Protein AF-0000000078661654 (afdb_homodimer)

InterPro domains:
  IPR004360 Glyoxalase/fosfomycin resistance/dioxygenase domain [PF00903] (159-235)
  IPR029068 Glyoxalase/Bleomycin resistance protein/Dihydroxybiphenyl dioxygenase [G3DSA:3.10.180.10] (9-133)
  IPR029068 Glyoxalase/Bleomycin resistance protein/Dihydroxybiphenyl dioxygenase [G3DSA:3.10.180.10] (154-311)
  IPR029068 Glyoxalase/Bleomycin resistance protein/Dihydroxybiphenyl dioxygenase [SSF54593] (7-289)

Solvent-accessible surface area (backbone atoms only — not comparable to full-atom values): 37214 Å² total; per-residue (Å²): 124,76,74,84,72,46,47,34,27,51,41,52,36,30,37,36,31,30,29,91,53,54,67,61,49,48,51,50,43,47,63,59,30,47,45,75,72,47,75,58,90,59,33,34,34,28,46,36,62,22,59,22,32,46,35,41,32,38,67,84,42,84,88,49,63,80,72,66,70,56,87,75,30,26,64,50,32,45,26,36,14,17,66,38,68,66,52,47,50,51,32,51,54,48,40,48,72,80,36,72,67,48,69,47,96,87,60,37,36,35,39,52,45,96,53,52,50,39,37,33,38,35,71,37,84,74,40,83,57,88,47,69,62,68,70,72,19,29,86,56,37,58,80,37,60,64,40,79,64,79,84,76,88,53,27,63,45,34,38,58,46,31,42,30,30,33,17,63,42,30,58,60,47,48,51,52,38,32,73,40,55,31,35,38,79,37,36,31,35,54,88,44,31,40,34,25,14,34,42,41,41,38,53,50,35,37,35,34,26,31,30,22,45,38,72,71,41,52,87,47,40,39,66,42,37,39,29,26,31,22,35,30,68,66,28,38,44,29,29,51,46,50,30,44,75,70,62,57,60,52,78,45,50,48,22,53,26,47,57,30,26,23,48,53,54,40,26,35,37,37,49,37,62,35,75,77,72,27,31,32,40,27,38,27,20,35,43,31,35,29,59,91,84,52,75,19,33,32,30,48,55,59,38,37,33,47,62,35,46,72,43,66,37,73,87,70,51,77,84,82,51,55,90,57,70,38,80,33,80,83,49,67,77,47,61,90,61,57,78,89,62,90,72,82,51,91,60,65,72,73,60,52,68,49,45,64,64,39,56,58,49,108,124,78,76,87,72,44,47,35,27,52,41,54,35,30,37,35,29,30,30,90,54,58,68,60,50,47,51,49,42,46,62,59,29,48,45,76,70,47,76,58,90,61,35,34,33,29,45,33,63,22,59,22,31,46,35,40,32,39,66,85,44,85,88,50,61,80,72,69,71,55,89,75,29,26,65,51,32,43,27,36,14,17,67,38,68,68,54,47,52,52,32,52,54,49,39,49,72,78,35,71,68,49,68,46,95,88,59,36,34,36,38,55,44,96,53,53,51,41,38,33,38,36,70,39,84,73,41,83,56,89,44,68,60,69,70,72,19,31,86,56,38,57,78,38,60,64,40,79,66,78,84,76,88,52,26,64,45,34,39,56,46,31,40,31,29,33,17,65,42,31,58,60,46,49,52,51,39,32,72,39,52,27,34,39,80,36,37,32,35,55,87,46,30,39,33,26,15,36,41,42,42,38,51,50,35,37,36,36,27,32,30,22,46,39,72,71,41,53,87,47,40,39,65,41,36,40,29,27,30,22,35,28,68,66,26,39,43,28,28,52,47,50,29,45,74,70,62,57,60,50,78,44,50,46,21,52,25,46,57,31,28,22,48,53,53,40,24,33,37,37,48,37,62,34,76,75,74,28,31,31,41,27,37,27,21,35,42,31,35,30,59,89,83,51,75,19,34,32,28,48,55,60,39,35,32,47,61,36,45,71,45,68,38,71,87,71,52,76,84,83,53,54,88,57,71,38,79,34,79,85,48,66,78,46,62,89,62,56,78,88,62,90,72,83,51,93,58,65,72,73,59,53,67,49,44,65,62,39,55,58,48,108

Structure (mmCIF, N/CA/C/O backbone):
data_AF-0000000078661654-model_v1
#
loop_
_entity.id
_entity.type
_entity.pdbx_description
1 polymer 'Glyoxalase/bleomycin resistance protein/dioxygenase'
#
loop_
_atom_site.group_PDB
_atom_site.id
_atom_site.type_symbol
_atom_site.label_atom_id
_atom_site.label_alt_id
_atom_site.label_comp_id
_atom_site.label_asym_id
_atom_site.label_entity_id
_atom_site.label_seq_id
_atom_site.pdbx_PDB_ins_code
_atom_site.Cartn_x
_atom_site.Cartn_y
_atom_site.Cartn_z
_atom_site.occupancy
_atom_site.B_iso_or_equiv
_atom_site.auth_seq_id
_atom_site.auth_comp_id
_atom_site.auth_asym_id
_atom_site.auth_atom_id
_atom_site.pdbx_PDB_model_num
ATOM 1 N N . MET A 1 1 ? -4.992 -44.094 0.126 1 34.44 1 MET A N 1
ATOM 2 C CA . MET A 1 1 ? -4.301 -43.469 1.256 1 34.44 1 MET A CA 1
ATOM 3 C C . MET A 1 1 ? -5.137 -42.344 1.864 1 34.44 1 MET A C 1
ATOM 5 O O . MET A 1 1 ? -5.766 -41.562 1.141 1 34.44 1 MET A O 1
ATOM 9 N N . PRO A 1 2 ? -5.621 -42.438 3.012 1 36.94 2 PRO A N 1
ATOM 10 C CA . PRO A 1 2 ? -6.492 -41.375 3.521 1 36.94 2 PRO A CA 1
ATOM 11 C C . PRO A 1 2 ? -5.973 -40 3.191 1 36.94 2 PRO A C 1
ATOM 13 O O . PRO A 1 2 ? -4.762 -39.781 3.076 1 36.94 2 PRO A O 1
ATOM 16 N N . ARG A 1 3 ? -6.766 -39.219 2.57 1 46.16 3 ARG A N 1
ATOM 17 C CA . ARG A 1 3 ? -6.551 -37.812 2.191 1 46.16 3 ARG A CA 1
ATOM 18 C C . ARG A 1 3 ? -5.582 -37.125 3.148 1 46.16 3 ARG A C 1
ATOM 20 O O . ARG A 1 3 ? -4.93 -36.156 2.783 1 46.16 3 ARG A O 1
ATOM 27 N N . SER A 1 4 ? -5.953 -37.312 4.227 1 46.56 4 SER A N 1
ATOM 28 C CA . SER A 1 4 ? -5.613 -36.5 5.395 1 46.56 4 SER A CA 1
ATOM 29 C C . SER A 1 4 ? -4.105 -36.375 5.559 1 46.56 4 SER A C 1
ATOM 31 O O . SER A 1 4 ? -3.619 -35.375 6.133 1 46.56 4 SER A O 1
ATOM 33 N N . GLN A 1 5 ? -3.061 -37.375 5.23 1 52.06 5 GLN A N 1
ATOM 34 C CA . GLN A 1 5 ? -1.753 -37.375 5.875 1 52.06 5 GLN A CA 1
ATOM 35 C C . GLN A 1 5 ? -0.667 -36.875 4.918 1 52.06 5 GLN A C 1
ATOM 37 O O . GLN A 1 5 ? 0.497 -36.75 5.305 1 52.06 5 GLN A O 1
ATOM 42 N N . ILE A 1 6 ? -0.941 -36.594 3.678 1 63.81 6 ILE A N 1
ATOM 43 C CA . ILE A 1 6 ? 0.302 -36.469 2.926 1 63.81 6 ILE A CA 1
ATOM 44 C C . ILE A 1 6 ? 0.625 -35 2.707 1 63.81 6 ILE A C 1
ATOM 46 O O . ILE A 1 6 ? -0.024 -34.312 1.901 1 63.81 6 ILE A O 1
ATOM 50 N N . ASN A 1 7 ? 1.172 -34.375 3.609 1 81.81 7 ASN A N 1
ATOM 51 C CA . ASN A 1 7 ? 1.834 -33.094 3.492 1 81.81 7 ASN A CA 1
ATOM 52 C C . ASN A 1 7 ? 3.156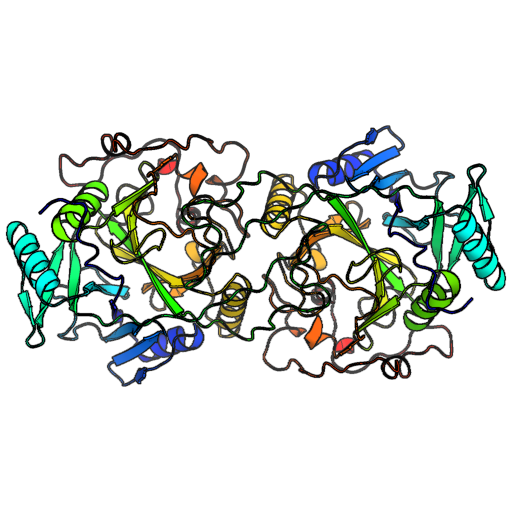 -33.188 2.74 1 81.81 7 ASN A C 1
ATOM 54 O O . ASN A 1 7 ? 4.141 -32.562 3.105 1 81.81 7 ASN A O 1
ATOM 58 N N . ALA A 1 8 ? 2.99 -33.969 1.669 1 92.12 8 ALA A N 1
ATOM 59 C CA . ALA A 1 8 ? 4.227 -34.406 1.025 1 92.12 8 ALA A CA 1
ATOM 60 C C . ALA A 1 8 ? 4.758 -33.344 0.081 1 92.12 8 ALA A C 1
ATOM 62 O O . ALA A 1 8 ? 5.973 -33.156 -0.036 1 92.12 8 ALA A O 1
ATOM 63 N N . VAL A 1 9 ? 3.846 -32.656 -0.545 1 98.44 9 VAL A N 1
ATOM 64 C CA . VAL A 1 9 ? 4.281 -31.656 -1.508 1 98.44 9 VAL A CA 1
ATOM 65 C C . VAL A 1 9 ? 4.559 -30.328 -0.788 1 98.44 9 VAL A C 1
ATOM 67 O O . VAL A 1 9 ? 3.664 -29.766 -0.151 1 98.44 9 VAL A O 1
ATOM 70 N N . LEU A 1 10 ? 5.766 -29.797 -0.923 1 98.25 10 LEU A N 1
ATOM 71 C CA . LEU A 1 10 ? 6.273 -28.688 -0.119 1 98.25 10 LEU A CA 1
ATOM 72 C C . LEU A 1 10 ? 6.07 -27.359 -0.836 1 98.25 10 LEU A C 1
ATOM 74 O O . LEU A 1 10 ? 6.289 -26.297 -0.252 1 98.25 10 LEU A O 1
ATOM 78 N N . GLY A 1 11 ? 5.691 -27.391 -2.09 1 98.31 11 GLY A N 1
ATOM 79 C CA . GLY A 1 11 ? 5.555 -26.188 -2.904 1 98.31 11 GLY A CA 1
ATOM 80 C C . GLY A 1 11 ? 6.285 -26.281 -4.23 1 98.31 11 GLY A C 1
ATOM 81 O O . GLY A 1 11 ? 6.637 -27.375 -4.676 1 98.31 11 GLY A O 1
ATOM 82 N N . VAL A 1 12 ? 6.457 -25.125 -4.895 1 98.88 12 VAL A N 1
ATOM 83 C CA . VAL A 1 12 ? 7.117 -25.078 -6.195 1 98.88 12 VAL A CA 1
ATOM 84 C C . VAL A 1 12 ? 8.633 -25.172 -6.012 1 98.88 12 VAL A C 1
ATOM 86 O O . VAL A 1 12 ? 9.258 -24.234 -5.508 1 98.88 12 VAL A O 1
ATOM 89 N N . GLU A 1 13 ? 9.133 -26.281 -6.406 1 98.88 13 GLU A N 1
ATOM 90 C CA . GLU A 1 13 ? 10.578 -26.469 -6.355 1 98.88 13 GLU A CA 1
ATOM 91 C C . GLU A 1 13 ? 11.266 -25.703 -7.477 1 98.88 13 GLU A C 1
ATOM 93 O O . GLU A 1 13 ? 12.297 -25.047 -7.25 1 98.88 13 GLU A O 1
ATOM 98 N N . SER A 1 14 ? 10.75 -25.734 -8.609 1 98.88 14 SER A N 1
ATOM 99 C CA . SER A 1 14 ? 11.258 -24.938 -9.727 1 98.88 14 SER A CA 1
ATOM 100 C C . SER A 1 14 ? 10.234 -24.844 -10.852 1 98.88 14 SER A C 1
ATOM 102 O O . SER A 1 14 ? 9.25 -25.594 -10.867 1 98.88 14 SER A O 1
ATOM 104 N N . VAL A 1 15 ? 10.445 -23.875 -11.672 1 98.94 15 VAL A N 1
ATOM 105 C CA . VAL A 1 15 ? 9.734 -23.781 -12.945 1 98.94 15 VAL A CA 1
ATOM 106 C C . VAL A 1 15 ? 10.742 -23.719 -14.094 1 98.94 15 VAL A C 1
ATOM 108 O O . VAL A 1 15 ? 11.812 -23.125 -13.953 1 98.94 15 VAL A O 1
ATOM 111 N N . LEU A 1 16 ? 10.359 -24.359 -15.188 1 98.88 16 LEU A N 1
ATOM 112 C CA . LEU A 1 16 ? 11.141 -24.266 -16.406 1 98.88 16 LEU A CA 1
ATOM 113 C C . LEU A 1 16 ? 10.445 -23.391 -17.438 1 98.88 16 LEU A C 1
ATOM 115 O O . LEU A 1 16 ? 9.344 -23.719 -17.906 1 98.88 16 LEU A O 1
ATOM 119 N N . PHE A 1 17 ? 11.117 -22.297 -17.75 1 98.88 17 PHE A N 1
ATOM 120 C CA . PHE A 1 17 ? 10.68 -21.453 -18.844 1 98.88 17 PHE A CA 1
ATOM 121 C C . PHE A 1 17 ? 11.32 -21.891 -20.156 1 98.88 17 PHE A C 1
ATOM 123 O O . PHE A 1 17 ? 12.516 -22.188 -20.203 1 98.88 17 PHE A O 1
ATOM 130 N N . GLY A 1 18 ? 10.523 -21.984 -21.219 1 98.62 18 GLY A N 1
ATOM 131 C CA . GLY A 1 18 ? 11.016 -21.984 -22.578 1 98.62 18 GLY A CA 1
ATOM 132 C C . GLY A 1 18 ? 10.906 -20.641 -23.266 1 98.62 18 GLY A C 1
ATOM 133 O O . GLY A 1 18 ? 9.812 -20.062 -23.344 1 98.62 18 GLY A O 1
ATOM 134 N N . VAL A 1 19 ? 12.055 -20.141 -23.766 1 98.5 19 VAL A N 1
ATOM 135 C CA . VAL A 1 19 ? 12.008 -18.781 -24.266 1 98.5 19 VAL A CA 1
ATOM 136 C C . VAL A 1 19 ? 12.844 -18.656 -25.531 1 98.5 19 VAL A C 1
ATOM 138 O O . VAL A 1 19 ? 13.703 -19.484 -25.797 1 98.5 19 VAL A O 1
ATOM 141 N N . ALA A 1 20 ? 12.547 -17.609 -26.297 1 98 20 ALA A N 1
ATOM 142 C CA . ALA A 1 20 ? 13.297 -17.328 -27.516 1 98 20 ALA A CA 1
ATOM 143 C C . ALA A 1 20 ? 14.578 -16.562 -27.219 1 98 20 ALA A C 1
ATOM 145 O O . ALA A 1 20 ? 15.602 -16.781 -27.859 1 98 20 ALA A O 1
ATOM 146 N N . ASP A 1 21 ? 14.586 -15.633 -26.25 1 98 21 ASP A N 1
ATOM 147 C CA . ASP A 1 21 ? 15.703 -14.742 -25.953 1 98 21 ASP A CA 1
ATOM 148 C C . ASP A 1 21 ? 16.172 -14.906 -24.516 1 98 21 ASP A C 1
ATOM 150 O O . ASP A 1 21 ? 15.672 -14.219 -23.609 1 98 21 ASP A O 1
ATOM 154 N N . ILE A 1 22 ? 17.234 -15.68 -24.328 1 98.25 22 ILE A N 1
ATOM 155 C CA . ILE A 1 22 ? 17.734 -16 -23 1 98.25 22 ILE A CA 1
ATOM 156 C C . ILE A 1 22 ? 18.297 -14.75 -22.328 1 98.25 22 ILE A C 1
ATOM 158 O O . ILE A 1 22 ? 18.078 -14.516 -21.141 1 98.25 22 ILE A O 1
ATOM 162 N N . ALA A 1 23 ? 18.969 -13.953 -23.062 1 98.25 23 ALA A N 1
ATOM 163 C CA . ALA A 1 23 ? 19.609 -12.766 -22.531 1 98.25 23 ALA A CA 1
ATOM 164 C C . ALA A 1 23 ? 18.578 -11.773 -21.984 1 98.25 23 ALA A C 1
ATOM 166 O O . ALA A 1 23 ? 18.75 -11.211 -20.906 1 98.25 23 ALA A O 1
ATOM 167 N N . GLU A 1 24 ? 17.531 -11.578 -22.703 1 97.69 24 GLU A N 1
ATOM 168 C CA . GLU A 1 24 ? 16.469 -10.656 -22.281 1 97.69 24 GLU A CA 1
ATOM 169 C C . GLU A 1 24 ? 15.789 -11.156 -21.016 1 97.69 24 GLU A C 1
ATOM 171 O O . GLU A 1 24 ? 15.547 -10.375 -20.078 1 97.69 24 GLU A O 1
ATOM 176 N N . HIS A 1 25 ? 15.516 -12.406 -20.984 1 98.5 25 HIS A N 1
ATOM 177 C CA . HIS A 1 25 ? 14.875 -12.969 -19.812 1 98.5 25 HIS A CA 1
ATOM 178 C C . HIS A 1 25 ? 15.805 -12.945 -18.609 1 98.5 25 HIS A C 1
ATOM 180 O O . HIS A 1 25 ? 15.367 -12.727 -17.484 1 98.5 25 HIS A O 1
ATOM 186 N N . THR A 1 26 ? 17.062 -13.195 -18.859 1 98.69 26 THR A N 1
ATOM 187 C CA . THR A 1 26 ? 18.047 -13.109 -17.781 1 98.69 26 THR A CA 1
ATOM 188 C C . THR A 1 26 ? 18.062 -11.711 -17.188 1 98.69 26 THR A C 1
ATOM 190 O O . THR A 1 26 ? 18.047 -11.555 -15.961 1 98.69 26 THR A O 1
ATOM 193 N N . ARG A 1 27 ? 18.078 -10.719 -18 1 98.31 27 ARG A N 1
ATOM 194 C CA . ARG A 1 27 ? 18.062 -9.344 -17.531 1 98.31 27 ARG A CA 1
ATOM 195 C C . ARG A 1 27 ? 16.781 -9.039 -16.766 1 98.31 27 ARG A C 1
ATOM 197 O O . ARG A 1 27 ? 16.812 -8.383 -15.719 1 98.31 27 ARG A O 1
ATOM 204 N N . PHE A 1 28 ? 15.672 -9.508 -17.25 1 98.12 28 PHE A N 1
ATOM 205 C CA . PHE A 1 28 ? 14.367 -9.266 -16.641 1 98.12 28 PHE A CA 1
ATOM 206 C C . PHE A 1 28 ? 14.344 -9.797 -15.203 1 98.12 28 PHE A C 1
ATOM 208 O O . PHE A 1 28 ? 14.016 -9.062 -14.273 1 98.12 28 PHE A O 1
ATOM 215 N N . TRP A 1 29 ? 14.703 -11.039 -15.062 1 98.81 29 TRP A N 1
ATOM 216 C CA . TRP A 1 29 ? 14.594 -11.664 -13.75 1 98.81 29 TRP A CA 1
ATOM 217 C C . TRP A 1 29 ? 15.617 -11.102 -12.781 1 98.81 29 TRP A C 1
ATOM 219 O O . TRP A 1 29 ? 15.359 -10.992 -11.578 1 98.81 29 TRP A O 1
ATOM 229 N N . THR A 1 30 ? 16.781 -10.719 -13.305 1 98.69 30 THR A N 1
ATOM 230 C CA . THR A 1 30 ? 17.766 -10.031 -12.477 1 98.69 30 THR A CA 1
ATOM 231 C C . THR A 1 30 ? 17.203 -8.711 -11.953 1 98.69 30 THR A C 1
ATOM 233 O O . THR A 1 30 ? 17.281 -8.422 -10.758 1 98.69 30 THR A O 1
ATOM 236 N N . ASP A 1 31 ? 16.641 -7.953 -12.852 1 97.81 31 ASP A N 1
ATOM 237 C CA . ASP A 1 31 ? 16.047 -6.672 -12.477 1 97.81 31 ASP A CA 1
ATOM 238 C C . ASP A 1 31 ? 14.867 -6.871 -11.539 1 97.81 31 ASP A C 1
ATOM 240 O O . ASP A 1 31 ? 14.625 -6.047 -10.648 1 97.81 31 ASP A O 1
ATOM 244 N N . PHE A 1 32 ? 14.164 -7.965 -11.734 1 98.12 32 PHE A N 1
ATOM 245 C CA . PHE A 1 32 ? 13.008 -8.305 -10.906 1 98.12 32 PHE A CA 1
ATOM 246 C C . PHE A 1 32 ? 13.438 -8.602 -9.477 1 98.12 32 PHE A C 1
ATOM 248 O O . PHE A 1 32 ? 12.633 -8.508 -8.547 1 98.12 32 PHE A O 1
ATOM 255 N N . GLY A 1 33 ? 14.664 -8.969 -9.305 1 98.56 33 GLY A N 1
ATOM 256 C CA . GLY A 1 33 ? 15.211 -9.125 -7.969 1 98.56 33 GLY A CA 1
ATOM 257 C C . GLY A 1 33 ? 15.57 -10.562 -7.629 1 98.56 33 GLY A C 1
ATOM 258 O O . GLY A 1 33 ? 15.898 -10.867 -6.48 1 98.56 33 GLY A O 1
ATOM 259 N N . LEU A 1 34 ? 15.539 -11.461 -8.586 1 98.81 34 LEU A N 1
ATOM 260 C CA . LEU A 1 34 ? 15.906 -12.844 -8.305 1 98.81 34 LEU A CA 1
ATOM 261 C C . LEU A 1 34 ? 17.422 -13.016 -8.336 1 98.81 34 LEU A C 1
ATOM 263 O O . LEU A 1 34 ? 18.094 -12.461 -9.203 1 98.81 34 LEU A O 1
ATOM 267 N N . PRO A 1 35 ? 17.953 -13.758 -7.355 1 98.44 35 PRO A N 1
ATOM 268 C CA . PRO A 1 35 ? 19.391 -14 -7.359 1 98.44 35 PRO A CA 1
ATOM 269 C C . PRO A 1 35 ? 19.828 -14.93 -8.484 1 98.44 35 PRO A C 1
ATOM 271 O O . PRO A 1 35 ? 19.344 -16.062 -8.586 1 98.44 35 PRO A O 1
ATOM 274 N N . LEU A 1 36 ? 20.766 -14.508 -9.273 1 98.69 36 LEU A N 1
ATOM 275 C CA . LEU A 1 36 ? 21.312 -15.305 -10.367 1 98.69 36 LEU A CA 1
ATOM 276 C C . LEU A 1 36 ? 22.297 -16.344 -9.852 1 98.69 36 LEU A C 1
ATOM 278 O O . LEU A 1 36 ? 23.281 -15.992 -9.195 1 98.69 36 LEU A O 1
ATOM 282 N N . GLU A 1 37 ? 21.984 -17.531 -10.102 1 98.62 37 GLU A N 1
ATOM 283 C CA . GLU A 1 37 ? 22.891 -18.609 -9.719 1 98.62 37 GLU A CA 1
ATOM 284 C C . GLU A 1 37 ? 23.891 -18.922 -10.836 1 98.62 37 GLU A C 1
ATOM 286 O O . GLU A 1 37 ? 25.078 -19.109 -10.586 1 98.62 37 GLU A O 1
ATOM 291 N N . SER A 1 38 ? 23.391 -19.016 -12.078 1 98.56 38 SER A N 1
ATOM 292 C CA . SER A 1 38 ? 24.234 -19.25 -13.234 1 98.56 38 SER A CA 1
ATOM 293 C C . SER A 1 38 ? 23.578 -18.781 -14.523 1 98.56 38 SER A C 1
ATOM 295 O O . SER A 1 38 ? 22.344 -18.734 -14.617 1 98.56 38 SER A O 1
ATOM 297 N N . ALA A 1 39 ? 24.422 -18.375 -15.523 1 98 39 ALA A N 1
ATOM 298 C CA . ALA A 1 39 ? 23.922 -17.938 -16.812 1 98 39 ALA A CA 1
ATOM 299 C C . ALA A 1 39 ? 24.875 -18.328 -17.938 1 98 39 ALA A C 1
ATOM 301 O O . ALA A 1 39 ? 26.094 -18.281 -17.766 1 98 39 ALA A O 1
ATOM 302 N N . SER A 1 40 ? 24.344 -18.75 -19 1 97.06 40 SER A N 1
ATOM 303 C CA . SER A 1 40 ? 25.016 -19 -20.266 1 97.06 40 SER A CA 1
ATOM 304 C C . SER A 1 40 ? 24.172 -18.531 -21.438 1 97.06 40 SER A C 1
ATOM 306 O O . SER A 1 40 ? 23.156 -17.875 -21.266 1 97.06 40 SER A O 1
ATOM 308 N N . ASP A 1 41 ? 24.656 -18.859 -22.656 1 95.38 41 ASP A N 1
ATOM 309 C CA . ASP A 1 41 ? 23.906 -18.5 -23.859 1 95.38 41 ASP A CA 1
ATOM 310 C C . ASP A 1 41 ? 22.641 -19.344 -24 1 95.38 41 ASP A C 1
ATOM 312 O O . ASP A 1 41 ? 21.719 -18.969 -24.75 1 95.38 41 ASP A O 1
ATOM 316 N N . SER A 1 42 ? 22.562 -20.406 -23.266 1 95.56 42 SER A N 1
ATOM 317 C CA . SER A 1 42 ? 21.453 -21.328 -23.5 1 95.56 42 SER A CA 1
ATOM 318 C C . SER A 1 42 ? 20.625 -21.531 -22.25 1 95.56 42 SER A C 1
ATOM 320 O O . SER A 1 42 ? 19.594 -22.203 -22.281 1 95.56 42 SER A O 1
ATOM 322 N N . GLU A 1 43 ? 21.109 -20.891 -21.141 1 97.88 43 GLU A N 1
ATOM 323 C CA . GLU A 1 43 ? 20.422 -21.156 -19.875 1 97.88 43 GLU A CA 1
ATOM 324 C C . GLU A 1 43 ? 20.688 -20.047 -18.859 1 97.88 43 GLU A C 1
ATOM 326 O O . GLU A 1 43 ? 21.781 -19.484 -18.844 1 97.88 43 GLU A O 1
ATOM 331 N N . ALA A 1 44 ? 19.719 -19.734 -18.094 1 98.81 44 ALA A N 1
ATOM 332 C CA . ALA A 1 44 ? 19.891 -18.969 -16.875 1 98.81 44 ALA A CA 1
ATOM 333 C C . ALA A 1 44 ? 19.125 -19.594 -15.711 1 98.81 44 ALA A C 1
ATOM 335 O O . ALA A 1 44 ? 18 -20.062 -15.875 1 98.81 44 ALA A O 1
ATOM 336 N N . VAL A 1 45 ? 19.766 -19.719 -14.562 1 98.94 45 VAL A N 1
ATOM 337 C CA . VAL A 1 45 ? 19.156 -20.281 -13.375 1 98.94 45 VAL A CA 1
ATOM 338 C C . VAL A 1 45 ? 19.172 -19.266 -12.234 1 98.94 45 VAL A C 1
ATOM 340 O O . VAL A 1 45 ? 20.219 -18.688 -11.938 1 98.94 45 VAL A O 1
ATOM 343 N N . PHE A 1 46 ? 18.062 -19.031 -11.672 1 98.94 46 PHE A N 1
ATOM 344 C CA . PHE A 1 46 ? 17.906 -18.203 -10.492 1 98.94 46 PHE A CA 1
ATOM 345 C C . PHE A 1 46 ? 17.469 -19.031 -9.297 1 98.94 46 PHE A C 1
ATOM 347 O O . PHE A 1 46 ? 16.625 -19.922 -9.43 1 98.94 46 PHE A O 1
ATOM 354 N N . ARG A 1 47 ? 18.031 -18.766 -8.141 1 98.81 47 ARG A N 1
ATOM 355 C CA . ARG A 1 47 ? 17.672 -19.5 -6.938 1 98.81 47 ARG A CA 1
ATOM 356 C C . ARG A 1 47 ? 17.25 -18.562 -5.816 1 98.81 47 ARG A C 1
ATOM 358 O O . ARG A 1 47 ? 18.031 -17.703 -5.395 1 98.81 47 ARG A O 1
ATOM 365 N N . LEU A 1 48 ? 16.047 -18.766 -5.336 1 98.62 48 LEU A N 1
ATOM 366 C CA . LEU A 1 48 ? 15.5 -17.953 -4.266 1 98.62 48 LEU A CA 1
ATOM 367 C C . LEU A 1 48 ? 15.945 -18.453 -2.9 1 98.62 48 LEU A C 1
ATOM 369 O O . LEU A 1 48 ? 16.578 -19.516 -2.803 1 98.62 48 LEU A O 1
ATOM 373 N N . GLN A 1 49 ? 15.664 -17.688 -1.859 1 97.88 49 GLN A N 1
ATOM 374 C CA . GLN A 1 49 ? 16.047 -18.031 -0.495 1 97.88 49 GLN A CA 1
ATOM 375 C C . GLN A 1 49 ? 15.461 -19.375 -0.073 1 97.88 49 GLN A C 1
ATOM 377 O O . GLN A 1 49 ? 16.109 -20.141 0.641 1 97.88 49 GLN A O 1
ATOM 382 N N . SER A 1 50 ? 14.281 -19.703 -0.492 1 98.25 50 SER A N 1
ATOM 383 C CA . SER A 1 50 ? 13.594 -20.938 -0.13 1 98.25 50 SER A CA 1
ATOM 384 C C . SER A 1 50 ? 14.258 -22.141 -0.772 1 98.25 50 SER A C 1
ATOM 386 O O . SER A 1 50 ? 13.984 -23.281 -0.396 1 98.25 50 SER A O 1
ATOM 388 N N . GLY A 1 51 ? 15.031 -21.906 -1.767 1 98.56 51 GLY A N 1
ATOM 389 C CA . GLY A 1 51 ? 15.617 -22.953 -2.578 1 98.56 51 GLY A CA 1
ATOM 390 C C . GLY A 1 51 ? 14.906 -23.156 -3.904 1 98.56 51 GLY A C 1
ATOM 391 O O . GLY A 1 51 ? 15.383 -23.891 -4.766 1 98.56 51 GLY A O 1
ATOM 392 N N . SER A 1 52 ? 13.789 -22.531 -4.086 1 98.81 52 SER A N 1
ATOM 393 C CA . SER A 1 52 ? 13.086 -22.609 -5.367 1 98.81 52 SER A CA 1
ATOM 394 C C . SER A 1 52 ? 13.945 -22.031 -6.492 1 98.81 52 SER A C 1
ATOM 396 O O . SER A 1 52 ? 14.773 -21.156 -6.266 1 98.81 52 SER A O 1
ATOM 398 N N . ARG A 1 53 ? 13.633 -22.516 -7.703 1 98.88 53 ARG A N 1
ATOM 399 C CA . ARG A 1 53 ? 14.445 -22.047 -8.828 1 98.88 53 ARG A CA 1
ATOM 400 C C . ARG A 1 53 ? 13.562 -21.641 -10 1 98.88 53 ARG A C 1
ATOM 402 O O . ARG A 1 53 ? 12.508 -22.234 -10.227 1 98.88 53 ARG A O 1
ATOM 409 N N . VAL A 1 54 ? 14 -20.641 -10.633 1 98.94 54 VAL A N 1
ATOM 410 C CA . VAL A 1 54 ? 13.555 -20.297 -11.984 1 98.94 54 VAL A CA 1
ATOM 411 C C . VAL A 1 54 ? 14.625 -20.703 -13 1 98.94 54 VAL A C 1
ATOM 413 O O . VAL A 1 54 ? 15.75 -20.203 -12.938 1 98.94 54 VAL A O 1
ATOM 416 N N . ILE A 1 55 ? 14.258 -21.609 -13.844 1 98.94 55 ILE A N 1
ATOM 417 C CA . ILE A 1 55 ? 15.172 -22.094 -14.859 1 98.94 55 ILE A CA 1
ATOM 418 C C . ILE A 1 55 ? 14.695 -21.656 -16.234 1 98.94 55 ILE A C 1
ATOM 420 O O . ILE A 1 55 ? 13.602 -22.016 -16.672 1 98.94 55 ILE A O 1
ATOM 424 N N . VAL A 1 56 ? 15.547 -20.859 -16.891 1 98.88 56 VAL A N 1
ATOM 425 C CA . VAL A 1 56 ? 15.227 -20.328 -18.219 1 98.88 56 VAL A CA 1
ATOM 426 C C . VAL A 1 56 ? 16.031 -21.078 -19.281 1 98.88 56 VAL A C 1
ATOM 428 O O . VAL A 1 56 ? 17.25 -21.078 -19.266 1 98.88 56 VAL A O 1
ATOM 431 N N . LEU A 1 57 ? 15.289 -21.672 -20.203 1 98.69 57 LEU A N 1
ATOM 432 C CA . LEU A 1 57 ? 15.891 -22.484 -21.266 1 98.69 57 LEU A CA 1
ATOM 433 C C . LEU A 1 57 ? 15.438 -22 -22.641 1 98.69 57 LEU A C 1
ATOM 435 O O . LEU A 1 57 ? 14.359 -21.406 -22.766 1 98.69 57 LEU A O 1
ATOM 439 N N . ARG A 1 58 ? 16.281 -22.375 -23.609 1 97.44 58 ARG A N 1
ATOM 440 C CA . ARG A 1 58 ? 15.883 -22.109 -24.984 1 97.44 58 ARG A CA 1
ATOM 441 C C . ARG A 1 58 ? 14.836 -23.094 -25.469 1 97.44 58 ARG A C 1
ATOM 443 O O . ARG A 1 58 ? 14.883 -24.281 -25.109 1 97.44 58 ARG A O 1
ATOM 450 N N . HIS A 1 59 ? 13.945 -22.531 -26.359 1 96.5 59 HIS A N 1
ATOM 451 C CA . HIS A 1 59 ? 13.008 -23.469 -26.969 1 96.5 59 HIS A CA 1
ATOM 452 C C . HIS A 1 59 ? 13.742 -24.656 -27.578 1 96.5 59 HIS A C 1
ATOM 454 O O . HIS A 1 59 ? 14.82 -24.516 -28.156 1 96.5 59 HIS A O 1
ATOM 460 N N . GLY A 1 60 ? 13.18 -25.859 -27.422 1 94.25 60 GLY A N 1
ATOM 461 C CA . GLY A 1 60 ? 13.758 -27.047 -28 1 94.25 60 GLY A CA 1
ATOM 462 C C . GLY A 1 60 ? 14.758 -27.75 -27.094 1 94.25 60 GLY A C 1
ATOM 463 O O . GLY A 1 60 ? 15.203 -28.859 -27.391 1 94.25 60 GLY A O 1
ATOM 464 N N . ASP A 1 61 ? 15.148 -27.062 -26.031 1 96.88 61 ASP A N 1
ATOM 465 C CA . ASP A 1 61 ? 16 -27.734 -25.062 1 96.88 61 ASP A CA 1
ATOM 466 C C . ASP A 1 61 ? 15.414 -29.094 -24.656 1 96.88 61 ASP A C 1
ATOM 468 O O . ASP A 1 61 ? 14.211 -29.203 -24.422 1 96.88 61 ASP A O 1
ATOM 472 N N . PRO A 1 62 ? 16.219 -30.156 -24.531 1 95.06 62 PRO A N 1
ATOM 473 C CA . PRO A 1 62 ? 15.719 -31.516 -24.25 1 95.06 62 PRO A CA 1
ATOM 474 C C . PRO A 1 62 ? 15.102 -31.641 -22.859 1 95.06 62 PRO A C 1
ATOM 476 O O . PRO A 1 62 ? 14.391 -32.625 -22.594 1 95.06 62 PRO A O 1
ATOM 479 N N . ARG A 1 63 ? 15.391 -30.719 -22.016 1 95.06 63 ARG A N 1
ATOM 480 C CA . ARG A 1 63 ? 14.836 -30.75 -20.656 1 95.06 63 ARG A CA 1
ATOM 481 C C . ARG A 1 63 ? 13.398 -30.234 -20.641 1 95.06 63 ARG A C 1
ATOM 483 O O . ARG A 1 63 ? 12.68 -30.438 -19.672 1 95.06 63 ARG A O 1
ATOM 490 N N . LEU A 1 64 ? 13 -29.594 -21.703 1 97.25 64 LEU A N 1
ATOM 491 C CA . LEU A 1 64 ? 11.625 -29.094 -21.812 1 97.25 64 LEU A CA 1
ATOM 492 C C . LEU A 1 64 ? 10.688 -30.203 -22.297 1 97.25 64 LEU A C 1
ATOM 494 O O . LEU A 1 64 ? 11.109 -31.094 -23.047 1 97.25 64 LEU A O 1
ATOM 498 N N . PRO A 1 65 ? 9.43 -30.062 -21.844 1 95.75 65 PRO A N 1
ATOM 499 C CA . PRO A 1 65 ? 8.453 -31.047 -22.328 1 95.75 65 PRO A CA 1
ATOM 500 C C . PRO A 1 65 ? 8.352 -31.062 -23.859 1 95.75 65 PRO A C 1
ATOM 502 O O . PRO A 1 65 ? 8.43 -30.016 -24.5 1 95.75 65 PRO A O 1
ATOM 505 N N . SER A 1 66 ? 8.188 -32.281 -24.375 1 92.12 66 SER A N 1
ATOM 506 C CA . SER A 1 66 ? 7.922 -32.5 -25.797 1 92.12 66 SER A CA 1
ATOM 507 C C . SER A 1 66 ? 6.723 -33.406 -26 1 92.12 66 SER A C 1
ATOM 509 O O . SER A 1 66 ? 6.688 -34.531 -25.469 1 92.12 66 SER A O 1
ATOM 511 N N . PRO A 1 67 ? 5.742 -33.094 -26.719 1 91.06 67 PRO A N 1
ATOM 512 C CA . PRO A 1 67 ? 5.672 -31.812 -27.453 1 91.06 67 PRO A CA 1
ATOM 513 C C . PRO A 1 67 ? 5.434 -30.609 -26.531 1 91.06 67 PRO A C 1
ATOM 515 O O . PRO A 1 67 ? 5.012 -30.781 -25.391 1 91.06 67 PRO A O 1
ATOM 518 N N . ASP A 1 68 ? 5.719 -29.438 -27.094 1 92.62 68 ASP A N 1
ATOM 519 C CA . ASP A 1 68 ? 5.492 -28.188 -26.375 1 92.62 68 ASP A CA 1
ATOM 520 C C . ASP A 1 68 ? 4.031 -28.047 -25.953 1 92.62 68 ASP A C 1
ATOM 522 O O . ASP A 1 68 ? 3.127 -28.203 -26.781 1 92.62 68 ASP A O 1
ATOM 526 N N . PRO A 1 69 ? 3.828 -27.828 -24.641 1 92.19 69 PRO A N 1
ATOM 527 C CA . PRO A 1 69 ? 2.441 -27.797 -24.172 1 92.19 69 PRO A CA 1
ATOM 528 C C . PRO A 1 69 ? 1.652 -26.625 -24.734 1 92.19 69 PRO A C 1
ATOM 530 O O . PRO A 1 69 ? 0.419 -26.625 -24.719 1 92.19 69 PRO A O 1
ATOM 533 N N . PHE A 1 70 ? 2.248 -25.531 -25.125 1 92.19 70 PHE A N 1
ATOM 534 C CA . PHE A 1 70 ? 1.637 -24.422 -25.844 1 92.19 70 PHE A CA 1
ATOM 535 C C . PHE A 1 70 ? 2.689 -23.609 -26.594 1 92.19 70 PHE A C 1
ATOM 537 O O . PHE A 1 70 ? 3.865 -23.625 -26.219 1 92.19 70 PHE A O 1
ATOM 544 N N . ALA A 1 71 ? 2.234 -22.859 -27.531 1 92.69 71 ALA A N 1
ATOM 545 C CA . ALA A 1 71 ? 3.141 -22.062 -28.359 1 92.69 71 ALA A CA 1
ATOM 546 C C . ALA A 1 71 ? 3.623 -20.828 -27.625 1 92.69 71 ALA A C 1
ATOM 548 O O . ALA A 1 71 ? 2.893 -20.25 -26.828 1 92.69 71 ALA A O 1
ATOM 549 N N . GLY A 1 72 ? 4.902 -20.406 -27.953 1 95.88 72 GLY A N 1
ATOM 550 C CA . GLY A 1 72 ? 5.434 -19.156 -27.438 1 95.88 72 GLY A CA 1
ATOM 551 C C . GLY A 1 72 ? 6.207 -19.312 -26.141 1 95.88 72 GLY A C 1
ATOM 552 O O . GLY A 1 72 ? 6.492 -20.438 -25.719 1 95.88 72 GLY A O 1
ATOM 553 N N . ASP A 1 73 ? 6.66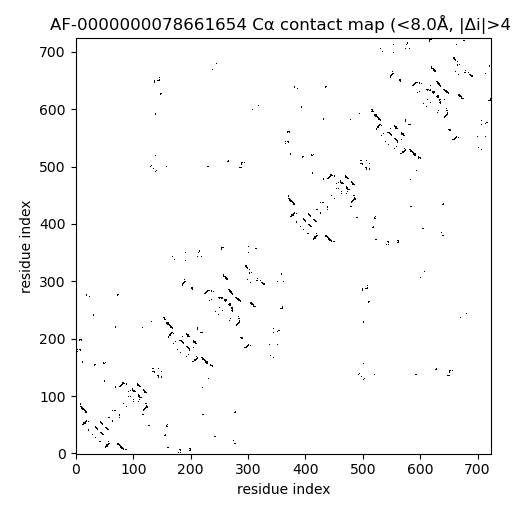4 -18.172 -25.578 1 97.56 73 ASP A N 1
ATOM 554 C CA . ASP A 1 73 ? 7.469 -18.141 -24.359 1 97.56 73 ASP A CA 1
ATOM 555 C C . ASP A 1 73 ? 6.594 -18.328 -23.125 1 97.56 73 ASP A C 1
ATOM 557 O O . ASP A 1 73 ? 5.445 -17.891 -23.109 1 97.56 73 ASP A O 1
ATOM 561 N N . GLY A 1 74 ? 7.129 -19 -22.078 1 97.5 74 GLY A N 1
ATOM 562 C CA . GLY A 1 74 ? 6.426 -19.141 -20.812 1 97.5 74 GLY A CA 1
ATOM 563 C C . GLY A 1 74 ? 6.867 -20.344 -20.016 1 97.5 74 GLY A C 1
ATOM 564 O O . GLY A 1 74 ? 7.879 -20.969 -20.328 1 97.5 74 GLY A O 1
ATOM 565 N N . VAL A 1 75 ? 6.156 -20.594 -18.969 1 98.62 75 VAL A N 1
ATOM 566 C CA . VAL A 1 75 ? 6.434 -21.781 -18.156 1 98.62 75 VAL A CA 1
ATOM 567 C C . VAL A 1 75 ? 5.977 -23.031 -18.875 1 98.62 75 VAL A C 1
ATOM 569 O O . VAL A 1 75 ? 4.793 -23.172 -19.219 1 98.62 75 VAL A O 1
ATOM 572 N N . LYS A 1 76 ? 6.953 -23.938 -19.062 1 98.62 76 LYS A N 1
ATOM 573 C CA . LYS A 1 76 ? 6.656 -25.156 -19.797 1 98.62 76 LYS A CA 1
ATOM 574 C C . LYS A 1 76 ? 6.457 -26.344 -18.859 1 98.62 76 LYS A C 1
ATOM 576 O O . LYS A 1 76 ? 5.844 -27.344 -19.219 1 98.62 76 LYS A O 1
ATOM 581 N N . GLU A 1 77 ? 6.977 -26.188 -17.703 1 98.81 77 GLU A N 1
ATOM 582 C CA . GLU A 1 77 ? 6.852 -27.25 -16.703 1 98.81 77 GLU A CA 1
ATOM 583 C C . GLU A 1 77 ? 6.965 -26.703 -15.289 1 98.81 77 GLU A C 1
ATOM 585 O O . GLU A 1 77 ? 7.809 -25.844 -15.016 1 98.81 77 GLU A O 1
ATOM 590 N N . THR A 1 78 ? 6.129 -27.156 -14.406 1 98.94 78 THR A N 1
ATOM 591 C CA . THR A 1 78 ? 6.215 -26.891 -12.977 1 98.94 78 THR A CA 1
ATOM 592 C C . THR A 1 78 ? 6.758 -28.094 -12.227 1 98.94 78 THR A C 1
ATOM 594 O O . THR A 1 78 ? 6.25 -29.219 -12.391 1 98.94 78 THR A O 1
ATOM 597 N N . VAL A 1 79 ? 7.754 -27.906 -11.469 1 98.94 79 VAL A N 1
ATOM 598 C CA . VAL A 1 79 ? 8.305 -28.969 -10.648 1 98.94 79 VAL A CA 1
ATOM 599 C C . VAL A 1 79 ? 7.883 -28.781 -9.195 1 98.94 79 VAL A C 1
ATOM 601 O O . VAL A 1 79 ? 8.25 -27.781 -8.562 1 98.94 79 VAL A O 1
ATOM 604 N N . TRP A 1 80 ? 7.16 -29.734 -8.695 1 98.88 80 TRP A N 1
ATOM 605 C CA . TRP A 1 80 ? 6.746 -29.719 -7.293 1 98.88 80 TRP A CA 1
ATOM 606 C C . TRP A 1 80 ? 7.773 -30.422 -6.414 1 98.88 80 TRP A C 1
ATOM 608 O O . TRP A 1 80 ? 8.258 -31.5 -6.762 1 98.88 80 TRP A O 1
ATOM 618 N N . GLY A 1 81 ? 8.094 -29.797 -5.254 1 98.81 81 GLY A N 1
ATOM 619 C CA . GLY A 1 81 ? 9.008 -30.406 -4.301 1 98.81 81 GLY A CA 1
ATOM 620 C C . GLY A 1 81 ? 8.32 -31.344 -3.326 1 98.81 81 GLY A C 1
ATOM 621 O O . GLY A 1 81 ? 7.316 -30.969 -2.711 1 98.81 81 GLY A O 1
ATOM 622 N N . VAL A 1 82 ? 8.906 -32.531 -3.172 1 98.56 82 VAL A N 1
ATOM 623 C CA . VAL A 1 82 ? 8.359 -33.531 -2.266 1 98.56 82 VAL A CA 1
ATOM 624 C C . VAL A 1 82 ? 9.305 -33.719 -1.08 1 98.56 82 VAL A C 1
ATOM 626 O O . VAL A 1 82 ? 10.523 -33.656 -1.239 1 98.56 82 VAL A O 1
ATOM 629 N N . ASP A 1 83 ? 8.773 -34.031 0.101 1 97.56 83 ASP A N 1
ATOM 630 C CA . ASP A 1 83 ? 9.531 -33.969 1.348 1 97.56 83 ASP A CA 1
ATOM 631 C C . ASP A 1 83 ? 10.469 -35.188 1.457 1 97.56 83 ASP A C 1
ATOM 633 O O . ASP A 1 83 ? 11.578 -35.062 1.972 1 97.56 83 ASP A O 1
ATOM 637 N N . THR A 1 84 ? 9.977 -36.438 0.991 1 97.19 84 THR A N 1
ATOM 638 C CA . THR A 1 84 ? 10.789 -37.625 1.141 1 97.19 84 THR A CA 1
ATOM 639 C C . THR A 1 84 ? 10.734 -38.469 -0.125 1 97.19 84 THR A C 1
ATOM 641 O O . THR A 1 84 ? 9.789 -38.375 -0.907 1 97.19 84 THR A O 1
ATOM 644 N N . ALA A 1 85 ? 11.727 -39.344 -0.242 1 97.19 85 ALA A N 1
ATOM 645 C CA . ALA A 1 85 ? 11.773 -40.281 -1.354 1 97.19 85 ALA A CA 1
ATOM 646 C C . ALA A 1 85 ? 10.586 -41.25 -1.311 1 97.19 85 ALA A C 1
ATOM 648 O O . ALA A 1 85 ? 10.039 -41.594 -2.352 1 97.19 85 ALA A O 1
ATOM 649 N N . ASP A 1 86 ? 10.211 -41.625 -0.116 1 97.06 86 ASP A N 1
ATOM 650 C CA . ASP A 1 86 ? 9.078 -42.531 0.034 1 97.06 86 ASP A CA 1
ATOM 651 C C . ASP A 1 86 ? 7.789 -41.906 -0.475 1 97.06 86 ASP A C 1
ATOM 653 O O . ASP A 1 86 ? 7.016 -42.531 -1.188 1 97.06 86 ASP A O 1
ATOM 657 N N . ASN A 1 87 ? 7.605 -40.688 -0.092 1 97.44 87 ASN A N 1
ATOM 658 C CA . ASN A 1 87 ? 6.406 -40 -0.547 1 97.44 87 ASN A CA 1
ATOM 659 C C . ASN A 1 87 ? 6.434 -39.781 -2.055 1 97.44 87 ASN A C 1
ATOM 661 O O . ASN A 1 87 ? 5.395 -39.812 -2.715 1 97.44 87 ASN A O 1
ATOM 665 N N . LEU A 1 88 ? 7.629 -39.469 -2.562 1 97.88 88 LEU A N 1
ATOM 666 C CA . LEU A 1 88 ? 7.754 -39.344 -4.008 1 97.88 88 LEU A CA 1
ATOM 667 C C . LEU A 1 88 ? 7.312 -40.594 -4.715 1 97.88 88 LEU A C 1
ATOM 669 O O . LEU A 1 88 ? 6.566 -40.562 -5.695 1 97.88 88 LEU A O 1
ATOM 673 N N . GLU A 1 89 ? 7.691 -41.75 -4.211 1 97.5 89 GLU A N 1
ATOM 674 C CA . GLU A 1 89 ? 7.316 -43.031 -4.805 1 97.5 89 GLU A CA 1
ATOM 675 C C . GLU A 1 89 ? 5.812 -43.25 -4.707 1 97.5 89 GLU A C 1
ATOM 677 O O . GLU A 1 89 ? 5.195 -43.75 -5.648 1 97.5 89 GLU A O 1
ATOM 682 N N . ARG A 1 90 ? 5.305 -42.906 -3.594 1 97.38 90 ARG A N 1
ATOM 683 C CA . ARG A 1 90 ? 3.867 -43.094 -3.404 1 97.38 90 ARG A CA 1
ATOM 684 C C . ARG A 1 90 ? 3.078 -42.25 -4.391 1 97.38 90 ARG A C 1
ATOM 686 O O . ARG A 1 90 ? 2.111 -42.719 -4.992 1 97.38 90 ARG A O 1
ATOM 693 N N . ILE A 1 91 ? 3.486 -41.031 -4.543 1 97.94 91 ILE A N 1
ATOM 694 C CA . ILE A 1 91 ? 2.807 -40.125 -5.457 1 97.94 91 ILE A CA 1
ATOM 695 C C . ILE A 1 91 ? 2.971 -40.594 -6.891 1 97.94 91 ILE A C 1
ATOM 697 O O . ILE A 1 91 ? 2.006 -40.625 -7.664 1 97.94 91 ILE A O 1
ATOM 701 N N . ALA A 1 92 ? 4.16 -41 -7.246 1 98.12 92 ALA A N 1
ATOM 702 C CA . ALA A 1 92 ? 4.426 -41.5 -8.586 1 98.12 92 ALA A CA 1
ATOM 703 C C . ALA A 1 92 ? 3.527 -42.688 -8.906 1 98.12 92 ALA A C 1
ATOM 705 O O . ALA A 1 92 ? 2.975 -42.781 -10 1 98.12 92 ALA A O 1
ATOM 706 N N . ALA A 1 93 ? 3.406 -43.594 -7.941 1 98 93 ALA A N 1
ATOM 707 C CA . ALA A 1 93 ? 2.559 -44.75 -8.125 1 98 93 ALA A CA 1
ATOM 708 C C . ALA A 1 93 ? 1.097 -44.344 -8.305 1 98 93 ALA A C 1
ATOM 710 O O . ALA A 1 93 ? 0.387 -44.938 -9.133 1 98 93 ALA A O 1
ATOM 711 N N . SER A 1 94 ? 0.725 -43.469 -7.48 1 97.69 94 SER A N 1
ATOM 712 C CA . SER A 1 94 ? -0.645 -42.969 -7.598 1 97.69 94 SER A CA 1
ATOM 713 C C . SER A 1 94 ? -0.9 -42.375 -8.969 1 97.69 94 SER A C 1
ATOM 715 O O . SER A 1 94 ? -1.896 -42.688 -9.625 1 97.69 94 SER A O 1
ATOM 717 N N . LEU A 1 95 ? -0.009 -41.469 -9.438 1 98.12 95 LEU A N 1
ATOM 718 C CA . LEU A 1 95 ? -0.127 -40.844 -10.742 1 98.12 95 LEU A CA 1
ATOM 719 C C . LEU A 1 95 ? -0.184 -41.875 -11.859 1 98.12 95 LEU A C 1
ATOM 721 O O . LEU A 1 95 ? -0.984 -41.75 -12.789 1 98.12 95 LEU A O 1
ATOM 725 N N . ALA A 1 96 ? 0.588 -42.875 -11.742 1 98.25 96 ALA A N 1
ATOM 726 C CA . ALA A 1 96 ? 0.688 -43.906 -12.773 1 98.25 96 ALA A CA 1
ATOM 727 C C . ALA A 1 96 ? -0.637 -44.656 -12.938 1 98.25 96 ALA A C 1
ATOM 729 O O . ALA A 1 96 ? -0.859 -45.312 -13.953 1 98.25 96 ALA A O 1
ATOM 730 N N . GLY A 1 97 ? -1.424 -44.531 -11.984 1 98 97 GLY A N 1
ATOM 731 C CA . GLY A 1 97 ? -2.742 -45.156 -12.07 1 98 97 GLY A CA 1
ATOM 732 C C . GLY A 1 97 ? -3.67 -44.438 -13.031 1 98 97 GLY A C 1
ATOM 733 O O . GLY A 1 97 ? -4.703 -44.969 -13.422 1 98 97 GLY A O 1
ATOM 734 N N . GLU A 1 98 ? -3.338 -43.219 -13.43 1 98 98 GLU A N 1
ATOM 735 C CA . GLU A 1 98 ? -4.266 -42.438 -14.25 1 98 98 GLU A CA 1
ATOM 736 C C . GLU A 1 98 ? -3.566 -41.844 -15.477 1 98 98 GLU A C 1
ATOM 738 O O . GLU A 1 98 ? -4.191 -41.656 -16.516 1 98 98 GLU A O 1
ATOM 743 N N . VAL A 1 99 ? -2.27 -41.562 -15.359 1 98.31 99 VAL A N 1
ATOM 744 C CA . VAL A 1 99 ? -1.546 -40.938 -16.469 1 98.31 99 VAL A CA 1
ATOM 745 C C . VAL A 1 99 ? -0.204 -41.656 -16.656 1 98.31 99 VAL A C 1
ATOM 747 O O . VAL A 1 99 ? 0.271 -42.344 -15.766 1 98.31 99 VAL A O 1
ATOM 750 N N . ALA A 1 100 ? 0.409 -41.406 -17.891 1 98.31 100 ALA A N 1
ATOM 751 C CA . ALA A 1 100 ? 1.749 -41.938 -18.125 1 98.31 100 ALA A CA 1
ATOM 752 C C . ALA A 1 100 ? 2.791 -41.219 -17.297 1 98.31 100 ALA A C 1
ATOM 754 O O . ALA A 1 100 ? 2.75 -39.969 -17.188 1 98.31 100 ALA A O 1
ATOM 755 N N . VAL A 1 101 ? 3.67 -42.031 -16.641 1 98.44 101 VAL A N 1
ATOM 756 C CA . VAL A 1 101 ? 4.715 -41.469 -15.797 1 98.44 101 VAL A CA 1
ATOM 757 C C . VAL A 1 101 ? 6.086 -41.875 -16.328 1 98.44 101 VAL A C 1
ATOM 759 O O . VAL A 1 101 ? 6.281 -43.031 -16.75 1 98.44 101 VAL A O 1
ATOM 762 N N . THR A 1 102 ? 7.008 -40.906 -16.406 1 98 102 THR A N 1
ATOM 763 C CA . THR A 1 102 ? 8.398 -41.188 -16.734 1 98 102 THR A CA 1
ATOM 764 C C . THR A 1 102 ? 9.328 -40.688 -15.625 1 98 102 THR A C 1
ATOM 766 O O . THR A 1 102 ? 8.906 -39.906 -14.758 1 98 102 THR A O 1
ATOM 769 N N . ARG A 1 103 ? 10.578 -41.188 -15.68 1 97.56 103 ARG A N 1
ATOM 770 C CA . ARG A 1 103 ? 11.539 -40.844 -14.633 1 97.56 103 ARG A CA 1
ATOM 771 C C . ARG A 1 103 ? 12.898 -40.5 -15.227 1 97.56 103 ARG A C 1
ATOM 773 O O . ARG A 1 103 ? 13.367 -41.188 -16.141 1 97.56 103 ARG A O 1
ATOM 780 N N . ASP A 1 104 ? 13.375 -39.469 -14.711 1 97.12 104 ASP A N 1
ATOM 781 C CA . ASP A 1 104 ? 14.75 -39.125 -15.07 1 97.12 104 ASP A CA 1
ATOM 782 C C . ASP A 1 104 ? 15.742 -39.969 -14.273 1 97.12 104 ASP A C 1
ATOM 784 O O . ASP A 1 104 ? 15.359 -40.656 -13.312 1 97.12 104 ASP A O 1
ATOM 788 N N . ALA A 1 105 ? 17.047 -39.844 -14.688 1 96.06 105 ALA A N 1
ATOM 789 C CA . ALA A 1 105 ? 18.109 -40.594 -14.016 1 96.06 105 ALA A CA 1
ATOM 790 C C . ALA A 1 105 ? 18.25 -40.156 -12.562 1 96.06 105 ALA A C 1
ATOM 792 O O . ALA A 1 105 ? 18.594 -40.969 -11.695 1 96.06 105 ALA A O 1
ATOM 793 N N . ASP A 1 106 ? 17.922 -38.938 -12.328 1 95.12 106 ASP A N 1
ATOM 794 C CA . ASP A 1 106 ? 18.109 -38.438 -10.977 1 95.12 106 ASP A CA 1
ATOM 795 C C . ASP A 1 106 ? 16.891 -38.688 -10.109 1 95.12 106 ASP A C 1
ATOM 797 O O . ASP A 1 106 ? 16.812 -38.219 -8.969 1 95.12 106 ASP A O 1
ATOM 801 N N . GLY A 1 107 ? 15.922 -39.312 -10.688 1 96.38 107 GLY A N 1
ATOM 802 C CA . GLY A 1 107 ? 14.758 -39.719 -9.906 1 96.38 107 GLY A CA 1
ATOM 803 C C . GLY A 1 107 ? 13.562 -38.812 -10.109 1 96.38 107 GLY A C 1
ATOM 804 O O . GLY A 1 107 ? 12.469 -39.094 -9.617 1 96.38 107 GLY A O 1
ATOM 805 N N . THR A 1 108 ? 13.688 -37.781 -10.805 1 98.5 108 THR A N 1
ATOM 806 C CA . THR A 1 108 ? 12.586 -36.875 -11.047 1 98.5 108 THR A CA 1
ATOM 807 C C . THR A 1 108 ? 11.461 -37.531 -11.82 1 98.5 108 THR A C 1
ATOM 809 O O . THR A 1 108 ? 11.711 -38.188 -12.836 1 98.5 108 THR A O 1
ATOM 812 N N . VAL A 1 109 ? 10.273 -37.406 -11.344 1 98.62 109 VAL A N 1
ATOM 813 C CA . VAL A 1 109 ? 9.094 -38 -11.953 1 98.62 109 VAL A CA 1
ATOM 814 C C . VAL A 1 109 ? 8.398 -36.969 -12.852 1 98.62 109 VAL A C 1
ATOM 816 O O . VAL A 1 109 ? 8.188 -35.844 -12.445 1 98.62 109 VAL A O 1
ATOM 819 N N . HIS A 1 110 ? 8.047 -37.406 -14.047 1 98.62 110 HIS A N 1
ATOM 820 C CA . HIS A 1 110 ? 7.352 -36.531 -14.969 1 98.62 110 HIS A CA 1
ATOM 821 C C . HIS A 1 110 ? 5.996 -37.094 -15.367 1 98.62 110 HIS A C 1
ATOM 823 O O . HIS A 1 110 ? 5.855 -38.312 -15.508 1 98.62 110 HIS A O 1
ATOM 829 N N . CYS A 1 111 ? 5.047 -36.25 -15.578 1 98.44 111 CYS A N 1
ATOM 830 C CA . CYS A 1 111 ? 3.789 -36.656 -16.203 1 98.44 111 CYS A CA 1
ATOM 831 C C . CYS A 1 111 ? 3.07 -35.438 -16.781 1 98.44 111 CYS A C 1
ATOM 833 O O . CYS A 1 111 ? 3.504 -34.281 -16.594 1 98.44 111 CYS A O 1
ATOM 835 N N . VAL A 1 112 ? 2.094 -35.625 -17.578 1 98.44 112 VAL A N 1
ATOM 836 C CA . VAL A 1 112 ? 1.188 -34.594 -18.094 1 98.44 112 VAL A CA 1
ATOM 837 C C . VAL A 1 112 ? -0.201 -34.781 -17.484 1 98.44 112 VAL A C 1
ATOM 839 O O . VAL A 1 112 ? -0.781 -35.875 -17.578 1 98.44 112 VAL A O 1
ATOM 842 N N . CYS A 1 113 ? -0.666 -33.75 -16.844 1 97.94 113 CYS A N 1
ATOM 843 C CA . CYS A 1 113 ? -1.99 -33.812 -16.234 1 97.94 113 CYS A CA 1
ATOM 844 C C . CYS A 1 113 ? -3.078 -33.875 -17.297 1 97.94 113 CYS A C 1
ATOM 846 O O . CYS A 1 113 ? -2.842 -33.562 -18.469 1 97.94 113 CYS A O 1
ATOM 848 N N . PRO A 1 114 ? -4.258 -34.344 -16.906 1 96.06 114 PRO A N 1
ATOM 849 C CA . PRO A 1 114 ? -5.336 -34.5 -17.875 1 96.06 114 PRO A CA 1
ATOM 850 C C . PRO A 1 114 ? -5.699 -33.219 -18.594 1 96.06 114 PRO A C 1
ATOM 852 O O . PRO A 1 114 ? -6.18 -33.219 -19.734 1 96.06 114 PRO A O 1
ATOM 855 N N . ASP A 1 115 ? -5.465 -32.094 -17.938 1 95.19 115 ASP A N 1
ATOM 856 C CA . ASP A 1 115 ? -5.82 -30.828 -18.562 1 95.19 115 ASP A CA 1
ATOM 857 C C . ASP A 1 115 ? -4.707 -30.344 -19.5 1 95.19 115 ASP A C 1
ATOM 859 O O . ASP A 1 115 ? -4.793 -29.25 -20.062 1 95.19 115 ASP A O 1
ATOM 863 N N . GLY A 1 116 ? -3.607 -31.062 -19.562 1 95.69 116 GLY A N 1
ATOM 864 C CA . GLY A 1 116 ? -2.525 -30.719 -20.469 1 95.69 116 GLY A CA 1
ATOM 865 C C . GLY A 1 116 ? -1.31 -30.156 -19.766 1 95.69 116 GLY A C 1
ATOM 866 O O . GLY A 1 116 ? -0.273 -29.922 -20.391 1 95.69 116 GLY A O 1
ATOM 867 N N . GLN A 1 117 ? -1.306 -29.953 -18.5 1 97.69 117 GLN A N 1
ATOM 868 C CA . GLN A 1 117 ? -0.198 -29.359 -17.766 1 97.69 117 GLN A CA 1
ATOM 869 C C . GLN A 1 117 ? 0.946 -30.344 -17.594 1 97.69 117 GLN A C 1
ATOM 871 O O . GLN A 1 117 ? 0.771 -31.391 -16.969 1 97.69 117 GLN A O 1
ATOM 876 N N . PRO A 1 118 ? 2.092 -30.047 -18.094 1 98.69 118 PRO A N 1
ATOM 877 C CA . PRO A 1 118 ? 3.262 -30.844 -17.703 1 98.69 118 PRO A CA 1
ATOM 878 C C . PRO A 1 118 ? 3.752 -30.531 -16.297 1 98.69 118 PRO A C 1
ATOM 880 O O . PRO A 1 118 ? 3.957 -29.359 -15.953 1 98.69 118 PRO A O 1
ATOM 883 N N . ILE A 1 119 ? 3.973 -31.547 -15.492 1 98.81 119 ILE A N 1
ATOM 884 C CA . ILE A 1 119 ? 4.535 -31.344 -14.156 1 98.81 119 ILE A CA 1
ATOM 885 C C . ILE A 1 119 ? 5.641 -32.375 -13.914 1 98.81 119 ILE A C 1
ATOM 887 O O . ILE A 1 119 ? 5.723 -33.375 -14.602 1 98.81 119 ILE A O 1
ATOM 891 N N . ALA A 1 120 ? 6.449 -32.031 -13.008 1 98.88 120 ALA A N 1
ATOM 892 C CA . ALA A 1 120 ? 7.449 -32.938 -12.469 1 98.88 120 ALA A CA 1
ATOM 893 C C . ALA A 1 120 ? 7.48 -32.906 -10.945 1 98.88 120 ALA A C 1
ATOM 895 O O . ALA A 1 120 ? 6.938 -31.969 -10.336 1 98.88 120 ALA A O 1
ATOM 896 N N . LEU A 1 121 ? 8.016 -33.938 -10.336 1 98.75 121 LEU A N 1
ATOM 897 C CA . LEU A 1 121 ? 8.164 -34.062 -8.891 1 98.75 121 LEU A CA 1
ATOM 898 C C . LEU A 1 121 ? 9.555 -34.562 -8.523 1 98.75 121 LEU A C 1
ATOM 900 O O . LEU A 1 121 ? 10.062 -35.5 -9.172 1 98.75 121 LEU A O 1
ATOM 904 N N . ARG A 1 122 ? 10.086 -34.031 -7.535 1 98.62 122 ARG A N 1
ATOM 905 C CA . ARG A 1 122 ? 11.344 -34.531 -6.988 1 98.62 122 ARG A CA 1
ATOM 906 C C . ARG A 1 122 ? 11.477 -34.188 -5.512 1 98.62 122 ARG A C 1
ATOM 908 O O . ARG A 1 122 ? 10.781 -33.312 -5.012 1 98.62 122 ARG A O 1
ATOM 915 N N . VAL A 1 123 ? 12.367 -34.938 -4.871 1 98.31 123 VAL A N 1
ATOM 916 C CA . VAL A 1 123 ? 12.648 -34.625 -3.471 1 98.31 123 VAL A CA 1
ATOM 917 C C . VAL A 1 123 ? 13.328 -33.281 -3.355 1 98.31 123 VAL A C 1
ATOM 919 O O . VAL A 1 123 ? 14.219 -32.938 -4.145 1 98.31 123 VAL A O 1
ATOM 922 N N . TRP A 1 124 ? 12.82 -32.5 -2.43 1 98.31 124 TRP A N 1
ATOM 923 C CA . TRP A 1 124 ? 13.281 -31.141 -2.271 1 98.31 124 TRP A CA 1
ATOM 924 C C . TRP A 1 124 ? 13.547 -30.812 -0.805 1 98.31 124 TRP A C 1
ATOM 926 O O . TRP A 1 124 ? 12.734 -31.156 0.064 1 98.31 124 TRP A O 1
ATOM 936 N N . ASP A 1 125 ? 14.727 -30.281 -0.587 1 97.44 125 ASP A N 1
ATOM 937 C CA . ASP A 1 125 ? 15.047 -29.766 0.741 1 97.44 125 ASP A CA 1
ATOM 938 C C . ASP A 1 125 ? 14.75 -28.266 0.836 1 97.44 125 ASP A C 1
ATOM 940 O O . ASP A 1 125 ? 15.672 -27.453 0.823 1 97.44 125 ASP A O 1
ATOM 944 N N . LYS A 1 126 ? 13.477 -28 0.92 1 97.69 126 LYS A N 1
ATOM 945 C CA . LYS A 1 126 ? 13.055 -26.609 1.026 1 97.69 126 LYS A CA 1
ATOM 946 C C . LYS A 1 126 ? 13.703 -25.922 2.229 1 97.69 126 LYS A C 1
ATOM 948 O O . LYS A 1 126 ? 13.734 -26.484 3.324 1 97.69 126 LYS A O 1
ATOM 953 N N . ARG A 1 127 ? 14.18 -24.734 2.059 1 97.81 127 ARG A N 1
ATOM 954 C CA . ARG A 1 127 ? 14.867 -23.984 3.115 1 97.81 127 ARG A CA 1
ATOM 955 C C . ARG A 1 127 ? 13.914 -23.016 3.807 1 97.81 127 ARG A C 1
ATOM 957 O O . ARG A 1 127 ? 13.078 -22.391 3.156 1 97.81 127 ARG A O 1
ATOM 964 N N . PRO A 1 128 ? 14.133 -22.906 5.113 1 95.69 128 PRO A N 1
ATOM 965 C CA . PRO A 1 128 ? 13.383 -21.844 5.773 1 95.69 128 PRO A CA 1
ATOM 966 C C . PRO A 1 128 ? 13.812 -20.453 5.312 1 95.69 128 PRO A C 1
ATOM 968 O O . PRO A 1 128 ? 14.992 -20.234 5.012 1 95.69 128 PRO A O 1
ATOM 971 N N . VAL A 1 129 ? 12.836 -19.609 5.23 1 95.69 129 VAL A N 1
ATOM 972 C CA . VAL A 1 129 ? 13.125 -18.234 4.82 1 95.69 129 VAL A CA 1
ATOM 973 C C . VAL A 1 129 ? 12.977 -17.297 6.016 1 95.69 129 VAL A C 1
ATOM 975 O O . VAL A 1 129 ? 12.172 -17.547 6.914 1 95.69 129 VAL A O 1
ATOM 978 N N . VAL A 1 130 ? 13.859 -16.25 6.027 1 92.5 130 VAL A N 1
ATOM 979 C CA . VAL A 1 130 ? 13.719 -15.164 6.992 1 92.5 130 VAL A CA 1
ATOM 980 C C . VAL A 1 130 ? 13.062 -13.961 6.324 1 92.5 130 VAL A C 1
ATOM 982 O O . VAL A 1 130 ? 13.484 -13.523 5.254 1 92.5 130 VAL A O 1
ATOM 985 N N . SER A 1 131 ? 12 -13.594 6.883 1 91.94 131 SER A N 1
ATOM 986 C CA . SER A 1 131 ? 11.258 -12.445 6.371 1 91.94 131 SER A CA 1
ATOM 987 C C . SER A 1 131 ? 10.617 -11.656 7.508 1 91.94 131 SER A C 1
ATOM 989 O O . SER A 1 131 ? 10.203 -12.227 8.516 1 91.94 131 SER A O 1
ATOM 991 N N . GLU A 1 132 ? 10.633 -10.312 7.348 1 90.56 132 GLU A N 1
ATOM 992 C CA . GLU A 1 132 ? 10.031 -9.43 8.336 1 90.56 132 GLU A CA 1
ATOM 993 C C . GLU A 1 132 ? 9.391 -8.211 7.668 1 90.56 132 GLU A C 1
ATOM 995 O O . GLU A 1 132 ? 9.82 -7.789 6.594 1 90.56 132 GLU A O 1
ATOM 1000 N N . ALA A 1 133 ? 8.352 -7.793 8.25 1 93.88 133 ALA A N 1
ATOM 1001 C CA . ALA A 1 133 ? 7.734 -6.523 7.875 1 93.88 133 ALA A CA 1
ATOM 1002 C C . ALA A 1 133 ? 7.758 -5.539 9.039 1 93.88 133 ALA A C 1
ATOM 1004 O O . ALA A 1 133 ? 7.773 -5.945 10.203 1 93.88 133 ALA A O 1
ATOM 1005 N N . SER A 1 134 ? 7.918 -4.238 8.68 1 93.62 134 SER A N 1
ATOM 1006 C CA . SER A 1 134 ? 7.727 -3.258 9.742 1 93.62 134 SER A CA 1
ATOM 1007 C C . SER A 1 134 ? 6.301 -3.291 10.281 1 93.62 134 SER A C 1
ATOM 1009 O O . SER A 1 134 ? 5.344 -3.354 9.508 1 93.62 134 SER A O 1
ATOM 1011 N N . PRO A 1 135 ? 6.238 -3.277 11.625 1 94.19 135 PRO A N 1
ATOM 1012 C CA . PRO A 1 135 ? 4.883 -3.162 12.164 1 94.19 135 PRO A CA 1
ATOM 1013 C C . PRO A 1 135 ? 4.168 -1.896 11.703 1 94.19 135 PRO A C 1
ATOM 1015 O O . PRO A 1 135 ? 4.816 -0.896 11.383 1 94.19 135 PRO A O 1
ATOM 1018 N N . VAL A 1 136 ? 2.859 -1.989 11.672 1 96.38 136 VAL A N 1
ATOM 1019 C CA . VAL A 1 136 ? 2.059 -0.879 11.164 1 96.38 136 VAL A CA 1
ATOM 1020 C C . VAL A 1 136 ? 1.566 -0.025 12.336 1 96.38 136 VAL A C 1
ATOM 1022 O O . VAL A 1 136 ? 0.956 -0.54 13.273 1 96.38 136 VAL A O 1
ATOM 1025 N N . ASN A 1 137 ? 1.858 1.267 12.297 1 97.5 137 ASN A N 1
ATOM 1026 C CA . ASN A 1 137 ? 1.288 2.219 13.242 1 97.5 137 ASN A CA 1
ATOM 1027 C C . ASN A 1 137 ? -0.099 2.682 12.805 1 97.5 137 ASN A C 1
ATOM 1029 O O . ASN A 1 137 ? -0.357 2.842 11.609 1 97.5 137 ASN A O 1
ATOM 1033 N N . THR A 1 138 ? -0.975 2.871 13.812 1 97.44 138 THR A N 1
ATOM 1034 C CA . THR A 1 138 ? -2.287 3.475 13.617 1 97.44 138 THR A CA 1
ATOM 1035 C C . THR A 1 138 ? -2.475 4.68 14.531 1 97.44 138 THR A C 1
ATOM 1037 O O . THR A 1 138 ? -1.61 4.977 15.359 1 97.44 138 THR A O 1
ATOM 1040 N N . PRO A 1 139 ? -3.588 5.375 14.367 1 96.81 139 PRO A N 1
ATOM 1041 C CA . PRO A 1 139 ? -3.809 6.535 15.234 1 96.81 139 PRO A CA 1
ATOM 1042 C C . PRO A 1 139 ? -3.859 6.16 16.719 1 96.81 139 PRO A C 1
ATOM 1044 O O . PRO A 1 139 ? -3.654 7.02 17.578 1 96.81 139 PRO A O 1
ATOM 1047 N N . SER A 1 140 ? -4.027 4.852 17.047 1 95.88 140 SER A N 1
ATOM 1048 C CA . SER A 1 140 ? -4.16 4.52 18.469 1 95.88 140 SER A CA 1
ATOM 1049 C C . SER A 1 140 ? -3.232 3.375 18.859 1 95.88 140 SER A C 1
ATOM 1051 O O . SER A 1 140 ? -3.242 2.924 20 1 95.88 140 SER A O 1
ATOM 1053 N N . SER A 1 141 ? -2.473 2.822 18 1 96 141 SER A N 1
ATOM 1054 C CA . SER A 1 141 ? -1.536 1.729 18.234 1 96 141 SER A CA 1
ATOM 1055 C C . SER A 1 141 ? -0.202 1.982 17.547 1 96 141 SER A C 1
ATOM 1057 O O . SER A 1 141 ? -0.147 2.113 16.312 1 96 141 SER A O 1
ATOM 1059 N N . TRP A 1 142 ? 0.885 1.96 18.359 1 96.56 142 TRP A N 1
ATOM 1060 C CA . TRP A 1 142 ? 2.164 2.412 17.828 1 96.56 142 TRP A CA 1
ATOM 1061 C C . TRP A 1 142 ? 3.26 1.385 18.094 1 96.56 142 TRP A C 1
ATOM 1063 O O . TRP A 1 142 ? 4.215 1.66 18.812 1 96.56 142 TRP A O 1
ATOM 1073 N N . PRO A 1 143 ? 3.254 0.279 17.422 1 96.06 143 PRO A N 1
ATOM 1074 C CA . PRO A 1 143 ? 4.273 -0.749 17.641 1 96.06 143 PRO A CA 1
ATOM 1075 C C . PRO A 1 143 ? 5.672 -0.295 17.219 1 96.06 143 PRO A C 1
ATOM 1077 O O . PRO A 1 143 ? 6.668 -0.91 17.609 1 96.06 143 PRO A O 1
ATOM 1080 N N . ARG A 1 144 ? 5.828 0.804 16.469 1 96.5 144 ARG A N 1
ATOM 1081 C CA . ARG A 1 144 ? 7.121 1.361 16.094 1 96.5 144 ARG A CA 1
ATOM 1082 C C . ARG A 1 144 ? 7.383 2.682 16.812 1 96.5 144 ARG A C 1
ATOM 1084 O O . ARG A 1 144 ? 7.945 3.609 16.219 1 96.5 144 ARG A O 1
ATOM 1091 N N . PHE A 1 145 ? 6.98 2.791 18.031 1 97.62 145 PHE A N 1
ATOM 1092 C CA . PHE A 1 145 ? 7.117 4.027 18.797 1 97.62 145 PHE A CA 1
ATOM 1093 C C . PHE A 1 145 ? 8.578 4.461 18.859 1 97.62 145 PHE A C 1
ATOM 1095 O O . PHE A 1 145 ? 9.453 3.656 19.188 1 97.62 145 PHE A O 1
ATOM 1102 N N . ASN A 1 146 ? 8.859 5.672 18.422 1 97.62 146 ASN A N 1
ATOM 1103 C CA . ASN A 1 146 ? 10.172 6.293 18.359 1 97.62 146 ASN A CA 1
ATOM 1104 C C . ASN A 1 146 ? 11.109 5.52 17.422 1 97.62 146 ASN A C 1
ATOM 1106 O O . ASN A 1 146 ? 12.312 5.434 17.688 1 97.62 146 ASN A O 1
ATOM 1110 N N . GLN A 1 147 ? 10.586 4.895 16.469 1 94.75 147 GLN A N 1
ATOM 1111 C CA . GLN A 1 147 ? 11.336 4.145 15.461 1 94.75 147 GLN A CA 1
ATOM 1112 C C . GLN A 1 147 ? 10.773 4.375 14.062 1 94.75 147 GLN A C 1
ATOM 1114 O O . GLN A 1 147 ? 9.555 4.434 13.883 1 94.75 147 GLN A O 1
ATOM 1119 N N . HIS A 1 148 ? 11.695 4.508 13.117 1 91.94 148 HIS A N 1
ATOM 1120 C CA . HIS A 1 148 ? 11.227 4.523 11.734 1 91.94 148 HIS A CA 1
ATOM 1121 C C . HIS A 1 148 ? 11.094 3.107 11.18 1 91.94 148 HIS A C 1
ATOM 1123 O O . HIS A 1 148 ? 11.531 2.145 11.812 1 91.94 148 HIS A O 1
ATOM 1129 N N . ARG A 1 149 ? 10.477 3.027 10.086 1 95.25 149 ARG A N 1
ATOM 1130 C CA . ARG A 1 149 ? 10.336 1.736 9.414 1 95.25 149 ARG A CA 1
ATOM 1131 C C . ARG A 1 149 ? 11.648 1.304 8.781 1 95.25 149 ARG A C 1
ATOM 1133 O O . ARG A 1 149 ? 12.602 2.084 8.719 1 95.25 149 ARG A O 1
ATOM 1140 N N . ILE A 1 150 ? 11.664 0.055 8.297 1 93.81 150 ILE A N 1
ATOM 1141 C CA . ILE A 1 150 ? 12.805 -0.442 7.531 1 93.81 150 ILE A CA 1
ATOM 1142 C C . ILE A 1 150 ? 12.883 0.289 6.195 1 93.81 150 ILE A C 1
ATOM 1144 O O . ILE A 1 150 ? 11.891 0.366 5.461 1 93.81 150 ILE A O 1
ATOM 1148 N N . TRP A 1 151 ? 14.016 0.887 5.957 1 94.19 151 TRP A N 1
ATOM 1149 C CA . TRP A 1 151 ? 14.219 1.533 4.668 1 94.19 151 TRP A CA 1
ATOM 1150 C C . TRP A 1 151 ? 14.781 0.546 3.648 1 94.19 151 TRP A C 1
ATOM 1152 O O . TRP A 1 151 ? 16 0.446 3.473 1 94.19 151 TRP A O 1
ATOM 1162 N N . ARG A 1 152 ? 13.875 -0.08 2.965 1 93.75 152 ARG A N 1
ATOM 1163 C CA . ARG A 1 152 ? 14.266 -1.05 1.946 1 93.75 152 ARG A CA 1
ATOM 1164 C C . ARG A 1 152 ? 14.75 -0.351 0.682 1 93.75 152 ARG A C 1
ATOM 1166 O O . ARG A 1 152 ? 14.391 0.797 0.421 1 93.75 152 ARG A O 1
ATOM 1173 N N . ARG A 1 153 ? 15.562 -1.109 -0.108 1 92.5 153 ARG A N 1
ATOM 1174 C CA . ARG A 1 153 ? 16.156 -0.479 -1.283 1 92.5 153 ARG A CA 1
ATOM 1175 C C . ARG A 1 153 ? 15.719 -1.188 -2.562 1 92.5 153 ARG A C 1
ATOM 1177 O O . ARG A 1 153 ? 15.875 -0.652 -3.66 1 92.5 153 ARG A O 1
ATOM 1184 N N . LYS A 1 154 ? 15.211 -2.381 -2.42 1 94.62 154 LYS A N 1
ATOM 1185 C CA . LYS A 1 154 ? 14.789 -3.186 -3.561 1 94.62 154 LYS A CA 1
ATOM 1186 C C . LYS A 1 154 ? 13.883 -4.328 -3.119 1 94.62 154 LYS A C 1
ATOM 1188 O O . LYS A 1 154 ? 13.664 -4.535 -1.923 1 94.62 154 LYS A O 1
ATOM 1193 N N . ALA A 1 155 ? 13.312 -4.957 -4.09 1 96.62 155 ALA A N 1
ATOM 1194 C CA . ALA A 1 155 ? 12.602 -6.203 -3.818 1 96.62 155 ALA A CA 1
ATOM 1195 C C . ALA A 1 155 ? 13.562 -7.387 -3.795 1 96.62 155 ALA A C 1
ATOM 1197 O O . ALA A 1 155 ? 14.477 -7.469 -4.617 1 96.62 155 ALA A O 1
ATOM 1198 N N . THR A 1 156 ? 13.336 -8.219 -2.844 1 96.56 156 THR A N 1
ATOM 1199 C CA . THR A 1 156 ? 14.047 -9.492 -2.756 1 96.56 156 THR A CA 1
ATOM 1200 C C . THR A 1 156 ? 13.07 -10.641 -2.533 1 96.56 156 THR A C 1
ATOM 1202 O O . THR A 1 156 ? 12.93 -11.133 -1.41 1 96.56 156 THR A O 1
ATOM 1205 N N . PRO A 1 157 ? 12.453 -11.055 -3.652 1 97.94 157 PRO A N 1
ATOM 1206 C CA . PRO A 1 157 ? 11.508 -12.164 -3.5 1 97.94 157 PRO A CA 1
ATOM 1207 C C . PRO A 1 157 ? 12.141 -13.383 -2.826 1 97.94 157 PRO A C 1
ATOM 1209 O O . PRO A 1 157 ? 13.273 -13.75 -3.135 1 97.94 157 PRO A O 1
ATOM 1212 N N . LYS A 1 158 ? 11.383 -14.047 -1.945 1 98 158 LYS A N 1
ATOM 1213 C CA . LYS A 1 158 ? 11.93 -15.109 -1.107 1 98 158 LYS A CA 1
ATOM 1214 C C . LYS A 1 158 ? 11.484 -16.484 -1.593 1 98 158 LYS A C 1
ATOM 1216 O O . LYS A 1 158 ? 12.188 -17.469 -1.402 1 98 158 LYS A O 1
ATOM 1221 N N . THR A 1 159 ? 10.32 -16.547 -2.098 1 98.31 159 THR A N 1
ATOM 1222 C CA . THR A 1 159 ? 9.695 -17.797 -2.475 1 98.31 159 THR A CA 1
ATOM 1223 C C . THR A 1 159 ? 9.008 -17.688 -3.832 1 98.31 159 THR A C 1
ATOM 1225 O O . THR A 1 159 ? 8.758 -16.578 -4.312 1 98.31 159 THR A O 1
ATOM 1228 N N . ILE A 1 160 ? 8.844 -18.781 -4.543 1 98.81 160 ILE A N 1
ATOM 1229 C CA . ILE A 1 160 ? 7.75 -18.891 -5.508 1 98.81 160 ILE A CA 1
ATOM 1230 C C . ILE A 1 160 ? 6.461 -19.266 -4.789 1 98.81 160 ILE A C 1
ATOM 1232 O O . ILE A 1 160 ? 6.32 -20.406 -4.312 1 98.81 160 ILE A O 1
ATOM 1236 N N . ASN A 1 161 ? 5.617 -18.297 -4.723 1 98.38 161 ASN A N 1
ATOM 1237 C CA . ASN A 1 161 ? 4.406 -18.469 -3.932 1 98.38 161 ASN A CA 1
ATOM 1238 C C . ASN A 1 161 ? 3.395 -19.359 -4.656 1 98.38 161 ASN A C 1
ATOM 1240 O O . ASN A 1 161 ? 2.883 -20.328 -4.078 1 98.38 161 ASN A O 1
ATOM 1244 N N . HIS A 1 162 ? 3.113 -19.016 -5.91 1 98.69 162 HIS A N 1
ATOM 1245 C CA . HIS A 1 162 ? 2.16 -19.828 -6.66 1 98.69 162 HIS A CA 1
ATOM 1246 C C . HIS A 1 162 ? 2.35 -19.641 -8.164 1 98.69 162 HIS A C 1
ATOM 1248 O O . HIS A 1 162 ? 3.072 -18.75 -8.602 1 98.69 162 HIS A O 1
ATOM 1254 N N . VAL A 1 163 ? 1.688 -20.547 -8.852 1 98.75 163 VAL A N 1
ATOM 1255 C CA . VAL A 1 163 ? 1.585 -20.5 -10.305 1 98.75 163 VAL A CA 1
ATOM 1256 C C . VAL A 1 163 ? 0.117 -20.547 -10.719 1 98.75 163 VAL A C 1
ATOM 1258 O O . VAL A 1 163 ? -0.704 -21.172 -10.039 1 98.75 163 VAL A O 1
ATOM 1261 N N . VAL A 1 164 ? -0.14 -19.891 -11.805 1 97.75 164 VAL A N 1
ATOM 1262 C CA . VAL A 1 164 ? -1.513 -19.828 -12.297 1 97.75 164 VAL A CA 1
ATOM 1263 C C . VAL A 1 164 ? -1.557 -20.234 -13.766 1 97.75 164 VAL A C 1
ATOM 1265 O O . VAL A 1 164 ? -0.733 -19.781 -14.57 1 97.75 164 VAL A O 1
ATOM 1268 N N . PHE A 1 165 ? -2.545 -21.078 -14.109 1 97.69 165 PHE A N 1
ATOM 1269 C CA . PHE A 1 165 ? -2.727 -21.562 -15.469 1 97.69 165 PHE A CA 1
ATOM 1270 C C . PHE A 1 165 ? -4.188 -21.469 -15.891 1 97.69 165 PHE A C 1
ATOM 1272 O O . PHE A 1 165 ? -5.09 -21.594 -15.055 1 97.69 165 PHE A O 1
ATOM 1279 N N . PHE A 1 166 ? -4.336 -21.297 -17.156 1 96.69 166 PHE A N 1
ATOM 1280 C CA . PHE A 1 166 ? -5.637 -21.578 -17.75 1 96.69 166 PHE A CA 1
ATOM 1281 C C . PHE A 1 166 ? -5.855 -23.078 -17.922 1 96.69 166 PHE A C 1
ATOM 1283 O O . PHE A 1 166 ? -4.949 -23.797 -18.328 1 96.69 166 PHE A O 1
ATOM 1290 N N . SER A 1 167 ? -7.031 -23.469 -17.594 1 96.94 167 SER A N 1
ATOM 1291 C CA . SER A 1 167 ? -7.355 -24.891 -17.703 1 96.94 167 SER A CA 1
ATOM 1292 C C . SER A 1 167 ? -8.703 -25.094 -18.391 1 96.94 167 SER A C 1
ATOM 1294 O O . SER A 1 167 ? -9.68 -24.422 -18.062 1 96.94 167 SER A O 1
ATOM 1296 N N . PRO A 1 168 ? -8.789 -26.078 -19.344 1 96.19 168 PRO A N 1
ATOM 1297 C CA . PRO A 1 168 ? -10.07 -26.391 -19.984 1 96.19 168 PRO A CA 1
ATOM 1298 C C . PRO A 1 168 ? -11.039 -27.109 -19.047 1 96.19 168 PRO A C 1
ATOM 1300 O O . PRO A 1 168 ? -12.219 -27.266 -19.375 1 96.19 168 PRO A O 1
ATOM 1303 N N . ASP A 1 169 ? -10.586 -27.578 -17.922 1 97 169 ASP A N 1
ATOM 1304 C CA . ASP A 1 169 ? -11.375 -28.234 -16.891 1 97 169 ASP A CA 1
ATOM 1305 C C . ASP A 1 169 ? -10.797 -27.984 -15.508 1 97 169 ASP A C 1
ATOM 1307 O O . ASP A 1 169 ? -10.219 -28.891 -14.898 1 97 169 ASP A O 1
ATOM 1311 N N . TYR A 1 170 ? -11.094 -26.781 -14.977 1 97.12 170 TYR A N 1
ATOM 1312 C CA . TYR A 1 170 ? -10.414 -26.375 -13.75 1 97.12 170 TYR A CA 1
ATOM 1313 C C . TYR A 1 170 ? -10.883 -27.188 -12.562 1 97.12 170 TYR A C 1
ATOM 1315 O O . TYR A 1 170 ? -10.125 -27.422 -11.609 1 97.12 170 TYR A O 1
ATOM 1323 N N . VAL A 1 171 ? -12.164 -27.703 -12.578 1 98.12 171 VAL A N 1
ATOM 1324 C CA . VAL A 1 171 ? -12.633 -28.547 -11.484 1 98.12 171 VAL A CA 1
ATOM 1325 C C . VAL A 1 171 ? -11.906 -29.891 -11.508 1 98.12 171 VAL A C 1
ATOM 1327 O O . VAL A 1 171 ? -11.383 -30.344 -10.484 1 98.12 171 VAL A O 1
ATOM 1330 N N . GLY A 1 172 ? -11.852 -30.453 -12.695 1 97.56 172 GLY A N 1
ATOM 1331 C CA . GLY A 1 172 ? -11.125 -31.703 -12.844 1 97.56 172 GLY A CA 1
ATOM 1332 C C . GLY A 1 172 ? -9.648 -31.578 -12.523 1 97.56 172 GLY A C 1
ATOM 1333 O O . GLY A 1 172 ? -9.047 -32.5 -11.984 1 97.56 172 GLY A O 1
ATOM 1334 N N . SER A 1 173 ? -9.086 -30.469 -12.898 1 98 173 SER A N 1
ATOM 1335 C CA . SER A 1 173 ? -7.68 -30.219 -12.609 1 98 173 SER A CA 1
ATOM 1336 C C . SER A 1 173 ? -7.414 -30.219 -11.109 1 98 173 SER A C 1
ATOM 1338 O O . SER A 1 173 ? -6.477 -30.875 -10.641 1 98 173 SER A O 1
ATOM 1340 N N . PHE A 1 174 ? -8.281 -29.578 -10.352 1 98.5 174 PHE A N 1
ATOM 1341 C CA . PHE A 1 174 ? -8.133 -29.578 -8.906 1 98.5 174 PHE A CA 1
ATOM 1342 C C . PHE A 1 174 ? -8.281 -30.984 -8.344 1 98.5 174 PHE A C 1
ATOM 1344 O O . PHE A 1 174 ? -7.461 -31.438 -7.547 1 98.5 174 PHE A O 1
ATOM 1351 N N . GLU A 1 175 ? -9.281 -31.625 -8.758 1 97.88 175 GLU A N 1
ATOM 1352 C CA . GLU A 1 175 ? -9.562 -32.969 -8.211 1 97.88 175 GLU A CA 1
ATOM 1353 C C . GLU A 1 175 ? -8.43 -33.938 -8.523 1 97.88 175 GLU A C 1
ATOM 1355 O O . GLU A 1 175 ? -8.125 -34.812 -7.723 1 97.88 175 GLU A O 1
ATOM 1360 N N . PHE A 1 176 ? -7.828 -33.812 -9.719 1 97.75 176 PHE A N 1
ATOM 1361 C CA . PHE A 1 176 ? -6.656 -34.625 -10.055 1 97.75 176 PHE A CA 1
ATOM 1362 C C . PHE A 1 176 ? -5.523 -34.375 -9.07 1 97.75 176 PHE A C 1
ATOM 1364 O O . PHE A 1 176 ? -4.93 -35.312 -8.539 1 97.75 176 PHE A O 1
ATOM 1371 N N . TYR A 1 177 ? -5.199 -33.062 -8.742 1 98.44 177 TYR A N 1
ATOM 1372 C CA . TYR A 1 177 ? -4.145 -32.688 -7.812 1 98.44 177 TYR A CA 1
ATOM 1373 C C . TYR A 1 177 ? -4.461 -33.188 -6.402 1 98.44 177 TYR A C 1
ATOM 1375 O O . TYR A 1 177 ? -3.564 -33.594 -5.668 1 98.44 177 TYR A O 1
ATOM 1383 N N . GLU A 1 178 ? -5.723 -33.062 -6.09 1 97.62 178 GLU A N 1
ATOM 1384 C CA . GLU A 1 178 ? -6.141 -33.531 -4.77 1 97.62 178 GLU A CA 1
ATOM 1385 C C . GLU A 1 178 ? -5.934 -35.031 -4.621 1 97.62 178 GLU A C 1
ATOM 1387 O O . GLU A 1 178 ? -5.363 -35.5 -3.631 1 97.62 178 GLU A O 1
ATOM 1392 N N . ARG A 1 179 ? -6.32 -35.75 -5.617 1 96.38 179 ARG A N 1
ATOM 1393 C CA . ARG A 1 179 ? -6.281 -37.219 -5.559 1 96.38 179 ARG A CA 1
ATOM 1394 C C . ARG A 1 179 ? -4.844 -37.719 -5.562 1 96.38 179 ARG A C 1
ATOM 1396 O O . ARG A 1 179 ? -4.5 -38.625 -4.805 1 96.38 179 ARG A O 1
ATOM 1403 N N . HIS A 1 180 ? -4.023 -37.125 -6.336 1 97.62 180 HIS A N 1
ATOM 1404 C CA . HIS A 1 180 ? -2.727 -37.75 -6.582 1 97.62 180 HIS A CA 1
ATOM 1405 C C . HIS A 1 180 ? -1.612 -37 -5.844 1 97.62 180 HIS A C 1
ATOM 1407 O O . HIS A 1 180 ? -0.604 -37.625 -5.473 1 97.62 180 HIS A O 1
ATOM 1413 N N . LEU A 1 181 ? -1.77 -35.719 -5.637 1 97.94 181 LEU A N 1
ATOM 1414 C CA . LEU A 1 181 ? -0.689 -34.938 -5.055 1 97.94 181 LEU A CA 1
ATOM 1415 C C . LEU A 1 181 ? -1.055 -34.438 -3.652 1 97.94 181 LEU A C 1
ATOM 1417 O O . LEU A 1 181 ? -0.212 -33.906 -2.936 1 97.94 181 LEU A O 1
ATOM 1421 N N . GLY A 1 182 ? -2.291 -34.594 -3.252 1 97.31 182 GLY A N 1
ATOM 1422 C CA . GLY A 1 182 ? -2.713 -34.25 -1.902 1 97.31 182 GLY A CA 1
ATOM 1423 C C . GLY A 1 182 ? -2.941 -32.781 -1.704 1 97.31 182 GLY A C 1
ATOM 1424 O O . GLY A 1 182 ? -2.863 -32.281 -0.581 1 97.31 182 GLY A O 1
ATOM 1425 N N . PHE A 1 183 ? -3.156 -32.031 -2.773 1 98.06 183 PHE A N 1
ATOM 1426 C CA . PHE A 1 183 ? -3.459 -30.609 -2.65 1 98.06 183 PHE A CA 1
ATOM 1427 C C . PHE A 1 183 ? -4.793 -30.406 -1.943 1 98.06 183 PHE A C 1
ATOM 1429 O O . PHE A 1 183 ? -5.676 -31.266 -2.002 1 98.06 183 PHE A O 1
ATOM 1436 N N . ARG A 1 184 ? -4.891 -29.25 -1.297 1 97.56 184 ARG A N 1
ATOM 1437 C CA . ARG A 1 184 ? -6.074 -28.906 -0.522 1 97.56 184 ARG A CA 1
ATOM 1438 C C . ARG A 1 184 ? -6.926 -27.875 -1.256 1 97.56 184 ARG A C 1
ATOM 1440 O O . ARG A 1 184 ? -6.395 -26.922 -1.845 1 97.56 184 ARG A O 1
ATOM 1447 N N . TYR A 1 185 ? -8.25 -28.094 -1.16 1 98.12 185 TYR A N 1
ATOM 1448 C CA . TYR A 1 185 ? -9.203 -27.078 -1.61 1 98.12 185 TYR A CA 1
ATOM 1449 C C . TYR A 1 185 ? -9.227 -25.891 -0.662 1 98.12 185 TYR A C 1
ATOM 1451 O O . TYR A 1 185 ? -9.484 -26.047 0.533 1 98.12 185 TYR A O 1
ATOM 1459 N N . VAL A 1 186 ? -8.969 -24.703 -1.21 1 98.19 186 VAL A N 1
ATOM 1460 C CA . VAL A 1 186 ? -8.914 -23.516 -0.352 1 98.19 186 VAL A CA 1
ATOM 1461 C C . VAL A 1 186 ? -10.133 -22.641 -0.612 1 98.19 186 VAL A C 1
ATOM 1463 O O . VAL A 1 186 ? -10.859 -22.297 0.317 1 98.19 186 VAL A O 1
ATOM 1466 N N . ASP A 1 187 ? -10.312 -22.266 -1.895 1 98.5 187 ASP A N 1
ATOM 1467 C CA . ASP A 1 187 ? -11.398 -21.359 -2.252 1 98.5 187 ASP A CA 1
ATOM 1468 C C . ASP A 1 187 ? -11.82 -21.547 -3.707 1 98.5 187 ASP A C 1
ATOM 1470 O O . ASP A 1 187 ? -11.039 -22.047 -4.523 1 98.5 187 ASP A O 1
ATOM 1474 N N . HIS A 1 188 ? -13.07 -21.156 -3.965 1 98.69 188 HIS A N 1
ATOM 1475 C CA . HIS A 1 188 ? -13.617 -21.234 -5.312 1 98.69 188 HIS A CA 1
ATOM 1476 C C . HIS A 1 188 ? -14.242 -19.922 -5.73 1 98.69 188 HIS A C 1
ATOM 1478 O O . HIS A 1 188 ? -15.219 -19.469 -5.121 1 98.69 188 HIS A O 1
ATOM 1484 N N . SER A 1 189 ? -13.602 -19.266 -6.695 1 97.88 189 SER A N 1
ATOM 1485 C CA . SER A 1 189 ? -14.305 -18.203 -7.414 1 97.88 189 SER A CA 1
ATOM 1486 C C . SER A 1 189 ? -15.242 -18.781 -8.469 1 97.88 189 SER A C 1
ATOM 1488 O O . SER A 1 189 ? -14.805 -19.156 -9.555 1 97.88 189 SER A O 1
ATOM 1490 N N . ARG A 1 190 ? -16.484 -18.781 -8.188 1 96.88 190 ARG A N 1
ATOM 1491 C CA . ARG A 1 190 ? -17.438 -19.547 -8.969 1 96.88 190 ARG A CA 1
ATOM 1492 C C . ARG A 1 190 ? -17.359 -19.172 -10.445 1 96.88 190 ARG A C 1
ATOM 1494 O O . ARG A 1 190 ? -17.516 -18.016 -10.812 1 96.88 190 ARG A O 1
ATOM 1501 N N . GLY A 1 191 ? -17.047 -20.172 -11.195 1 95.94 191 GLY A N 1
ATOM 1502 C CA . GLY A 1 191 ? -17 -20 -12.641 1 95.94 191 GLY A CA 1
ATOM 1503 C C . GLY A 1 191 ? -15.68 -19.438 -13.133 1 95.94 191 GLY A C 1
ATOM 1504 O O . GLY A 1 191 ? -15.398 -19.484 -14.336 1 95.94 191 GLY A O 1
ATOM 1505 N N . THR A 1 192 ? -14.883 -18.938 -12.242 1 96.62 192 THR A N 1
ATOM 1506 C CA . THR A 1 192 ? -13.609 -18.344 -12.617 1 96.62 192 THR A CA 1
ATOM 1507 C C . THR A 1 192 ? -12.461 -19.328 -12.414 1 96.62 192 THR A C 1
ATOM 1509 O O . THR A 1 192 ? -11.586 -19.453 -13.273 1 96.62 192 THR A O 1
ATOM 1512 N N . GLY A 1 193 ? -12.445 -19.906 -11.242 1 97.81 193 GLY A N 1
ATOM 1513 C CA . GLY A 1 193 ? -11.359 -20.844 -11 1 97.81 193 GLY A CA 1
ATOM 1514 C C . GLY A 1 193 ? -11.297 -21.312 -9.555 1 97.81 193 GLY A C 1
ATOM 1515 O O . GLY A 1 193 ? -12.102 -20.891 -8.719 1 97.81 193 GLY A O 1
ATOM 1516 N N . ILE A 1 194 ? -10.375 -22.266 -9.281 1 98.69 194 ILE A N 1
ATOM 1517 C CA . ILE A 1 194 ? -10.203 -22.859 -7.957 1 98.69 194 ILE A CA 1
ATOM 1518 C C . ILE A 1 194 ? -8.781 -22.609 -7.461 1 98.69 194 ILE A C 1
ATOM 1520 O O . ILE A 1 194 ? -7.816 -22.828 -8.203 1 98.69 194 ILE A O 1
ATOM 1524 N N . PHE A 1 195 ? -8.68 -22.188 -6.18 1 98.69 195 PHE A N 1
ATOM 1525 C CA . PHE A 1 195 ? -7.422 -22.047 -5.461 1 98.69 195 PHE A CA 1
ATOM 1526 C C . PHE A 1 195 ? -7.109 -23.312 -4.668 1 98.69 195 PHE A C 1
ATOM 1528 O O . PHE A 1 195 ? -7.941 -23.781 -3.896 1 98.69 195 PHE A O 1
ATOM 1535 N N . ALA A 1 196 ? -5.855 -23.766 -4.855 1 98.62 196 ALA A N 1
ATOM 1536 C CA . ALA A 1 196 ? -5.465 -24.969 -4.113 1 98.62 196 ALA A CA 1
ATOM 1537 C C . ALA A 1 196 ? -4.074 -24.797 -3.506 1 98.62 196 ALA A C 1
ATOM 1539 O O . ALA A 1 196 ? -3.201 -24.156 -4.098 1 98.62 196 ALA A O 1
ATOM 1540 N N . ARG A 1 197 ? -3.904 -25.438 -2.383 1 98 197 ARG A N 1
ATOM 1541 C CA . ARG A 1 197 ? -2.676 -25.344 -1.598 1 98 197 ARG A CA 1
ATOM 1542 C C . ARG A 1 197 ? -1.97 -26.703 -1.546 1 98 197 ARG A C 1
ATOM 1544 O O . ARG A 1 197 ? -2.605 -27.734 -1.314 1 98 197 ARG A O 1
ATOM 1551 N N . ALA A 1 198 ? -0.65 -26.688 -1.766 1 98.19 198 ALA A N 1
ATOM 1552 C CA . ALA A 1 198 ? 0.126 -27.891 -1.471 1 98.19 198 ALA A CA 1
ATOM 1553 C C . ALA A 1 198 ? 0.058 -28.234 0.014 1 98.19 198 ALA A C 1
ATOM 1555 O O . ALA A 1 198 ? 0.124 -27.344 0.868 1 98.19 198 ALA A O 1
ATOM 1556 N N . GLY A 1 199 ? -0.017 -29.484 0.354 1 96.69 199 GLY A N 1
ATOM 1557 C CA . GLY A 1 199 ? -0.229 -29.922 1.724 1 96.69 199 GLY A CA 1
ATOM 1558 C C . GLY A 1 199 ? 0.911 -29.547 2.652 1 96.69 199 GLY A C 1
ATOM 1559 O O . GLY A 1 199 ? 0.709 -29.391 3.857 1 96.69 199 GLY A O 1
ATOM 1560 N N . GLY A 1 200 ? 2.055 -29.391 2.113 1 96.69 200 GLY A N 1
ATOM 1561 C CA . GLY A 1 200 ? 3.232 -29.141 2.932 1 96.69 200 GLY A CA 1
ATOM 1562 C C . GLY A 1 200 ? 3.533 -27.672 3.104 1 96.69 200 GLY A C 1
ATOM 1563 O O . GLY A 1 200 ? 4.578 -27.297 3.646 1 96.69 200 GLY A O 1
ATOM 1564 N N . THR A 1 201 ? 2.684 -26.812 2.643 1 96.25 201 THR A N 1
ATOM 1565 C CA . THR A 1 201 ? 2.85 -25.375 2.83 1 96.25 201 THR A CA 1
ATOM 1566 C C . THR A 1 201 ? 1.65 -24.781 3.564 1 96.25 201 THR A C 1
ATOM 1568 O O . THR A 1 201 ? 0.641 -25.469 3.762 1 96.25 201 THR A O 1
ATOM 1571 N N . PHE A 1 202 ? 1.813 -23.562 4.02 1 96.56 202 PHE A N 1
ATOM 1572 C CA . PHE A 1 202 ? 0.711 -22.844 4.66 1 96.56 202 PHE A CA 1
ATOM 1573 C C . PHE A 1 202 ? 0.212 -21.703 3.783 1 96.56 202 PHE A C 1
ATOM 1575 O O . PHE A 1 202 ? -0.674 -20.953 4.188 1 96.56 202 PHE A O 1
ATOM 1582 N N . GLU A 1 203 ? 0.79 -21.547 2.617 1 96.19 203 GLU A N 1
ATOM 1583 C CA . GLU A 1 203 ? 0.342 -20.5 1.695 1 96.19 203 GLU A CA 1
ATOM 1584 C C . GLU A 1 203 ? -1.136 -20.672 1.354 1 96.19 203 GLU A C 1
ATOM 1586 O O . GLU A 1 203 ? -1.661 -21.781 1.362 1 96.19 203 GLU A O 1
ATOM 1591 N N . HIS A 1 204 ? -1.759 -19.516 1.142 1 98.25 204 HIS A N 1
ATOM 1592 C CA . HIS A 1 204 ? -3.158 -19.609 0.743 1 98.25 204 HIS A CA 1
ATOM 1593 C C . HIS A 1 204 ? -3.336 -20.562 -0.436 1 98.25 204 HIS A C 1
ATOM 1595 O O . HIS A 1 204 ? -4.211 -21.438 -0.411 1 98.25 204 HIS A O 1
ATOM 1601 N N . HIS A 1 205 ? -2.555 -20.406 -1.428 1 98.5 205 HIS A N 1
ATOM 1602 C CA . HIS A 1 205 ? -2.588 -21.328 -2.568 1 98.5 205 HIS A CA 1
ATOM 1603 C C . HIS A 1 205 ? -1.215 -21.438 -3.223 1 98.5 205 HIS A C 1
ATOM 1605 O O . HIS A 1 205 ? -0.407 -20.5 -3.148 1 98.5 205 HIS A O 1
ATOM 1611 N N . SER A 1 206 ? -1.009 -22.578 -3.801 1 98.69 206 SER A N 1
ATOM 1612 C CA . SER A 1 206 ? 0.193 -22.844 -4.582 1 98.69 206 SER A CA 1
ATOM 1613 C C . SER A 1 206 ? -0.106 -22.828 -6.078 1 98.69 206 SER A C 1
ATOM 1615 O O . SER A 1 206 ? 0.804 -22.688 -6.898 1 98.69 206 SER A O 1
ATOM 1617 N N . ILE A 1 207 ? -1.357 -23.031 -6.348 1 98.88 207 ILE A N 1
ATOM 1618 C CA . ILE A 1 207 ? -1.783 -23.031 -7.742 1 98.88 207 ILE A CA 1
ATOM 1619 C C . ILE A 1 207 ? -3.225 -22.531 -7.848 1 98.88 207 ILE A C 1
ATOM 1621 O O . ILE A 1 207 ? -4.02 -22.719 -6.922 1 98.88 207 ILE A O 1
ATOM 1625 N N . PHE A 1 208 ? -3.535 -21.844 -8.875 1 98.56 208 PHE A N 1
ATOM 1626 C CA . PHE A 1 208 ? -4.863 -21.422 -9.297 1 98.56 208 PHE A CA 1
ATOM 1627 C C . PHE A 1 208 ? -5.121 -21.797 -10.75 1 98.56 208 PHE A C 1
ATOM 1629 O O . PHE A 1 208 ? -4.281 -21.547 -11.617 1 98.56 208 PHE A O 1
ATOM 1636 N N . TRP A 1 209 ? -6.238 -22.484 -11.016 1 98.25 209 TRP A N 1
ATOM 1637 C CA . TRP A 1 209 ? -6.656 -22.781 -12.383 1 98.25 209 TRP A CA 1
ATOM 1638 C C . TRP A 1 209 ? -7.758 -21.828 -12.836 1 98.25 209 TRP A C 1
ATOM 1640 O O . TRP A 1 209 ? -8.844 -21.797 -12.242 1 98.25 209 TRP A O 1
ATOM 1650 N N . VAL A 1 210 ? -7.469 -21.125 -13.859 1 97.12 210 VAL A N 1
ATOM 1651 C CA . VAL A 1 210 ? -8.453 -20.203 -14.422 1 97.12 210 VAL A CA 1
ATOM 1652 C C . VAL A 1 210 ? -9.258 -20.906 -15.508 1 97.12 210 VAL A C 1
ATOM 1654 O O . VAL A 1 210 ? -8.688 -21.578 -16.375 1 97.12 210 VAL A O 1
ATOM 1657 N N . ASN A 1 211 ? -10.508 -20.641 -15.57 1 96.94 211 ASN A N 1
ATOM 1658 C CA . ASN A 1 211 ? -11.469 -21.281 -16.453 1 96.94 211 ASN A CA 1
ATOM 1659 C C . ASN A 1 211 ? -11.289 -20.828 -17.906 1 96.94 211 ASN A C 1
ATOM 1661 O O . ASN A 1 211 ? -11.5 -19.656 -18.219 1 96.94 211 ASN A O 1
ATOM 1665 N N . CYS A 1 212 ? -11.125 -21.797 -18.797 1 95.69 212 CYS A N 1
ATOM 1666 C CA . CYS A 1 212 ? -10.938 -21.484 -20.203 1 95.69 212 CYS A CA 1
ATOM 1667 C C . CYS A 1 212 ? -12.258 -21.078 -20.859 1 95.69 212 CYS A C 1
ATOM 1669 O O . CYS A 1 212 ? -12.266 -20.547 -21.969 1 95.69 212 CYS A O 1
ATOM 1671 N N . ASP A 1 213 ? -13.344 -21.25 -20.156 1 95.31 213 ASP A N 1
ATOM 1672 C CA . ASP A 1 213 ? -14.641 -20.859 -20.703 1 95.31 213 ASP A CA 1
ATOM 1673 C C . ASP A 1 213 ? -14.805 -19.344 -20.719 1 95.31 213 ASP A C 1
ATOM 1675 O O . ASP A 1 213 ? -15.703 -18.828 -21.391 1 95.31 213 ASP A O 1
ATOM 1679 N N . LEU A 1 214 ? -13.984 -18.672 -19.953 1 94.62 214 LEU A N 1
ATOM 1680 C CA . LEU A 1 214 ? -14.086 -17.219 -19.891 1 94.62 214 LEU A CA 1
ATOM 1681 C C . LEU A 1 214 ? -13.766 -16.609 -21.25 1 94.62 214 LEU A C 1
ATOM 1683 O O . LEU A 1 214 ? -12.898 -17.109 -21.984 1 94.62 214 LEU A O 1
ATOM 1687 N N . PRO A 1 215 ? -14.43 -15.477 -21.625 1 91.88 215 PRO A N 1
ATOM 1688 C CA . PRO A 1 215 ? -14.234 -14.883 -22.938 1 91.88 215 PRO A CA 1
ATOM 1689 C C . PRO A 1 215 ? -12.797 -14.43 -23.188 1 91.88 215 PRO A C 1
ATOM 1691 O O . PRO A 1 215 ? -12.344 -14.383 -24.328 1 91.88 215 PRO A O 1
ATOM 1694 N N . ILE A 1 216 ? -12.078 -14.148 -22.172 1 87.38 216 ILE A N 1
ATOM 1695 C CA . ILE A 1 216 ? -10.734 -13.594 -22.328 1 87.38 216 ILE A CA 1
ATOM 1696 C C . ILE A 1 216 ? -9.711 -14.727 -22.281 1 87.38 216 ILE A C 1
ATOM 1698 O O . ILE A 1 216 ? -8.508 -14.484 -22.453 1 87.38 216 ILE A O 1
ATOM 1702 N N . ALA A 1 217 ? -10.148 -15.914 -22.016 1 92.25 217 ALA A N 1
ATOM 1703 C CA . ALA A 1 217 ? -9.234 -17.031 -21.812 1 92.25 217 ALA A CA 1
ATOM 1704 C C . ALA A 1 217 ? -8.953 -17.766 -23.125 1 92.25 217 ALA A C 1
ATOM 1706 O O . ALA A 1 217 ? -9.773 -17.734 -24.047 1 92.25 217 ALA A O 1
ATOM 1707 N N . PRO A 1 218 ? -7.762 -18.328 -23.25 1 92.06 218 PRO A N 1
ATOM 1708 C CA . PRO A 1 218 ? -7.527 -19.219 -24.375 1 92.06 218 PRO A CA 1
ATOM 1709 C C . PRO A 1 218 ? -8.414 -20.469 -24.328 1 92.06 218 PRO A C 1
ATOM 1711 O O . PRO A 1 218 ? -9.031 -20.75 -23.297 1 92.06 218 PRO A O 1
ATOM 1714 N N . ASP A 1 219 ? -8.383 -21.234 -25.453 1 90.56 219 ASP A N 1
ATOM 1715 C CA . ASP A 1 219 ? -9.234 -22.406 -25.547 1 90.56 219 ASP A CA 1
ATOM 1716 C C . ASP A 1 219 ? -8.523 -23.656 -25.016 1 90.56 219 ASP A C 1
ATOM 1718 O O . ASP A 1 219 ? -9.094 -24.75 -25 1 90.56 219 ASP A O 1
ATOM 1722 N N . HIS A 1 220 ? -7.332 -23.469 -24.641 1 91.75 220 HIS A N 1
ATOM 1723 C CA . HIS A 1 220 ? -6.508 -24.578 -24.203 1 91.75 220 HIS A CA 1
ATOM 1724 C C . HIS A 1 220 ? -5.66 -24.203 -23 1 91.75 220 HIS A C 1
ATOM 1726 O O . HIS A 1 220 ? -5.656 -23.031 -22.578 1 91.75 220 HIS A O 1
ATOM 1732 N N . PHE A 1 221 ? -5.039 -25.234 -22.422 1 94.75 221 PHE A N 1
ATOM 1733 C CA . PHE A 1 221 ? -4.125 -25.031 -21.312 1 94.75 221 PHE A CA 1
ATOM 1734 C C . PHE A 1 221 ? -3.059 -24 -21.672 1 94.75 221 PHE A C 1
ATOM 1736 O O . PHE A 1 221 ? -2.51 -24.016 -22.766 1 94.75 221 PHE A O 1
ATOM 1743 N N . LYS A 1 222 ? -2.826 -23.094 -20.734 1 96.31 222 LYS A N 1
ATOM 1744 C CA . LYS A 1 222 ? -1.78 -22.109 -20.953 1 96.31 222 LYS A CA 1
ATOM 1745 C C . LYS A 1 222 ? -1.328 -21.484 -19.641 1 96.31 222 LYS A C 1
ATOM 1747 O O . LYS A 1 222 ? -2.131 -21.312 -18.719 1 96.31 222 LYS A O 1
ATOM 1752 N N . PHE A 1 223 ? -0.066 -21.125 -19.656 1 96.69 223 PHE A N 1
ATOM 1753 C CA . PHE A 1 223 ? 0.495 -20.406 -18.516 1 96.69 223 PHE A CA 1
ATOM 1754 C C . PHE A 1 223 ? -0.062 -18.984 -18.453 1 96.69 223 PHE A C 1
ATOM 1756 O O . PHE A 1 223 ? -0.189 -18.312 -19.469 1 96.69 223 PHE A O 1
ATOM 1763 N N . MET A 1 224 ? -0.396 -18.531 -17.219 1 95 224 MET A N 1
ATOM 1764 C CA . MET A 1 224 ? -0.873 -17.172 -17 1 95 224 MET A CA 1
ATOM 1765 C C . MET A 1 224 ? 0.168 -16.344 -16.25 1 95 224 MET A C 1
ATOM 1767 O O . MET A 1 224 ? 0.826 -15.484 -16.844 1 95 224 MET A O 1
ATOM 1771 N N . HIS A 1 225 ? 0.37 -16.672 -14.914 1 95.56 225 HIS A N 1
ATOM 1772 C CA . HIS A 1 225 ? 1.39 -15.906 -14.211 1 95.56 225 HIS A CA 1
ATOM 1773 C C . HIS A 1 225 ? 2.025 -16.719 -13.094 1 95.56 225 HIS A C 1
ATOM 1775 O O . HIS A 1 225 ? 1.541 -17.812 -12.766 1 95.56 225 HIS A O 1
ATOM 1781 N N . ILE A 1 226 ? 3.131 -16.188 -12.625 1 98.06 226 ILE A N 1
ATOM 1782 C CA . ILE A 1 226 ? 3.887 -16.734 -11.508 1 98.06 226 ILE A CA 1
ATOM 1783 C C . ILE A 1 226 ? 4.086 -15.648 -10.445 1 98.06 226 ILE A C 1
ATOM 1785 O O . ILE A 1 226 ? 4.355 -14.492 -10.773 1 98.06 226 ILE A O 1
ATOM 1789 N N . ALA A 1 227 ? 3.885 -16.094 -9.211 1 98.06 227 ALA A N 1
ATOM 1790 C CA . ALA A 1 227 ? 3.936 -15.109 -8.133 1 98.06 227 ALA A CA 1
ATOM 1791 C C . ALA A 1 227 ? 5.121 -15.375 -7.207 1 98.06 227 ALA A C 1
ATOM 1793 O O . ALA A 1 227 ? 5.414 -16.516 -6.875 1 98.06 227 ALA A O 1
ATOM 1794 N N . PHE A 1 228 ? 5.738 -14.281 -6.777 1 98.81 228 PHE A N 1
ATOM 1795 C CA . PHE A 1 228 ? 6.895 -14.352 -5.895 1 98.81 228 PHE A CA 1
ATOM 1796 C C . PHE A 1 228 ? 6.609 -13.656 -4.57 1 98.81 228 PHE A C 1
ATOM 1798 O O . PHE A 1 228 ? 6.141 -12.516 -4.555 1 98.81 228 PHE A O 1
ATOM 1805 N N . GLY A 1 229 ? 6.93 -14.367 -3.457 1 98.19 229 GLY A N 1
ATOM 1806 C CA . GLY A 1 229 ? 6.621 -13.859 -2.131 1 98.19 229 GLY A CA 1
ATOM 1807 C C . GLY A 1 229 ? 7.598 -12.797 -1.659 1 98.19 229 GLY A C 1
ATOM 1808 O O . GLY A 1 229 ? 8.797 -13.047 -1.562 1 98.19 229 GLY A O 1
ATOM 1809 N N . CYS A 1 230 ? 7.066 -11.602 -1.323 1 98.06 230 CYS A N 1
ATOM 1810 C CA . CYS A 1 230 ? 7.828 -10.492 -0.775 1 98.06 230 CYS A CA 1
ATOM 1811 C C . CYS A 1 230 ? 7.457 -10.234 0.68 1 98.06 230 CYS A C 1
ATOM 1813 O O . CYS A 1 230 ? 6.434 -10.727 1.158 1 98.06 230 CYS A O 1
ATOM 1815 N N . ASP A 1 231 ? 8.25 -9.438 1.327 1 97 231 ASP A N 1
ATOM 1816 C CA . ASP A 1 231 ? 8.055 -9.188 2.752 1 97 231 ASP A CA 1
ATOM 1817 C C . ASP A 1 231 ? 6.797 -8.367 3.002 1 97 231 ASP A C 1
ATOM 1819 O O . ASP A 1 231 ? 6.059 -8.625 3.955 1 97 231 ASP A O 1
ATOM 1823 N N . ASP A 1 232 ? 6.668 -7.352 2.211 1 96.75 232 ASP A N 1
ATOM 1824 C CA . ASP A 1 232 ? 5.598 -6.395 2.469 1 96.75 232 ASP A CA 1
ATOM 1825 C C . ASP A 1 232 ? 5.387 -5.473 1.27 1 96.75 232 ASP A C 1
ATOM 1827 O O . ASP A 1 232 ? 5.961 -5.691 0.203 1 96.75 232 ASP A O 1
ATOM 1831 N N . ILE A 1 233 ? 4.52 -4.52 1.418 1 97.19 233 ILE A N 1
ATOM 1832 C CA . ILE A 1 233 ? 4.129 -3.631 0.33 1 97.19 233 ILE A CA 1
ATOM 1833 C C . ILE A 1 233 ? 5.332 -2.803 -0.116 1 97.19 233 ILE A C 1
ATOM 1835 O O . ILE A 1 233 ? 5.449 -2.447 -1.291 1 97.19 233 ILE A O 1
ATOM 1839 N N . ASP A 1 234 ? 6.281 -2.525 0.798 1 97.38 234 ASP A N 1
ATOM 1840 C CA . ASP A 1 234 ? 7.453 -1.738 0.429 1 97.38 234 ASP A CA 1
ATOM 1841 C C . ASP A 1 234 ? 8.312 -2.479 -0.591 1 97.38 234 ASP A C 1
ATOM 1843 O O . ASP A 1 234 ? 8.758 -1.893 -1.583 1 97.38 234 ASP A O 1
ATOM 1847 N N . GLU A 1 235 ? 8.5 -3.738 -0.422 1 96.94 235 GLU A N 1
ATOM 1848 C CA . GLU A 1 235 ? 9.25 -4.516 -1.403 1 96.94 235 GLU A CA 1
ATOM 1849 C C . GLU A 1 235 ? 8.516 -4.574 -2.74 1 96.94 235 GLU A C 1
ATOM 1851 O O . GLU A 1 235 ? 9.133 -4.461 -3.801 1 96.94 235 GLU A O 1
ATOM 1856 N N . VAL A 1 236 ? 7.223 -4.762 -2.621 1 97 236 VAL A N 1
ATOM 1857 C CA . VAL A 1 236 ? 6.422 -4.84 -3.84 1 97 236 VAL A CA 1
ATOM 1858 C C . VAL A 1 236 ? 6.574 -3.551 -4.645 1 97 236 VAL A C 1
ATOM 1860 O O . VAL A 1 236 ? 6.91 -3.588 -5.828 1 97 236 VAL A O 1
ATOM 1863 N N . MET A 1 237 ? 6.414 -2.447 -4 1 95.94 237 MET A N 1
ATOM 1864 C CA . MET A 1 237 ? 6.387 -1.175 -4.715 1 95.94 237 MET A CA 1
ATOM 1865 C C . MET A 1 237 ? 7.793 -0.76 -5.137 1 95.94 237 MET A C 1
ATOM 1867 O O . MET A 1 237 ? 7.977 -0.147 -6.191 1 95.94 237 MET A O 1
ATOM 1871 N N . LEU A 1 238 ? 8.766 -1.062 -4.355 1 95.5 238 LEU A N 1
ATOM 1872 C CA . LEU A 1 238 ? 10.133 -0.788 -4.773 1 95.5 238 LEU A CA 1
ATOM 1873 C C . LEU A 1 238 ? 10.508 -1.622 -5.992 1 95.5 238 LEU A C 1
ATOM 1875 O O . LEU A 1 238 ? 11.164 -1.126 -6.914 1 95.5 238 LEU A O 1
ATOM 1879 N N . GLY A 1 239 ? 10.086 -2.885 -5.934 1 95.75 239 GLY A N 1
ATOM 1880 C CA . GLY A 1 239 ? 10.273 -3.699 -7.125 1 95.75 239 GLY A CA 1
ATOM 1881 C C . GLY A 1 239 ? 9.625 -3.105 -8.359 1 95.75 239 GLY A C 1
ATOM 1882 O O . GLY A 1 239 ? 10.258 -2.99 -9.406 1 95.75 239 GLY A O 1
ATOM 1883 N N . ALA A 1 240 ? 8.406 -2.719 -8.195 1 93.5 240 ALA A N 1
ATOM 1884 C CA . ALA A 1 240 ? 7.66 -2.119 -9.297 1 93.5 240 ALA A CA 1
ATOM 1885 C C . ALA A 1 240 ? 8.367 -0.871 -9.82 1 93.5 240 ALA A C 1
ATOM 1887 O O . ALA A 1 240 ? 8.484 -0.677 -11.031 1 93.5 240 ALA A O 1
ATOM 1888 N N . ASN A 1 241 ? 8.82 -0.024 -8.906 1 92.94 241 ASN A N 1
ATOM 1889 C CA . ASN A 1 241 ? 9.508 1.2 -9.297 1 92.94 241 ASN A CA 1
ATOM 1890 C C . ASN A 1 241 ? 10.797 0.899 -10.047 1 92.94 241 ASN A C 1
ATOM 1892 O O . ASN A 1 241 ? 11.102 1.536 -11.062 1 92.94 241 ASN A O 1
ATOM 1896 N N . ILE A 1 242 ? 11.547 -0.025 -9.586 1 93.88 242 ILE A N 1
ATOM 1897 C CA . ILE A 1 242 ? 12.805 -0.39 -10.219 1 93.88 242 ILE A CA 1
ATOM 1898 C C . ILE A 1 242 ? 12.539 -0.959 -11.609 1 93.88 242 ILE A C 1
ATOM 1900 O O . ILE A 1 242 ? 13.219 -0.599 -12.578 1 93.88 242 ILE A O 1
ATOM 1904 N N . MET A 1 243 ? 11.57 -1.826 -11.727 1 94.5 243 MET A N 1
ATOM 1905 C CA . MET A 1 243 ? 11.234 -2.406 -13.023 1 94.5 243 MET A CA 1
ATOM 1906 C C . MET A 1 243 ? 10.828 -1.321 -14.016 1 94.5 243 MET A C 1
ATOM 1908 O O . MET A 1 243 ? 11.258 -1.34 -15.172 1 94.5 243 MET A O 1
ATOM 1912 N N . ASP A 1 244 ? 10.047 -0.417 -13.539 1 89.88 244 ASP A N 1
ATOM 1913 C CA . ASP A 1 244 ? 9.633 0.698 -14.375 1 89.88 244 ASP A CA 1
ATOM 1914 C C . ASP A 1 244 ? 10.828 1.523 -14.836 1 89.88 244 ASP A C 1
ATOM 1916 O O . ASP A 1 244 ? 10.969 1.82 -16.031 1 89.88 244 ASP A O 1
ATOM 1920 N N . ASN A 1 245 ? 11.68 1.83 -13.93 1 89.62 245 ASN A N 1
ATOM 1921 C CA . ASN A 1 245 ? 12.852 2.648 -14.219 1 89.62 245 ASN A CA 1
ATOM 1922 C C . ASN A 1 245 ? 13.797 1.953 -15.195 1 89.62 245 ASN A C 1
ATOM 1924 O O . ASN A 1 245 ? 14.492 2.613 -15.969 1 89.62 245 ASN A O 1
ATOM 1928 N N . LYS A 1 246 ? 13.742 0.697 -15.133 1 92.62 246 LYS A N 1
ATOM 1929 C CA . LYS A 1 246 ? 14.641 -0.073 -15.992 1 92.62 246 LYS A CA 1
ATOM 1930 C C . LYS A 1 246 ? 14 -0.349 -17.344 1 92.62 246 LYS A C 1
ATOM 1932 O O . LYS A 1 246 ? 14.578 -1.058 -18.172 1 92.62 246 LYS A O 1
ATOM 1937 N N . GLY A 1 247 ? 12.766 0.083 -17.5 1 89 247 GLY A N 1
ATOM 1938 C CA . GLY A 1 247 ? 12.148 0.05 -18.812 1 89 247 GLY A CA 1
ATOM 1939 C C . GLY A 1 247 ? 11.258 -1.156 -19.031 1 89 247 GLY A C 1
ATOM 1940 O O . GLY A 1 247 ? 10.812 -1.423 -20.141 1 89 247 GLY A O 1
ATOM 1941 N N . TRP A 1 248 ? 11.047 -1.897 -17.969 1 91.19 248 TRP A N 1
ATOM 1942 C CA . TRP A 1 248 ? 10.125 -3.021 -18.094 1 91.19 248 TRP A CA 1
ATOM 1943 C C . TRP A 1 248 ? 8.68 -2.553 -17.984 1 91.19 248 TRP A C 1
ATOM 1945 O O . TRP A 1 248 ? 8.141 -2.43 -16.891 1 91.19 248 TRP A O 1
ATOM 1955 N N . LYS A 1 249 ? 8.242 -1.891 -19 1 72.75 249 LYS A N 1
ATOM 1956 C CA . LYS A 1 249 ? 6.961 -1.197 -18.969 1 72.75 249 LYS A CA 1
ATOM 1957 C C . LYS A 1 249 ? 5.801 -2.189 -18.922 1 72.75 249 LYS A C 1
ATOM 1959 O O . LYS A 1 249 ? 5.848 -3.234 -19.578 1 72.75 249 LYS A O 1
ATOM 1964 N N . ASN A 1 250 ? 4.906 -1.813 -18.016 1 67.06 250 ASN A N 1
ATOM 1965 C CA . ASN A 1 250 ? 3.641 -2.539 -17.953 1 67.06 250 ASN A CA 1
ATOM 1966 C C . ASN A 1 250 ? 2.715 -2.139 -19.109 1 67.06 250 ASN A C 1
ATOM 1968 O O . ASN A 1 250 ? 2.143 -1.047 -19.094 1 67.06 250 ASN A O 1
ATOM 1972 N N . THR A 1 251 ? 2.764 -2.818 -20.156 1 62.56 251 THR A N 1
ATOM 1973 C CA . THR A 1 251 ? 2.01 -2.395 -21.328 1 62.56 251 THR A CA 1
ATOM 1974 C C . THR A 1 251 ? 0.771 -3.266 -21.516 1 62.56 251 THR A C 1
ATOM 1976 O O . THR A 1 251 ? -0.069 -2.98 -22.375 1 62.56 251 THR A O 1
ATOM 1979 N N . THR A 1 252 ? 0.75 -4.254 -20.75 1 60.38 252 THR A N 1
ATOM 1980 C CA . THR A 1 252 ? -0.404 -5.125 -20.953 1 60.38 252 THR A CA 1
ATOM 1981 C C . THR A 1 252 ? -1.529 -4.77 -19.984 1 60.38 252 THR A C 1
ATOM 1983 O O . THR A 1 252 ? -1.3 -4.098 -18.984 1 60.38 252 THR A O 1
ATOM 1986 N N . MET A 1 253 ? -2.646 -5.078 -20.406 1 53.31 253 MET A N 1
ATOM 1987 C CA . MET A 1 253 ? -3.842 -4.801 -19.625 1 53.31 253 MET A CA 1
ATOM 1988 C C . MET A 1 253 ? -3.701 -5.359 -18.203 1 53.31 253 MET A C 1
ATOM 1990 O O . MET A 1 253 ? -4.16 -4.746 -17.25 1 53.31 253 MET A O 1
ATOM 1994 N N . ASN A 1 254 ? -3.062 -6.457 -18.188 1 55.44 254 ASN A N 1
ATOM 1995 C CA . ASN A 1 254 ? -2.922 -7.082 -16.891 1 55.44 254 ASN A CA 1
ATOM 1996 C C . ASN A 1 254 ? -2.037 -6.25 -15.953 1 55.44 254 ASN A C 1
ATOM 1998 O O . ASN A 1 254 ? -2.332 -6.117 -14.766 1 55.44 254 ASN A O 1
ATOM 2002 N N . THR A 1 255 ? -1.125 -5.613 -16.625 1 53.72 255 THR A N 1
ATOM 2003 C CA . THR A 1 255 ? -0.14 -4.891 -15.82 1 53.72 255 THR A CA 1
ATOM 2004 C C . THR A 1 255 ? -0.606 -3.465 -15.547 1 53.72 255 THR A C 1
ATOM 2006 O O . THR A 1 255 ? -0.075 -2.793 -14.664 1 53.72 255 THR A O 1
ATOM 2009 N N . SER A 1 256 ? -1.699 -3.209 -16.141 1 61.5 256 SER A N 1
ATOM 2010 C CA . SER A 1 256 ? -2.074 -1.801 -16.078 1 61.5 256 SER A CA 1
ATOM 2011 C C . SER A 1 256 ? -2.883 -1.498 -14.82 1 61.5 256 SER A C 1
ATOM 2013 O O . SER A 1 256 ? -3.176 -0.337 -14.531 1 61.5 256 SER A O 1
ATOM 2015 N N . GLY A 1 257 ? -3.025 -2.453 -14.094 1 74.81 257 GLY A N 1
ATOM 2016 C CA . GLY A 1 257 ? -3.85 -2.262 -12.906 1 74.81 257 GLY A CA 1
ATOM 2017 C C . GLY A 1 257 ? -3.127 -1.538 -11.789 1 74.81 257 GLY A C 1
ATOM 2018 O O . GLY A 1 257 ? -3.762 -0.936 -10.922 1 74.81 257 GLY A O 1
ATOM 2019 N N . GLY A 1 258 ? -1.757 -1.616 -11.883 1 87.88 258 GLY A N 1
ATOM 2020 C CA . GLY A 1 258 ? -0.993 -1.046 -10.789 1 87.88 258 GLY A CA 1
ATOM 2021 C C . GLY A 1 258 ? -1.113 -1.841 -9.5 1 87.88 258 GLY A C 1
ATOM 2022 O O . GLY A 1 258 ? -1.538 -2.998 -9.516 1 87.88 258 GLY A O 1
ATOM 2023 N N . ILE A 1 259 ? -0.629 -1.267 -8.43 1 93.25 259 ILE A N 1
ATOM 2024 C CA . ILE A 1 259 ? -0.715 -1.958 -7.152 1 93.25 259 ILE A CA 1
ATOM 2025 C C . ILE A 1 259 ? -2.18 -2.182 -6.781 1 93.25 259 ILE A C 1
ATOM 2027 O O . ILE A 1 259 ? -3.018 -1.298 -6.977 1 93.25 259 ILE A O 1
ATOM 2031 N N . SER A 1 260 ? -2.506 -3.354 -6.328 1 94.69 260 SER A N 1
ATOM 2032 C CA . SER A 1 260 ? -3.867 -3.73 -5.965 1 94.69 260 SER A CA 1
ATOM 2033 C C . SER A 1 260 ? -3.875 -4.777 -4.855 1 94.69 260 SER A C 1
ATOM 2035 O O . SER A 1 260 ? -2.828 -5.332 -4.516 1 94.69 260 SER A O 1
ATOM 2037 N N . ARG A 1 261 ? -5.062 -4.922 -4.273 1 96 261 ARG A N 1
ATOM 2038 C CA . ARG A 1 261 ? -5.246 -5.949 -3.256 1 96 261 ARG A CA 1
ATOM 2039 C C . ARG A 1 261 ? -6.496 -6.777 -3.529 1 96 261 ARG A C 1
ATOM 2041 O O . ARG A 1 261 ? -7.57 -6.223 -3.771 1 96 261 ARG A O 1
ATOM 2048 N N . HIS A 1 262 ? -6.293 -8.086 -3.463 1 95.62 262 HIS A N 1
ATOM 2049 C CA . HIS A 1 262 ? -7.438 -8.992 -3.492 1 95.62 262 HIS A CA 1
ATOM 2050 C C . HIS A 1 262 ? -8.18 -8.984 -2.16 1 95.62 262 HIS A C 1
ATOM 2052 O O . HIS A 1 262 ? -7.559 -8.969 -1.097 1 95.62 262 HIS A O 1
ATOM 2058 N N . ARG A 1 263 ? -9.5 -8.961 -2.248 1 95.38 263 ARG A N 1
ATOM 2059 C CA . ARG A 1 263 ? -10.266 -9.195 -1.023 1 95.38 263 ARG A CA 1
ATOM 2060 C C . ARG A 1 263 ? -10.031 -10.602 -0.491 1 95.38 263 ARG A C 1
ATOM 2062 O O . ARG A 1 263 ? -9.742 -10.789 0.694 1 95.38 263 ARG A O 1
ATOM 2069 N N . ILE A 1 264 ? -10.148 -11.5 -1.515 1 94.44 264 ILE A N 1
ATOM 2070 C CA . ILE A 1 264 ? -9.891 -12.883 -1.148 1 94.44 264 ILE A CA 1
ATOM 2071 C C . ILE A 1 264 ? -8.398 -13.188 -1.295 1 94.44 264 ILE A C 1
ATOM 2073 O O . ILE A 1 264 ? -7.773 -12.789 -2.281 1 94.44 264 ILE A O 1
ATOM 2077 N N . SER A 1 265 ? -7.805 -13.867 -0.286 1 95.88 265 SER A N 1
ATOM 2078 C CA . SER A 1 265 ? -6.391 -14.18 -0.081 1 95.88 265 SER A CA 1
ATOM 2079 C C . SER A 1 265 ? -5.648 -12.992 0.534 1 95.88 265 SER A C 1
ATOM 2081 O O . SER A 1 265 ? -4.492 -13.125 0.941 1 95.88 265 SER A O 1
ATOM 2083 N N . SER A 1 266 ? -6.254 -11.82 0.57 1 97.38 266 SER A N 1
ATOM 2084 C CA . SER A 1 266 ? -5.715 -10.625 1.209 1 97.38 266 SER A CA 1
ATOM 2085 C C . SER A 1 266 ? -4.469 -10.125 0.484 1 97.38 266 SER A C 1
ATOM 2087 O O . SER A 1 266 ? -3.84 -9.156 0.915 1 97.38 266 SER A O 1
ATOM 2089 N N . ALA A 1 267 ? -4.129 -10.625 -0.622 1 96.5 267 ALA A N 1
ATOM 2090 C CA . ALA A 1 267 ? -2.814 -10.43 -1.227 1 96.5 267 ALA A CA 1
ATOM 2091 C C . ALA A 1 267 ? -2.711 -9.062 -1.892 1 96.5 267 ALA A C 1
ATOM 2093 O O . ALA A 1 267 ? -3.604 -8.664 -2.643 1 96.5 267 ALA A O 1
ATOM 2094 N N . ILE A 1 268 ? -1.632 -8.398 -1.587 1 96.69 268 ILE A N 1
ATOM 2095 C CA . ILE A 1 268 ? -1.169 -7.277 -2.402 1 96.69 268 ILE A CA 1
ATOM 2096 C C . ILE A 1 268 ? -0.41 -7.805 -3.617 1 96.69 268 ILE A C 1
ATOM 2098 O O . ILE A 1 268 ? 0.376 -8.75 -3.506 1 96.69 268 ILE A O 1
ATOM 2102 N N . TYR A 1 269 ? -0.717 -7.137 -4.727 1 95.06 269 TYR A N 1
ATOM 2103 C CA . TYR A 1 269 ? -0.033 -7.645 -5.91 1 95.06 269 TYR A CA 1
ATOM 2104 C C . TYR A 1 269 ? 0.301 -6.516 -6.875 1 95.06 269 TYR A C 1
ATOM 2106 O O . TYR A 1 269 ? -0.354 -5.473 -6.871 1 95.06 269 TYR A O 1
ATOM 2114 N N . TYR A 1 270 ? 1.344 -6.773 -7.602 1 94.62 270 TYR A N 1
ATOM 2115 C CA . TYR A 1 270 ? 1.778 -5.965 -8.734 1 94.62 270 TYR A CA 1
ATOM 2116 C C . TYR A 1 270 ? 2.357 -6.844 -9.844 1 94.62 270 TYR A C 1
ATOM 2118 O O . TYR A 1 270 ? 3.307 -7.594 -9.609 1 94.62 270 TYR A O 1
ATOM 2126 N N . TYR A 1 271 ? 1.791 -6.688 -11.07 1 93.94 271 TYR A N 1
ATOM 2127 C CA . TYR A 1 271 ? 2.197 -7.547 -12.18 1 93.94 271 TYR A CA 1
ATOM 2128 C C . TYR A 1 271 ? 3.193 -6.836 -13.086 1 93.94 271 TYR A C 1
ATOM 2130 O O . TYR A 1 271 ? 3.068 -5.633 -13.336 1 93.94 271 TYR A O 1
ATOM 2138 N N . CYS A 1 272 ? 4.156 -7.605 -13.57 1 93.25 272 CYS A N 1
ATOM 2139 C CA . CYS A 1 272 ? 5.051 -7.215 -14.648 1 93.25 272 CYS A CA 1
ATOM 2140 C C . CYS A 1 272 ? 4.965 -8.195 -15.812 1 93.25 272 CYS A C 1
ATOM 2142 O O . CYS A 1 272 ? 5.035 -9.414 -15.609 1 93.25 272 CYS A O 1
ATOM 2144 N N . GLU A 1 273 ? 4.836 -7.66 -16.938 1 93 273 GLU A N 1
ATOM 2145 C CA . GLU A 1 273 ? 4.848 -8.539 -18.109 1 93 273 GLU A CA 1
ATOM 2146 C C . GLU A 1 273 ? 6.23 -9.148 -18.328 1 93 273 GLU A C 1
ATOM 2148 O O . GLU A 1 273 ? 7.23 -8.43 -18.375 1 93 273 GLU A O 1
ATOM 2153 N N . ILE A 1 274 ? 6.203 -10.43 -18.484 1 95.31 274 ILE A N 1
ATOM 2154 C CA . ILE A 1 274 ? 7.457 -11.102 -18.797 1 95.31 274 ILE A CA 1
ATOM 2155 C C . ILE A 1 274 ? 7.77 -10.945 -20.281 1 95.31 274 ILE A C 1
ATOM 2157 O O . ILE A 1 274 ? 6.875 -11.023 -21.125 1 95.31 274 ILE A O 1
ATOM 2161 N N . PRO A 1 275 ? 9.008 -10.742 -20.656 1 94.25 275 PRO A N 1
ATOM 2162 C CA . PRO A 1 275 ? 9.367 -10.555 -22.078 1 94.25 275 PRO A CA 1
ATOM 2163 C C . PRO A 1 275 ? 8.859 -11.688 -22.969 1 94.25 275 PRO A C 1
ATOM 2165 O O . PRO A 1 275 ? 8.797 -12.836 -22.531 1 94.25 275 PRO A O 1
ATOM 2168 N N . GLY A 1 276 ? 8.539 -11.258 -24.219 1 92.81 276 GLY A N 1
ATOM 2169 C CA . GLY A 1 276 ? 8.094 -12.25 -25.188 1 92.81 276 GLY A CA 1
ATOM 2170 C C . GLY A 1 276 ? 6.656 -12.688 -24.969 1 92.81 276 GLY A C 1
ATOM 2171 O O . GLY A 1 276 ? 6.246 -13.75 -25.438 1 92.81 276 GLY A O 1
ATOM 2172 N N . HIS A 1 277 ? 5.961 -11.922 -24.234 1 90.44 277 HIS A N 1
ATOM 2173 C CA . HIS A 1 277 ? 4.59 -12.273 -23.875 1 90.44 277 HIS A CA 1
ATOM 2174 C C . HIS A 1 277 ? 4.523 -13.633 -23.188 1 90.44 277 HIS A C 1
ATOM 2176 O O . HIS A 1 277 ? 3.689 -14.469 -23.547 1 90.44 277 HIS A O 1
ATOM 2182 N N . ALA A 1 278 ? 5.445 -13.836 -22.312 1 93.75 278 ALA A N 1
ATOM 2183 C CA . ALA A 1 278 ? 5.613 -15.125 -21.641 1 93.75 278 ALA A CA 1
ATOM 2184 C C . ALA A 1 278 ? 4.746 -15.203 -20.391 1 93.75 278 ALA A C 1
ATOM 2186 O O . ALA A 1 278 ? 5.055 -15.953 -19.453 1 93.75 278 ALA A O 1
ATOM 2187 N N . GLY A 1 279 ? 3.654 -14.383 -20.281 1 93 279 GLY A N 1
ATOM 2188 C CA . GLY A 1 279 ? 2.865 -14.281 -19.078 1 93 279 GLY A CA 1
ATOM 2189 C C . GLY A 1 279 ? 3.322 -13.156 -18.156 1 93 279 GLY A C 1
ATOM 2190 O O . GLY A 1 279 ? 3.951 -12.195 -18.609 1 93 279 GLY A O 1
ATOM 2191 N N . GLU A 1 280 ? 2.922 -13.289 -16.844 1 93.81 280 GLU A N 1
ATOM 2192 C CA . GLU A 1 280 ? 3.236 -12.203 -15.922 1 93.81 280 GLU A CA 1
ATOM 2193 C C . GLU A 1 280 ? 3.998 -12.711 -14.703 1 93.81 280 GLU A C 1
ATOM 2195 O O . GLU A 1 280 ? 3.799 -13.844 -14.273 1 93.81 280 GLU A O 1
ATOM 2200 N N . ALA A 1 281 ? 4.895 -11.867 -14.273 1 96.06 281 ALA A N 1
ATOM 2201 C CA . ALA A 1 281 ? 5.52 -12.031 -12.961 1 96.06 281 ALA A CA 1
ATOM 2202 C C . ALA A 1 281 ? 4.844 -11.148 -11.914 1 96.06 281 ALA A C 1
ATOM 2204 O O . ALA A 1 281 ? 4.656 -9.945 -12.133 1 96.06 281 ALA A O 1
ATOM 2205 N N . GLU A 1 282 ? 4.512 -11.758 -10.867 1 95.94 282 GLU A N 1
ATOM 2206 C CA . GLU A 1 282 ? 3.771 -11.062 -9.82 1 95.94 282 GLU A CA 1
ATOM 2207 C C . GLU A 1 282 ? 4.629 -10.859 -8.578 1 95.94 282 GLU A C 1
ATOM 2209 O O . GLU A 1 282 ? 5.109 -11.836 -7.988 1 95.94 282 GLU A O 1
ATOM 2214 N N . TYR A 1 283 ? 4.836 -9.539 -8.195 1 96.81 283 TYR A N 1
ATOM 2215 C CA . TYR A 1 283 ? 5.199 -9.281 -6.805 1 96.81 283 TYR A CA 1
ATOM 2216 C C . TYR A 1 283 ? 4.004 -9.484 -5.879 1 96.81 283 TYR A C 1
ATOM 2218 O O . TYR A 1 283 ? 2.943 -8.898 -6.082 1 96.81 283 TYR A O 1
ATOM 2226 N N . HIS A 1 284 ? 4.27 -10.305 -4.922 1 95.31 284 HIS A N 1
ATOM 2227 C CA . HIS A 1 284 ? 3.186 -10.766 -4.059 1 95.31 284 HIS A CA 1
ATOM 2228 C C . HIS A 1 284 ? 3.529 -10.562 -2.586 1 95.31 284 HIS A C 1
ATOM 2230 O O . HIS A 1 284 ? 4.633 -10.898 -2.152 1 95.31 284 HIS A O 1
ATOM 2236 N N . ALA A 1 285 ? 2.521 -9.953 -1.807 1 97.75 285 ALA A N 1
ATOM 2237 C CA . ALA A 1 285 ? 2.797 -9.797 -0.381 1 97.75 285 ALA A CA 1
ATOM 2238 C C . ALA A 1 285 ? 1.514 -9.875 0.439 1 97.75 285 ALA A C 1
ATOM 2240 O O . ALA A 1 285 ? 0.418 -9.664 -0.087 1 97.75 285 ALA A O 1
ATOM 2241 N N . ASP A 1 286 ? 1.624 -10.273 1.676 1 97.81 286 ASP A N 1
ATOM 2242 C CA . ASP A 1 286 ? 0.621 -10.172 2.732 1 97.81 286 ASP A CA 1
ATOM 2243 C C . ASP A 1 286 ? -0.583 -11.062 2.432 1 97.81 286 ASP A C 1
ATOM 2245 O O . ASP A 1 286 ? -1.725 -10.68 2.701 1 97.81 286 ASP A O 1
ATOM 2249 N N . THR A 1 287 ? -0.371 -12.164 1.855 1 97.5 287 THR A N 1
ATOM 2250 C CA . THR A 1 287 ? -1.427 -13.133 1.592 1 97.5 287 THR A CA 1
ATOM 2251 C C . THR A 1 287 ? -1.8 -13.891 2.867 1 97.5 287 THR A C 1
ATOM 2253 O O . THR A 1 287 ? -1.109 -13.781 3.883 1 97.5 287 THR A O 1
ATOM 2256 N N . ASP A 1 288 ? -2.926 -14.602 2.836 1 98.19 288 ASP A N 1
ATOM 2257 C CA . ASP A 1 288 ? -3.344 -15.445 3.945 1 98.19 288 ASP A CA 1
ATOM 2258 C C . ASP A 1 288 ? -2.518 -16.734 3.994 1 98.19 288 ASP A C 1
ATOM 2260 O O . ASP A 1 288 ? -2.123 -17.266 2.955 1 98.19 288 ASP A O 1
ATOM 2264 N N . TYR A 1 289 ? -2.24 -17.219 5.141 1 97.81 289 TYR A N 1
ATOM 2265 C CA . TYR A 1 289 ? -1.599 -18.5 5.398 1 97.81 289 TYR A CA 1
ATOM 2266 C C . TYR A 1 289 ? -2.512 -19.406 6.203 1 97.81 289 TYR A C 1
ATOM 2268 O O . TYR A 1 289 ? -3.166 -18.969 7.148 1 97.81 289 TYR A O 1
ATOM 2276 N N . LEU A 1 290 ? -2.559 -20.609 5.734 1 96.94 290 LEU A N 1
ATOM 2277 C CA . LEU A 1 290 ? -3.586 -21.531 6.215 1 96.94 290 LEU A CA 1
ATOM 2278 C C . LEU A 1 290 ? -3.006 -22.906 6.461 1 96.94 290 LEU A C 1
ATOM 2280 O O . LEU A 1 290 ? -1.994 -23.281 5.859 1 96.94 290 LEU A O 1
ATOM 2284 N N . ASP A 1 291 ? -3.682 -23.625 7.352 1 96.31 291 ASP A N 1
ATOM 2285 C CA . ASP A 1 291 ? -3.471 -25.062 7.445 1 96.31 291 ASP A CA 1
ATOM 2286 C C . ASP A 1 291 ? -4.785 -25.828 7.277 1 96.31 291 ASP A C 1
ATOM 2288 O O . ASP A 1 291 ? -5.723 -25.328 6.652 1 96.31 291 ASP A O 1
ATOM 2292 N N . ASP A 1 292 ? -4.797 -27.016 7.668 1 95.69 292 ASP A N 1
ATOM 2293 C CA . ASP A 1 292 ? -5.949 -27.875 7.414 1 95.69 292 ASP A CA 1
ATOM 2294 C C . ASP A 1 292 ? -7.141 -27.469 8.273 1 95.69 292 ASP A C 1
ATOM 2296 O O . ASP A 1 292 ? -8.242 -28 8.117 1 95.69 292 ASP A O 1
ATOM 2300 N N . GLY A 1 293 ? -6.953 -26.5 9.125 1 95.62 293 GLY A N 1
ATOM 2301 C CA . GLY A 1 293 ? -8.062 -25.922 9.883 1 95.62 293 GLY A CA 1
ATOM 2302 C C . GLY A 1 293 ? -8.875 -24.922 9.086 1 95.62 293 GLY A C 1
ATOM 2303 O O . GLY A 1 293 ? -9.977 -24.547 9.492 1 95.62 293 GLY A O 1
ATOM 2304 N N . TRP A 1 294 ? -8.414 -24.562 7.973 1 96 294 TRP A N 1
ATOM 2305 C CA . TRP A 1 294 ? -9.109 -23.625 7.09 1 96 294 TRP A CA 1
ATOM 2306 C C . TRP A 1 294 ? -10.398 -24.25 6.551 1 96 294 TRP A C 1
ATOM 2308 O O . TRP A 1 294 ? -10.422 -25.422 6.195 1 96 294 TRP A O 1
ATOM 2318 N N . VAL A 1 295 ? -11.453 -23.406 6.438 1 96.06 295 VAL A N 1
ATOM 2319 C CA . VAL A 1 295 ? -12.703 -23.828 5.801 1 96.06 295 VAL A CA 1
ATOM 2320 C C . VAL A 1 295 ? -12.82 -23.156 4.426 1 96.06 295 VAL A C 1
ATOM 2322 O O . VAL A 1 295 ? -12.906 -21.938 4.324 1 96.06 295 VAL A O 1
ATOM 2325 N N . PRO A 1 296 ? -12.844 -23.953 3.412 1 97.62 296 PRO A N 1
ATOM 2326 C CA . PRO A 1 296 ? -12.914 -23.391 2.061 1 97.62 296 PRO A CA 1
ATOM 2327 C C . PRO A 1 296 ? -14.141 -22.5 1.855 1 97.62 296 PRO A C 1
ATOM 2329 O O . PRO A 1 296 ? -15.164 -22.688 2.52 1 97.62 296 PRO A O 1
ATOM 2332 N N . ARG A 1 297 ? -14.102 -21.594 0.907 1 97.94 297 ARG A N 1
ATOM 2333 C CA . ARG A 1 297 ? -15.156 -20.625 0.629 1 97.94 297 ARG A CA 1
ATOM 2334 C C . ARG A 1 297 ? -15.453 -20.547 -0.865 1 97.94 297 ARG A C 1
ATOM 2336 O O . ARG A 1 297 ? -14.617 -20.938 -1.687 1 97.94 297 ARG A O 1
ATOM 2343 N N . ALA A 1 298 ? -16.562 -20.078 -1.182 1 98.56 298 ALA A N 1
ATOM 2344 C CA . ALA A 1 298 ? -16.984 -19.797 -2.557 1 98.56 298 ALA A CA 1
ATOM 2345 C C . ALA A 1 298 ? -17.719 -18.469 -2.654 1 98.56 298 ALA A C 1
ATOM 2347 O O . ALA A 1 298 ? -18.469 -18.094 -1.74 1 98.56 298 ALA A O 1
ATOM 2348 N N . TRP A 1 299 ? -17.562 -17.797 -3.783 1 97.06 299 TRP A N 1
ATOM 2349 C CA . TRP A 1 299 ? -18.156 -16.469 -3.961 1 97.06 299 TRP A CA 1
ATOM 2350 C C . TRP A 1 299 ? -18.281 -16.125 -5.441 1 97.06 299 TRP A C 1
ATOM 2352 O O . TRP A 1 299 ? -17.781 -16.844 -6.301 1 97.06 299 TRP A O 1
ATOM 2362 N N . ASP A 1 300 ? -18.969 -14.992 -5.707 1 94.62 300 ASP A N 1
ATOM 2363 C CA . ASP A 1 300 ? -18.953 -14.336 -7.012 1 94.62 300 ASP A CA 1
ATOM 2364 C C . ASP A 1 300 ? -17.641 -13.625 -7.258 1 94.62 300 ASP A C 1
ATOM 2366 O O . ASP A 1 300 ? -17.094 -12.984 -6.355 1 94.62 300 ASP A O 1
ATOM 2370 N N . PHE A 1 301 ? -17.172 -13.633 -8.539 1 94.12 301 PHE A N 1
ATOM 2371 C CA . PHE A 1 301 ? -15.836 -13.148 -8.844 1 94.12 301 PHE A CA 1
ATOM 2372 C C . PHE A 1 301 ? -15.688 -11.68 -8.461 1 94.12 301 PHE A C 1
ATOM 2374 O O . PHE A 1 301 ? -14.594 -11.227 -8.117 1 94.12 301 PHE A O 1
ATOM 2381 N N . LYS A 1 302 ? -16.703 -10.922 -8.492 1 93.19 302 LYS A N 1
ATOM 2382 C CA . LYS A 1 302 ? -16.609 -9.492 -8.203 1 93.19 302 LYS A CA 1
ATOM 2383 C C . LYS A 1 302 ? -16.281 -9.25 -6.73 1 93.19 302 LYS A C 1
ATOM 2385 O O . LYS A 1 302 ? -15.648 -8.258 -6.383 1 93.19 302 LYS A O 1
ATOM 2390 N N . PHE A 1 303 ? -16.719 -10.195 -5.895 1 94.19 303 PHE A N 1
ATOM 2391 C CA . PHE A 1 303 ? -16.484 -10.047 -4.461 1 94.19 303 PHE A CA 1
ATOM 2392 C C . PHE A 1 303 ? -15.008 -10.266 -4.133 1 94.19 303 PHE A C 1
ATOM 2394 O O . PHE A 1 303 ? -14.398 -9.469 -3.418 1 94.19 303 PHE A O 1
ATOM 2401 N N . GLY A 1 304 ? -14.43 -11.25 -4.664 1 94 304 GLY A N 1
ATOM 2402 C CA . GLY A 1 304 ? -13.109 -11.703 -4.242 1 94 304 GLY A CA 1
ATOM 2403 C C . GLY A 1 304 ? -11.977 -10.992 -4.957 1 94 304 GLY A C 1
ATOM 2404 O O . GLY A 1 304 ? -10.867 -10.891 -4.43 1 94 304 GLY A O 1
ATOM 2405 N N . SER A 1 305 ? -12.227 -10.383 -6.078 1 92.69 305 SER A N 1
ATOM 2406 C CA . SER A 1 305 ? -11.172 -9.945 -6.988 1 92.69 305 SER A CA 1
ATOM 2407 C C . SER A 1 305 ? -10.445 -8.719 -6.441 1 92.69 305 SER A C 1
ATOM 2409 O O . SER A 1 305 ? -9.219 -8.648 -6.484 1 92.69 305 SER A O 1
ATOM 2411 N N . LEU A 1 306 ? -11.25 -7.789 -5.891 1 92.88 306 LEU A N 1
ATOM 2412 C CA . LEU A 1 306 ? -10.586 -6.559 -5.48 1 92.88 306 LEU A CA 1
ATOM 2413 C C . LEU A 1 306 ? -11.133 -6.07 -4.141 1 92.88 306 LEU A C 1
ATOM 2415 O O . LEU A 1 306 ? -12.344 -5.977 -3.955 1 92.88 306 LEU A O 1
ATOM 2419 N N . LEU A 1 307 ? -10.227 -5.852 -3.271 1 94.56 307 LEU A N 1
ATOM 2420 C CA . LEU A 1 307 ? -10.547 -4.949 -2.172 1 94.56 307 LEU A CA 1
ATOM 2421 C C . LEU A 1 307 ? -10.375 -3.494 -2.596 1 94.56 307 LEU A C 1
ATOM 2423 O O . LEU A 1 307 ? -11.281 -2.68 -2.42 1 94.56 307 LEU A O 1
ATOM 2427 N N . TRP A 1 308 ? -9.281 -3.221 -3.164 1 94.31 308 TRP A N 1
ATOM 2428 C CA . TRP A 1 308 ? -8.992 -1.927 -3.777 1 94.31 308 TRP A CA 1
ATOM 2429 C C . TRP A 1 308 ? -7.984 -2.074 -4.91 1 94.31 308 TRP A C 1
ATOM 2431 O O . TRP A 1 308 ? -7.344 -3.119 -5.047 1 94.31 308 TRP A O 1
ATOM 2441 N N . SER A 1 309 ? -7.93 -1.052 -5.797 1 92.56 309 SER A N 1
ATOM 2442 C CA . SER A 1 309 ? -7.004 -1.057 -6.922 1 92.56 309 SER A CA 1
ATOM 2443 C C . SER A 1 309 ? -6.605 0.362 -7.32 1 92.56 309 SER A C 1
ATOM 2445 O O . SER A 1 309 ? -7.395 1.298 -7.164 1 92.56 309 SER A O 1
ATOM 2447 N N . HIS A 1 310 ? -5.383 0.458 -7.758 1 88.88 310 HIS A N 1
ATOM 2448 C CA . HIS A 1 310 ? -4.988 1.745 -8.32 1 88.88 310 HIS A CA 1
ATOM 2449 C C . HIS A 1 310 ? -5.777 2.053 -9.594 1 88.88 310 HIS A C 1
ATOM 2451 O O . HIS A 1 310 ? -6.242 3.18 -9.781 1 88.88 310 HIS A O 1
ATOM 2457 N N . ASN A 1 311 ? -5.859 1.064 -10.422 1 84.5 311 ASN A N 1
ATOM 2458 C CA . ASN A 1 311 ? -6.66 1.184 -11.633 1 84.5 311 ASN A CA 1
ATOM 2459 C C . ASN A 1 311 ? -7.664 0.042 -11.758 1 84.5 311 ASN A C 1
ATOM 2461 O O . ASN A 1 311 ? -7.402 -0.948 -12.438 1 84.5 311 ASN A O 1
ATOM 2465 N N . ALA A 1 312 ? -8.844 0.25 -11.227 1 83.06 312 ALA A N 1
ATOM 2466 C CA . ALA A 1 312 ? -9.844 -0.812 -11.273 1 83.06 312 ALA A CA 1
ATOM 2467 C C . ALA A 1 312 ? -10.594 -0.804 -12.602 1 83.06 312 ALA A C 1
ATOM 2469 O O . ALA A 1 312 ? -11.055 0.245 -13.055 1 83.06 312 ALA A O 1
ATOM 2470 N N . PRO A 1 313 ? -10.75 -2.002 -13.141 1 84.12 313 PRO A N 1
ATOM 2471 C CA . PRO A 1 313 ? -11.641 -2.062 -14.297 1 84.12 313 PRO A CA 1
ATOM 2472 C C . PRO A 1 313 ? -13.086 -1.718 -13.945 1 84.12 313 PRO A C 1
ATOM 2474 O O . PRO A 1 313 ? -13.5 -1.871 -12.797 1 84.12 313 PRO A O 1
ATOM 2477 N N . ALA A 1 314 ? -13.773 -1.327 -14.961 1 84 314 ALA A N 1
ATOM 2478 C CA . ALA A 1 314 ? -15.133 -0.831 -14.766 1 84 314 ALA A CA 1
ATOM 2479 C C . ALA A 1 314 ? -16.031 -1.896 -14.133 1 84 314 ALA A C 1
ATOM 2481 O O . ALA A 1 314 ? -16.844 -1.592 -13.273 1 84 314 ALA A O 1
ATOM 2482 N N . ILE A 1 315 ? -15.812 -3.061 -14.477 1 87.94 315 ILE A N 1
ATOM 2483 C CA . ILE A 1 315 ? -16.703 -4.133 -14.055 1 87.94 315 ILE A CA 1
ATOM 2484 C C . ILE A 1 315 ? -16.547 -4.375 -12.555 1 87.94 315 ILE A C 1
ATOM 2486 O O . ILE A 1 315 ? -17.422 -4.957 -11.914 1 87.94 315 ILE A O 1
ATOM 2490 N N . PHE A 1 316 ? -15.469 -3.939 -12.031 1 87.62 316 PHE A N 1
ATOM 2491 C CA . PHE A 1 316 ? -15.219 -4.168 -10.617 1 87.62 316 PHE A CA 1
ATOM 2492 C C . PHE A 1 316 ? -15.469 -2.898 -9.812 1 87.62 316 PHE A C 1
ATOM 2494 O O . PHE A 1 316 ? -15.227 -2.863 -8.602 1 87.62 316 PHE A O 1
ATOM 2501 N N . ARG A 1 317 ? -15.898 -1.926 -10.531 1 81.12 317 ARG A N 1
ATOM 2502 C CA . ARG A 1 317 ? -16.172 -0.657 -9.867 1 81.12 317 ARG A CA 1
ATOM 2503 C C . ARG A 1 317 ? -17.641 -0.563 -9.445 1 81.12 317 ARG A C 1
ATOM 2505 O O . ARG A 1 317 ? -18.5 -1.234 -10.023 1 81.12 317 ARG A O 1
ATOM 2512 N N . GLY A 1 318 ? -17.984 0.149 -8.414 1 75.38 318 GLY A N 1
ATOM 2513 C CA . GLY A 1 318 ? -19.375 0.458 -8.062 1 75.38 318 GLY A CA 1
ATOM 2514 C C . GLY A 1 318 ? -19.875 -0.344 -6.879 1 75.38 318 GLY A C 1
ATOM 2515 O O . GLY A 1 318 ? -19.109 -1.069 -6.238 1 75.38 318 GLY A O 1
ATOM 2516 N N . ASP A 1 319 ? -21.078 -0.182 -6.645 1 76.38 319 ASP A N 1
ATOM 2517 C CA . ASP A 1 319 ? -21.656 -0.709 -5.414 1 76.38 319 ASP A CA 1
ATOM 2518 C C . ASP A 1 319 ? -22.359 -2.043 -5.672 1 76.38 319 ASP A C 1
ATOM 2520 O O . ASP A 1 319 ? -22.906 -2.65 -4.746 1 76.38 319 ASP A O 1
ATOM 2524 N N . ASP A 1 320 ? -22.172 -2.561 -6.84 1 84.69 320 ASP A N 1
ATOM 2525 C CA . ASP A 1 320 ? -22.922 -3.773 -7.16 1 84.69 320 ASP A CA 1
ATOM 2526 C C . ASP A 1 320 ? -22.062 -5.02 -6.918 1 84.69 320 ASP A C 1
ATOM 2528 O O . ASP A 1 320 ? -22.141 -5.98 -7.691 1 84.69 320 ASP A O 1
ATOM 2532 N N . ILE A 1 321 ? -21.312 -5.004 -5.91 1 89.25 321 ILE A N 1
ATOM 2533 C CA . ILE A 1 321 ? -20.516 -6.164 -5.531 1 89.25 321 ILE A CA 1
ATOM 2534 C C . ILE A 1 321 ? -21.328 -7.074 -4.617 1 89.25 321 ILE A C 1
ATOM 2536 O O . ILE A 1 321 ? -21.734 -6.668 -3.527 1 89.25 321 ILE A O 1
ATOM 2540 N N . PRO A 1 322 ? -21.547 -8.289 -5.074 1 91.62 322 PRO A N 1
ATOM 2541 C CA . PRO A 1 322 ? -22.312 -9.203 -4.223 1 91.62 322 PRO A CA 1
ATOM 2542 C C . PRO A 1 322 ? -21.5 -9.734 -3.041 1 91.62 322 PRO A C 1
ATOM 2544 O O . PRO A 1 322 ? -20.484 -10.398 -3.236 1 91.62 322 PRO A O 1
ATOM 2547 N N . TRP A 1 323 ? -21.859 -9.422 -1.865 1 92.38 323 TRP A N 1
ATOM 2548 C CA . TRP A 1 323 ? -21.25 -9.977 -0.666 1 92.38 323 TRP A CA 1
ATOM 2549 C C . TRP A 1 323 ? -21.844 -11.344 -0.339 1 92.38 323 TRP A C 1
ATOM 2551 O O . TRP A 1 323 ? -22.484 -11.523 0.698 1 92.38 323 TRP A O 1
ATOM 2561 N N . ASP A 1 324 ? -21.469 -12.328 -1.197 1 94.75 324 ASP A N 1
ATOM 2562 C CA . ASP A 1 324 ? -22.156 -13.617 -1.166 1 94.75 324 ASP A CA 1
ATOM 2563 C C . ASP A 1 324 ? -21.203 -14.742 -0.807 1 94.75 324 ASP A C 1
ATOM 2565 O O . ASP A 1 324 ? -21.453 -15.906 -1.125 1 94.75 324 ASP A O 1
ATOM 2569 N N . MET A 1 325 ? -20.125 -14.383 -0.172 1 95.38 325 MET A N 1
ATOM 2570 C CA . MET A 1 325 ? -19.172 -15.414 0.233 1 95.38 325 MET A CA 1
ATOM 2571 C C . MET A 1 325 ? -19.844 -16.438 1.152 1 95.38 325 MET A C 1
ATOM 2573 O O . MET A 1 325 ? -20.516 -16.062 2.109 1 95.38 325 MET A O 1
ATOM 2577 N N . ALA A 1 326 ? -19.672 -17.719 0.845 1 96.75 326 ALA A N 1
ATOM 2578 C CA . ALA A 1 326 ? -20.203 -18.812 1.672 1 96.75 326 ALA A CA 1
ATOM 2579 C C . ALA A 1 326 ? -19.141 -19.891 1.9 1 96.75 326 ALA A C 1
ATOM 2581 O O . ALA A 1 326 ? -18.281 -20.109 1.054 1 96.75 326 ALA A O 1
ATOM 2582 N N . PHE A 1 327 ? -19.234 -20.5 3.023 1 96.81 327 PHE A N 1
ATOM 2583 C CA . PHE A 1 327 ? -18.391 -21.672 3.256 1 96.81 327 PHE A CA 1
ATOM 2584 C C . PHE A 1 327 ? -18.781 -22.812 2.332 1 96.81 327 PHE A C 1
ATOM 2586 O O . PHE A 1 327 ? -19.969 -23.031 2.072 1 96.81 327 PHE A O 1
ATOM 2593 N N . ASP A 1 328 ? -17.797 -23.469 1.807 1 98.06 328 ASP A N 1
ATOM 2594 C CA . ASP A 1 328 ? -18.031 -24.453 0.758 1 98.06 328 ASP A CA 1
ATOM 2595 C C . ASP A 1 328 ? -17.312 -25.766 1.061 1 98.06 328 ASP A C 1
ATOM 2597 O O . ASP A 1 328 ? -16.703 -26.359 0.174 1 98.06 328 ASP A O 1
ATOM 2601 N N . HIS A 1 329 ? -17.406 -26.172 2.254 1 94.75 329 HIS A N 1
ATOM 2602 C CA . HIS A 1 329 ? -16.781 -27.406 2.67 1 94.75 329 HIS A CA 1
ATOM 2603 C C . HIS A 1 329 ? -17.312 -28.594 1.88 1 94.75 329 HIS A C 1
ATOM 2605 O O . HIS A 1 329 ? -16.578 -29.547 1.587 1 94.75 329 HIS A O 1
ATOM 2611 N N . ASP A 1 330 ? -18.562 -28.578 1.501 1 95.94 330 ASP A N 1
ATOM 2612 C CA . ASP A 1 330 ? -19.203 -29.688 0.798 1 95.94 330 ASP A CA 1
ATOM 2613 C C . ASP A 1 330 ? -18.984 -29.594 -0.708 1 95.94 330 ASP A C 1
ATOM 2615 O O . ASP A 1 330 ? -19.406 -30.469 -1.465 1 95.94 330 ASP A O 1
ATOM 2619 N N . ARG A 1 331 ? -18.391 -28.531 -1.233 1 97.19 331 ARG A N 1
ATOM 2620 C CA . ARG A 1 331 ? -17.953 -28.344 -2.611 1 97.19 331 ARG A CA 1
ATOM 2621 C C . ARG A 1 331 ? -19.141 -28.266 -3.559 1 97.19 331 ARG A C 1
ATOM 2623 O O . ARG A 1 331 ? -19.047 -28.672 -4.719 1 97.19 331 ARG A O 1
ATOM 2630 N N . LYS A 1 332 ? -20.234 -27.844 -3.043 1 97.19 332 LYS A N 1
ATOM 2631 C CA . LYS A 1 332 ? -21.422 -27.719 -3.883 1 97.19 332 LYS A CA 1
ATOM 2632 C C . LYS A 1 332 ? -21.203 -26.703 -5 1 97.19 332 LYS A C 1
ATOM 2634 O O . LYS A 1 332 ? -21.812 -26.797 -6.066 1 97.19 332 LYS A O 1
ATOM 2639 N N . SER A 1 333 ? -20.297 -25.828 -4.773 1 97.69 333 SER A N 1
ATOM 2640 C CA . SER A 1 333 ? -20.047 -24.766 -5.738 1 97.69 333 SER A CA 1
ATOM 2641 C C . SER A 1 333 ? -19.438 -25.328 -7.02 1 97.69 333 SER A C 1
ATOM 2643 O O . SER A 1 333 ? -19.406 -24.656 -8.047 1 97.69 333 SER A O 1
ATOM 2645 N N . PHE A 1 334 ? -18.953 -26.578 -7.008 1 97.62 334 PHE A N 1
ATOM 2646 C CA . PHE A 1 334 ? -18.266 -27.172 -8.156 1 97.62 334 PHE A CA 1
ATOM 2647 C C . PHE A 1 334 ? -19.281 -27.641 -9.195 1 97.62 334 PHE A C 1
ATOM 2649 O O . PHE A 1 334 ? -18.984 -27.703 -10.383 1 97.62 334 PHE A O 1
ATOM 2656 N N . GLU A 1 335 ? -20.422 -27.969 -8.781 1 95.94 335 GLU A N 1
ATOM 2657 C CA . GLU A 1 335 ? -21.328 -28.828 -9.539 1 95.94 335 GLU A CA 1
ATOM 2658 C C . GLU A 1 335 ? -21.734 -28.172 -10.852 1 95.94 335 GLU A C 1
ATOM 2660 O O . GLU A 1 335 ? -21.719 -28.812 -11.906 1 95.94 335 GLU A O 1
ATOM 2665 N N . PRO A 1 336 ? -22.016 -26.875 -10.805 1 93.81 336 PRO A N 1
ATOM 2666 C CA . PRO A 1 336 ? -22.422 -26.25 -12.07 1 93.81 336 PRO A CA 1
ATOM 2667 C C . PRO A 1 336 ? -21.281 -26.203 -13.094 1 93.81 336 PRO A C 1
ATOM 2669 O O . PRO A 1 336 ? -21.516 -25.953 -14.273 1 93.81 336 PRO A O 1
ATOM 2672 N N . TYR A 1 337 ? -20.078 -26.5 -12.641 1 94.56 337 TYR A N 1
ATOM 2673 C CA . TYR A 1 337 ? -18.938 -26.266 -13.516 1 94.56 337 TYR A CA 1
ATOM 2674 C C . TYR A 1 337 ? -18.203 -27.562 -13.812 1 94.56 337 TYR A C 1
ATOM 2676 O O . TYR A 1 337 ? -17.141 -27.562 -14.422 1 94.56 337 TYR A O 1
ATOM 2684 N N . ARG A 1 338 ? -18.719 -28.656 -13.367 1 93.88 338 ARG A N 1
ATOM 2685 C CA . ARG A 1 338 ? -18.156 -29.953 -13.703 1 93.88 338 ARG A CA 1
ATOM 2686 C C . ARG A 1 338 ? -18.328 -30.266 -15.188 1 93.88 338 ARG A C 1
ATOM 2688 O O . ARG A 1 338 ? -19.406 -30.031 -15.75 1 93.88 338 ARG A O 1
ATOM 2695 N N . ARG A 1 339 ? -17.266 -30.75 -15.727 1 89.31 339 ARG A N 1
ATOM 2696 C CA . ARG A 1 339 ? -17.297 -31.031 -17.156 1 89.31 339 ARG A CA 1
ATOM 2697 C C . ARG A 1 339 ? -17.812 -32.438 -17.422 1 89.31 339 ARG A C 1
ATOM 2699 O O . ARG A 1 339 ? -17.328 -33.406 -16.844 1 89.31 339 ARG A O 1
ATOM 2706 N N . ALA A 1 340 ? -18.812 -32.469 -18.266 1 79.56 340 ALA A N 1
ATOM 2707 C CA . ALA A 1 340 ? -19.328 -33.75 -18.719 1 79.56 340 ALA A CA 1
ATOM 2708 C C . ALA A 1 340 ? -18.734 -34.125 -20.078 1 79.56 340 ALA A C 1
ATOM 2710 O O . ALA A 1 340 ? -18.578 -35.312 -20.391 1 79.56 340 ALA A O 1
ATOM 2711 N N . ARG A 1 341 ? -18.422 -33.094 -20.906 1 76.75 341 ARG A N 1
ATOM 2712 C CA . ARG A 1 341 ? -17.859 -33.25 -22.234 1 76.75 341 ARG A CA 1
ATOM 2713 C C . ARG A 1 341 ? -16.734 -32.25 -22.5 1 76.75 341 ARG A C 1
ATOM 2715 O O . ARG A 1 341 ? -16.703 -31.188 -21.891 1 76.75 341 ARG A O 1
ATOM 2722 N N . PRO A 1 342 ? -15.898 -32.688 -23.391 1 76.69 342 PRO A N 1
ATOM 2723 C CA . PRO A 1 342 ? -14.828 -31.75 -23.75 1 76.69 342 PRO A CA 1
ATOM 2724 C C . PRO A 1 342 ? -15.352 -30.531 -24.5 1 76.69 342 PRO A C 1
ATOM 2726 O O . PRO A 1 342 ? -16.438 -30.578 -25.078 1 76.69 342 PRO A O 1
ATOM 2729 N N . GLY A 1 343 ? -14.633 -29.406 -24.359 1 80.69 343 GLY A N 1
ATOM 2730 C CA . GLY A 1 343 ? -14.945 -28.219 -25.141 1 80.69 343 GLY A CA 1
ATOM 2731 C C . GLY A 1 343 ? -15.398 -27.047 -24.281 1 80.69 343 GLY A C 1
ATOM 2732 O O . GLY A 1 343 ? -15.758 -27.234 -23.125 1 80.69 343 GLY A O 1
ATOM 2733 N N . LYS A 1 344 ? -15.406 -25.938 -24.906 1 87.44 344 LYS A N 1
ATOM 2734 C CA . LYS A 1 344 ? -15.789 -24.688 -24.234 1 87.44 344 LYS A CA 1
ATOM 2735 C C . LYS A 1 344 ? -17.297 -24.641 -23.969 1 87.44 344 LYS A C 1
ATOM 2737 O O . LYS A 1 344 ? -18.078 -25.031 -24.828 1 87.44 344 LYS A O 1
ATOM 2742 N N . ARG A 1 345 ? -17.641 -24.203 -22.859 1 88.19 345 ARG A N 1
ATOM 2743 C CA . ARG A 1 345 ? -19.031 -24.031 -22.5 1 88.19 345 ARG A CA 1
ATOM 2744 C C . ARG A 1 345 ? -19.406 -22.547 -22.406 1 88.19 345 ARG A C 1
ATOM 2746 O O . ARG A 1 345 ? -18.547 -21.719 -22.109 1 88.19 345 ARG A O 1
ATOM 2753 N N . PRO A 1 346 ? -20.703 -22.328 -22.656 1 87.06 346 PRO A N 1
ATOM 2754 C CA . PRO A 1 346 ? -21.141 -20.938 -22.516 1 87.06 346 PRO A CA 1
ATOM 2755 C C . PRO A 1 346 ? -21.094 -20.453 -21.062 1 87.06 346 PRO A C 1
ATOM 2757 O O . PRO A 1 346 ? -21.375 -21.219 -20.141 1 87.06 346 PRO A O 1
ATOM 2760 N N . ILE A 1 347 ? -20.656 -19.25 -20.938 1 88.44 347 ILE A N 1
ATOM 2761 C CA . ILE A 1 347 ? -20.625 -18.609 -19.625 1 88.44 347 ILE A CA 1
ATOM 2762 C C . ILE A 1 347 ? -21.688 -17.516 -19.562 1 88.44 347 ILE A C 1
ATOM 2764 O O . ILE A 1 347 ? -21.906 -16.797 -20.547 1 88.44 347 ILE A O 1
ATOM 2768 N N . GLY A 1 348 ? -22.391 -17.453 -18.469 1 88.31 348 GLY A N 1
ATOM 2769 C CA . GLY A 1 348 ? -23.406 -16.438 -18.297 1 88.31 348 GLY A CA 1
ATOM 2770 C C . GLY A 1 348 ? -23.047 -15.422 -17.219 1 88.31 348 GLY A C 1
ATOM 2771 O O . GLY A 1 348 ? -21.922 -15.414 -16.719 1 88.31 348 GLY A O 1
ATOM 2772 N N . GLY A 1 349 ? -23.969 -14.383 -17.062 1 88.19 349 GLY A N 1
ATOM 2773 C CA . GLY A 1 349 ? -23.797 -13.375 -16.031 1 88.19 349 GLY A CA 1
ATOM 2774 C C . GLY A 1 349 ? -22.688 -12.383 -16.359 1 88.19 349 GLY A C 1
ATOM 2775 O O . GLY A 1 349 ? -22.375 -12.164 -17.531 1 88.19 349 GLY A O 1
ATOM 2776 N N . ASP A 1 350 ? -22.188 -11.734 -15.336 1 89.88 350 ASP A N 1
ATOM 2777 C CA . ASP A 1 350 ? -21.188 -10.695 -15.508 1 89.88 350 ASP A CA 1
ATOM 2778 C C . ASP A 1 350 ? -19.875 -11.281 -16.031 1 89.88 350 ASP A C 1
ATOM 2780 O O . ASP A 1 350 ? -19.062 -10.57 -16.641 1 89.88 350 ASP A O 1
ATOM 2784 N N . LEU A 1 351 ? -19.656 -12.539 -15.82 1 92.69 351 LEU A N 1
ATOM 2785 C CA . LEU A 1 351 ? -18.453 -13.195 -16.328 1 92.69 351 LEU A CA 1
ATOM 2786 C C . LEU A 1 351 ? -18.406 -13.125 -17.859 1 92.69 351 LEU A C 1
ATOM 2788 O O . LEU A 1 351 ? -17.312 -13.031 -18.438 1 92.69 351 LEU A O 1
ATOM 2792 N N . ALA A 1 352 ? -19.562 -13.164 -18.438 1 92.75 352 ALA A N 1
ATOM 2793 C CA . ALA A 1 352 ? -19.656 -13.141 -19.891 1 92.75 352 ALA A CA 1
ATOM 2794 C C . ALA A 1 352 ? -19.234 -11.781 -20.453 1 92.75 352 ALA A C 1
ATOM 2796 O O . ALA A 1 352 ? -18.984 -11.641 -21.641 1 92.75 352 ALA A O 1
ATOM 2797 N N . ASN A 1 353 ? -19.156 -10.797 -19.578 1 90.44 353 ASN A N 1
ATOM 2798 C CA . ASN A 1 353 ? -18.875 -9.43 -20 1 90.44 353 ASN A CA 1
ATOM 2799 C C . ASN A 1 353 ? -17.406 -9.062 -19.781 1 90.44 353 ASN A C 1
ATOM 2801 O O . ASN A 1 353 ? -17 -7.922 -20 1 90.44 353 ASN A O 1
ATOM 2805 N N . LEU A 1 354 ? -16.625 -10.039 -19.344 1 90.94 354 LEU A N 1
ATOM 2806 C CA . LEU A 1 354 ? -15.203 -9.773 -19.094 1 90.94 354 LEU A CA 1
ATOM 2807 C C . LEU A 1 354 ? -14.484 -9.422 -20.391 1 90.94 354 LEU A C 1
ATOM 2809 O O . LEU A 1 354 ? -14.742 -10.023 -21.438 1 90.94 354 LEU A O 1
ATOM 2813 N N . THR A 1 355 ? -13.672 -8.398 -20.328 1 86.88 355 THR A N 1
ATOM 2814 C CA . THR A 1 355 ? -12.812 -7.98 -21.422 1 86.88 355 THR A CA 1
ATOM 2815 C C . THR A 1 355 ? -11.344 -8.102 -21.047 1 86.88 355 THR A C 1
ATOM 2817 O O . THR A 1 355 ? -11.023 -8.422 -19.891 1 86.88 355 THR A O 1
ATOM 2820 N N . ASP A 1 356 ? -10.484 -7.828 -21.938 1 81.81 356 ASP A N 1
ATOM 2821 C CA . ASP A 1 356 ? -9.047 -7.895 -21.719 1 81.81 356 ASP A CA 1
ATOM 2822 C C . ASP A 1 356 ? -8.625 -6.934 -20.609 1 81.81 356 ASP A C 1
ATOM 2824 O O . ASP A 1 356 ? -7.656 -7.191 -19.891 1 81.81 356 ASP A O 1
ATOM 2828 N N . GLU A 1 357 ? -9.43 -5.914 -20.422 1 78.44 357 GLU A N 1
ATOM 2829 C CA . GLU A 1 357 ? -9.117 -4.91 -19.422 1 78.44 357 GLU A CA 1
ATOM 2830 C C . GLU A 1 357 ? -9.359 -5.441 -18.016 1 78.44 357 GLU A C 1
ATOM 2832 O O . GLU A 1 357 ? -8.867 -4.875 -17.031 1 78.44 357 GLU A O 1
ATOM 2837 N N . ASP A 1 358 ? -10.023 -6.586 -17.953 1 84.12 358 ASP A N 1
ATOM 2838 C CA . ASP A 1 358 ? -10.438 -7.109 -16.656 1 84.12 358 ASP A CA 1
ATOM 2839 C C . ASP A 1 358 ? -9.516 -8.234 -16.203 1 84.12 358 ASP A C 1
ATOM 2841 O O . ASP A 1 358 ? -9.57 -8.641 -15.031 1 84.12 358 ASP A O 1
ATOM 2845 N N . GLU A 1 359 ? -8.656 -8.672 -17 1 79.12 359 GLU A N 1
ATOM 2846 C CA . GLU A 1 359 ? -7.926 -9.914 -16.781 1 79.12 359 GLU A CA 1
ATOM 2847 C C . GLU A 1 359 ? -7.09 -9.836 -15.5 1 79.12 359 GLU A C 1
ATOM 2849 O O . GLU A 1 359 ? -7.047 -10.797 -14.727 1 79.12 359 GLU A O 1
ATOM 2854 N N . HIS A 1 360 ? -6.547 -8.703 -15.188 1 75.75 360 HIS A N 1
ATOM 2855 C CA . HIS A 1 360 ? -5.625 -8.609 -14.062 1 75.75 360 HIS A CA 1
ATOM 2856 C C . HIS A 1 360 ? -6.363 -8.719 -12.734 1 75.75 360 HIS A C 1
ATOM 2858 O O . HIS A 1 360 ? -5.754 -8.992 -11.695 1 75.75 360 HIS A O 1
ATOM 2864 N N . ALA A 1 361 ? -7.621 -8.547 -12.867 1 78 361 ALA A N 1
ATOM 2865 C CA . ALA A 1 361 ? -8.375 -8.484 -11.617 1 78 361 ALA A CA 1
ATOM 2866 C C . ALA A 1 361 ? -9.047 -9.82 -11.312 1 78 361 ALA A C 1
ATOM 2868 O O . ALA A 1 361 ? -9.609 -10.008 -10.227 1 78 361 ALA A O 1
ATOM 2869 N N . ILE A 1 362 ? -8.953 -10.758 -12.289 1 81.5 362 ILE A N 1
ATOM 2870 C CA . ILE A 1 362 ? -9.656 -12.016 -12.062 1 81.5 362 ILE A CA 1
ATOM 2871 C C . ILE A 1 362 ? -8.742 -13.008 -11.352 1 81.5 362 ILE A C 1
ATOM 2873 O O . ILE A 1 362 ? -8.672 -14.18 -11.727 1 81.5 362 ILE A O 1
ATOM 2877 N N . MET B 1 1 ? 9.539 29.609 31.25 1 33.94 1 MET B N 1
ATOM 2878 C CA . MET B 1 1 ? 9.039 28.297 31.641 1 33.94 1 MET B CA 1
ATOM 2879 C C . MET B 1 1 ? 9.844 27.188 30.969 1 33.94 1 MET B C 1
ATOM 2881 O O . MET B 1 1 ? 10.211 27.297 29.797 1 33.94 1 MET B O 1
ATOM 2885 N N . PRO B 1 2 ? 10.523 26.406 31.641 1 39.16 2 PRO B N 1
ATOM 2886 C CA . PRO B 1 2 ? 11.414 25.453 30.969 1 39.16 2 PRO B CA 1
ATOM 2887 C C . PRO B 1 2 ? 10.742 24.75 29.797 1 39.16 2 PRO B C 1
ATOM 2889 O O . PRO B 1 2 ? 9.531 24.547 29.797 1 39.16 2 PRO B O 1
ATOM 2892 N N . ARG B 1 3 ? 11.18 24.891 28.547 1 46.94 3 ARG B N 1
ATOM 2893 C CA . ARG B 1 3 ? 10.781 24.328 27.266 1 46.94 3 ARG B CA 1
ATOM 2894 C C . ARG B 1 3 ? 10.047 23 27.453 1 46.94 3 ARG B C 1
ATOM 2896 O O . ARG B 1 3 ? 9.172 22.641 26.656 1 46.94 3 ARG B O 1
ATOM 2903 N N . SER B 1 4 ? 10.625 22.203 28.281 1 46.69 4 SER B N 1
ATOM 2904 C CA . SER B 1 4 ? 10.477 20.75 28.453 1 46.69 4 SER B CA 1
ATOM 2905 C C . SER B 1 4 ? 9.047 20.391 28.812 1 46.69 4 SER B C 1
ATOM 2907 O O . SER B 1 4 ? 8.625 19.234 28.641 1 46.69 4 SER B O 1
ATOM 2909 N N . GLN B 1 5 ? 8.141 21.281 29.562 1 52.56 5 GLN B N 1
ATOM 2910 C CA . GLN B 1 5 ? 7.027 20.688 30.297 1 52.56 5 GLN B CA 1
ATOM 2911 C C . GLN B 1 5 ? 5.699 20.969 29.609 1 52.56 5 GLN B C 1
ATOM 2913 O O . GLN B 1 5 ? 4.645 20.531 30.062 1 52.56 5 GLN B O 1
ATOM 2918 N N . ILE B 1 6 ? 5.664 21.75 28.562 1 64.19 6 ILE B N 1
ATOM 2919 C CA . ILE B 1 6 ? 4.285 22.109 28.25 1 64.19 6 ILE B CA 1
ATOM 2920 C C . ILE B 1 6 ? 3.76 21.219 27.125 1 64.19 6 ILE B C 1
ATOM 2922 O O . ILE B 1 6 ? 4.145 21.375 25.969 1 64.19 6 ILE B O 1
ATOM 2926 N N . ASN B 1 7 ? 3.318 20.109 27.453 1 81.75 7 ASN B N 1
ATOM 2927 C CA . ASN B 1 7 ? 2.518 19.25 26.578 1 81.75 7 ASN B CA 1
ATOM 2928 C C . ASN B 1 7 ? 1.08 19.75 26.469 1 81.75 7 ASN B C 1
ATOM 2930 O O . ASN B 1 7 ? 0.141 18.953 26.453 1 81.75 7 ASN B O 1
ATOM 2934 N N . ALA B 1 8 ? 1.084 21.078 26.328 1 91.88 8 ALA B N 1
ATOM 2935 C CA . ALA B 1 8 ? -0.215 21.719 26.5 1 91.88 8 ALA B CA 1
ATOM 2936 C C . ALA B 1 8 ? -1.053 21.625 25.234 1 91.88 8 ALA B C 1
ATOM 2938 O O . ALA B 1 8 ? -2.273 21.469 25.297 1 91.88 8 ALA B O 1
ATOM 2939 N N . VAL B 1 9 ? -0.388 21.703 24.109 1 98.44 9 VAL B N 1
ATOM 2940 C CA . VAL B 1 9 ? -1.129 21.672 22.859 1 98.44 9 VAL B CA 1
ATOM 2941 C C . VAL B 1 9 ? -1.367 20.234 22.422 1 98.44 9 VAL B C 1
ATOM 2943 O O . VAL B 1 9 ? -0.416 19.469 22.219 1 98.44 9 VAL B O 1
ATOM 2946 N N . LEU B 1 10 ? -2.621 19.844 22.219 1 98.31 10 LEU B N 1
ATOM 2947 C CA . LEU B 1 10 ? -3.045 18.453 22.047 1 98.31 10 LEU B CA 1
ATOM 2948 C C . LEU B 1 10 ? -3.15 18.094 20.578 1 98.31 10 LEU B C 1
ATOM 2950 O O . LEU B 1 10 ? -3.344 16.938 20.219 1 98.31 10 LEU B O 1
ATOM 2954 N N . GLY B 1 11 ? -3.061 19.062 19.703 1 98.31 11 GLY B N 1
ATOM 2955 C CA . GLY B 1 11 ? -3.236 18.859 18.266 1 98.31 11 GLY B CA 1
ATOM 2956 C C . GLY B 1 11 ? -4.234 19.812 17.641 1 98.31 11 GLY B C 1
ATOM 2957 O O . GLY B 1 11 ? -4.566 20.844 18.234 1 98.31 11 GLY B O 1
ATOM 2958 N N . VAL B 1 12 ? -4.668 19.516 16.422 1 98.88 12 VAL B N 1
ATOM 2959 C CA . VAL B 1 12 ? -5.605 20.359 15.688 1 98.88 12 VAL B CA 1
ATOM 2960 C C . VAL B 1 12 ? -7.02 20.125 16.219 1 98.88 12 VAL B C 1
ATOM 2962 O O . VAL B 1 12 ? -7.613 19.062 15.992 1 98.88 12 VAL B O 1
ATOM 2965 N N . GLU B 1 13 ? -7.484 21.125 16.891 1 98.88 13 GLU B N 1
ATOM 2966 C CA . GLU B 1 13 ? -8.859 21.062 17.391 1 98.88 13 GLU B CA 1
ATOM 2967 C C . GLU B 1 13 ? -9.859 21.281 16.25 1 98.88 13 GLU B C 1
ATOM 2969 O O . GLU B 1 13 ? -10.867 20.578 16.156 1 98.88 13 GLU B O 1
ATOM 2974 N N . SER B 1 14 ? -9.602 22.188 15.43 1 98.88 14 SER B N 1
ATOM 2975 C CA . SER B 1 14 ? -10.43 22.422 14.25 1 98.88 14 SER B CA 1
ATOM 2976 C C . SER B 1 14 ? -9.703 23.281 13.219 1 98.88 14 SER B C 1
ATOM 2978 O O . SER B 1 14 ? -8.688 23.906 13.531 1 98.88 14 SER B O 1
ATOM 2980 N N . VAL B 1 15 ? -10.195 23.203 12.031 1 98.94 15 VAL B N 1
ATOM 2981 C CA . VAL B 1 15 ? -9.805 24.125 10.977 1 98.94 15 VAL B CA 1
ATOM 2982 C C . VAL B 1 15 ? -11.047 24.828 10.414 1 98.94 15 VAL B C 1
ATOM 2984 O O . VAL B 1 15 ? -12.109 24.203 10.312 1 98.94 15 VAL B O 1
ATOM 2987 N N . LEU B 1 16 ? -10.859 26.094 10.094 1 98.88 16 LEU B N 1
ATOM 2988 C CA . LEU B 1 16 ? -11.906 26.844 9.414 1 98.88 16 LEU B CA 1
ATOM 2989 C C . LEU B 1 16 ? -11.547 27.078 7.949 1 98.88 16 LEU B C 1
ATOM 2991 O O . LEU B 1 16 ? -10.562 27.734 7.641 1 98.88 16 LEU B O 1
ATOM 2995 N N . PHE B 1 17 ? -12.383 26.484 7.105 1 98.88 17 PHE B N 1
ATOM 2996 C CA . PHE B 1 17 ? -12.297 26.75 5.676 1 98.88 17 PHE B CA 1
ATOM 2997 C C . PHE B 1 17 ? -13.164 27.938 5.285 1 98.88 17 PHE B C 1
ATOM 2999 O O . PHE B 1 17 ? -14.305 28.062 5.746 1 98.88 17 PHE B O 1
ATOM 3006 N N . GLY B 1 18 ? -12.609 28.859 4.508 1 98.62 18 GLY B N 1
ATOM 3007 C CA . GLY B 1 18 ? -13.398 29.797 3.74 1 98.62 18 GLY B CA 1
ATOM 3008 C C . GLY B 1 18 ? -13.578 29.391 2.291 1 98.62 18 GLY B C 1
ATOM 3009 O O . GLY B 1 18 ? -12.602 29.172 1.577 1 98.62 18 GLY B O 1
ATOM 3010 N N . VAL B 1 19 ? -14.859 29.312 1.859 1 98.56 19 VAL B N 1
ATOM 3011 C CA . VAL B 1 19 ? -15.062 28.75 0.53 1 98.56 19 VAL B CA 1
ATOM 3012 C C . VAL B 1 19 ? -16.172 29.5 -0.194 1 98.56 19 VAL B C 1
ATOM 3014 O O . VAL B 1 19 ? -16.984 30.188 0.44 1 98.56 19 VAL B O 1
ATOM 3017 N N . ALA B 1 20 ? -16.156 29.391 -1.511 1 98 20 ALA B N 1
ATOM 3018 C CA . ALA B 1 20 ? -17.188 30.016 -2.334 1 98 20 ALA B CA 1
ATOM 3019 C C . ALA B 1 20 ? -18.438 29.156 -2.41 1 98 20 ALA B C 1
ATOM 3021 O O . ALA B 1 20 ? -19.562 29.672 -2.43 1 98 20 ALA B O 1
ATOM 3022 N N . ASP B 1 21 ? -18.328 27.828 -2.465 1 98 21 ASP B N 1
ATOM 3023 C CA . ASP B 1 21 ? -19.438 26.891 -2.666 1 98 21 ASP B CA 1
ATOM 3024 C C . ASP B 1 21 ? -19.531 25.906 -1.509 1 98 21 ASP B C 1
ATOM 3026 O O . ASP B 1 21 ? -18.922 24.828 -1.543 1 98 21 ASP B O 1
ATOM 3030 N N . ILE B 1 22 ? -20.453 26.188 -0.588 1 98.25 22 ILE B N 1
ATOM 3031 C CA . ILE B 1 22 ? -20.609 25.375 0.622 1 98.25 22 ILE B CA 1
ATOM 3032 C C . ILE B 1 22 ? -21.125 23.984 0.258 1 98.25 22 ILE B C 1
ATOM 3034 O O . ILE B 1 22 ? -20.656 22.984 0.807 1 98.25 22 ILE B O 1
ATOM 3038 N N . ALA B 1 23 ? -22.016 23.922 -0.642 1 98.25 23 ALA B N 1
ATOM 3039 C CA . ALA B 1 23 ? -22.641 22.656 -1.013 1 98.25 23 ALA B CA 1
ATOM 3040 C C . ALA B 1 23 ? -21.625 21.703 -1.615 1 98.25 23 ALA B C 1
ATOM 3042 O O . ALA B 1 23 ? -21.609 20.516 -1.288 1 98.25 23 ALA B O 1
ATOM 3043 N N . GLU B 1 24 ? -20.781 22.203 -2.461 1 97.69 24 GLU B N 1
ATOM 3044 C CA . GLU B 1 24 ? -19.766 21.375 -3.096 1 97.69 24 GLU B CA 1
ATOM 3045 C C . GLU B 1 24 ? -18.766 20.844 -2.07 1 97.69 24 GLU B C 1
ATOM 3047 O O . GLU B 1 24 ? -18.406 19.672 -2.092 1 97.69 24 GLU B O 1
ATOM 3052 N N . HIS B 1 25 ? -18.375 21.703 -1.209 1 98.5 25 HIS B N 1
ATOM 3053 C CA . HIS B 1 25 ? -17.422 21.281 -0.184 1 98.5 25 HIS B CA 1
ATOM 3054 C C . HIS B 1 25 ? -18.062 20.297 0.789 1 98.5 25 HIS B C 1
ATOM 3056 O O . HIS B 1 25 ? -17.391 19.375 1.257 1 98.5 25 HIS B O 1
ATOM 3062 N N . THR B 1 26 ? -19.312 20.531 1.092 1 98.75 26 THR B N 1
ATOM 3063 C CA . THR B 1 26 ? -20.016 19.594 1.952 1 98.75 26 THR B CA 1
ATOM 3064 C C . THR B 1 26 ? -20.047 18.203 1.324 1 98.75 26 THR B C 1
ATOM 3066 O O . THR B 1 26 ? -19.781 17.203 1.998 1 98.75 26 THR B O 1
ATOM 3069 N N . ARG B 1 27 ? -20.344 18.125 0.082 1 98.31 27 ARG B N 1
ATOM 3070 C CA . ARG B 1 27 ? -20.359 16.859 -0.626 1 98.31 27 ARG B CA 1
ATOM 3071 C C . ARG B 1 27 ? -18.969 16.219 -0.636 1 98.31 27 ARG B C 1
ATOM 3073 O O . ARG B 1 27 ? -18.828 15.008 -0.436 1 98.31 27 ARG B O 1
ATOM 3080 N N . PHE B 1 28 ? -17.953 17 -0.875 1 98.12 28 PHE B N 1
ATOM 3081 C CA . PHE B 1 28 ? -16.578 16.516 -0.945 1 98.12 28 PHE B CA 1
ATOM 3082 C C . PHE B 1 28 ? -16.188 15.836 0.358 1 98.12 28 PHE B C 1
ATOM 3084 O O . PHE B 1 28 ? -15.727 14.688 0.35 1 98.12 28 PHE B O 1
ATOM 3091 N N . TRP B 1 29 ? -16.375 16.531 1.432 1 98.81 29 TRP B N 1
ATOM 3092 C CA . TRP B 1 29 ? -15.906 16.016 2.713 1 98.81 29 TRP B CA 1
ATOM 3093 C C . TRP B 1 29 ? -16.734 14.82 3.16 1 98.81 29 TRP B C 1
ATOM 3095 O O . TRP B 1 29 ? -16.219 13.898 3.799 1 98.81 29 TRP B O 1
ATOM 3105 N N . THR B 1 30 ? -18.016 14.828 2.809 1 98.69 30 THR B N 1
ATOM 3106 C CA . THR B 1 30 ? -18.844 13.664 3.068 1 98.69 30 THR B CA 1
ATOM 3107 C C . THR B 1 30 ? -18.328 12.445 2.314 1 98.69 30 THR B C 1
ATOM 3109 O O . THR B 1 30 ? -18.172 11.367 2.896 1 98.69 30 THR B O 1
ATOM 3112 N N . ASP B 1 31 ? -18.062 12.641 1.057 1 97.88 31 ASP B N 1
ATOM 3113 C CA . ASP B 1 31 ? -17.531 11.555 0.236 1 97.88 31 ASP B CA 1
ATOM 3114 C C . ASP B 1 31 ? -16.156 11.125 0.716 1 97.88 31 ASP B C 1
ATOM 3116 O O . ASP B 1 31 ? -15.797 9.945 0.631 1 97.88 31 ASP B O 1
ATOM 3120 N N . PHE B 1 32 ? -15.406 12.078 1.217 1 98.12 32 PHE B N 1
ATOM 3121 C CA . PHE B 1 32 ? -14.062 11.82 1.736 1 98.12 32 PHE B CA 1
ATOM 3122 C C . PHE B 1 32 ? -14.125 10.938 2.977 1 98.12 32 PHE B C 1
ATOM 3124 O O . PHE B 1 32 ? -13.148 10.273 3.32 1 98.12 32 PHE B O 1
ATOM 3131 N N . GLY B 1 33 ? -15.227 10.953 3.643 1 98.56 33 GLY B N 1
ATOM 3132 C CA . GLY B 1 33 ? -15.445 10.023 4.742 1 98.56 33 GLY B CA 1
ATOM 3133 C C . GLY B 1 33 ? -15.562 10.711 6.09 1 98.56 33 GLY B C 1
ATOM 3134 O O . GLY B 1 33 ? -15.594 10.055 7.129 1 98.56 33 GLY B O 1
ATOM 3135 N N . LEU B 1 34 ? -15.68 12.016 6.117 1 98.81 34 LEU B N 1
ATOM 3136 C CA . LEU B 1 34 ? -15.836 12.703 7.391 1 98.81 34 LEU B CA 1
ATOM 3137 C C . LEU B 1 34 ? -17.297 12.695 7.844 1 98.81 34 LEU B C 1
ATOM 3139 O O . LEU B 1 34 ? -18.203 12.883 7.027 1 98.81 34 LEU B O 1
ATOM 3143 N N . PRO B 1 35 ? -17.5 12.445 9.141 1 98.44 35 PRO B N 1
ATOM 3144 C CA . PRO B 1 35 ? -18.875 12.469 9.641 1 98.44 35 PRO B CA 1
ATOM 3145 C C . PRO B 1 35 ? -19.469 13.875 9.688 1 98.44 35 PRO B C 1
ATOM 3147 O O . PRO B 1 35 ? -18.906 14.758 10.344 1 98.44 35 PRO B O 1
ATOM 3150 N N . LEU B 1 36 ? -20.594 14.062 9.086 1 98.69 36 LEU B N 1
ATOM 3151 C CA . LEU B 1 36 ? -21.281 15.344 9.078 1 98.69 36 LEU B CA 1
ATOM 3152 C C . LEU B 1 36 ? -22.016 15.578 10.398 1 98.69 36 LEU B C 1
ATOM 3154 O O . LEU B 1 36 ? -22.859 14.766 10.789 1 98.69 36 LEU B O 1
ATOM 3158 N N . GLU B 1 37 ? -21.656 16.594 11.039 1 98.62 37 GLU B N 1
ATOM 3159 C CA . GLU B 1 37 ? -22.328 16.953 12.281 1 98.62 37 GLU B CA 1
ATOM 3160 C C . GLU B 1 37 ? -23.516 17.891 12.008 1 98.62 37 GLU B C 1
ATOM 3162 O O . GLU B 1 37 ? -24.594 17.703 12.578 1 98.62 37 GLU B O 1
ATOM 3167 N N . SER B 1 38 ? -23.297 18.906 11.164 1 98.56 38 SER B N 1
ATOM 3168 C CA . SER B 1 38 ? -24.375 19.828 10.781 1 98.56 38 SER B CA 1
ATOM 3169 C C . SER B 1 38 ? -24.062 20.5 9.453 1 98.56 38 SER B C 1
ATOM 3171 O O . SER B 1 38 ? -22.906 20.656 9.078 1 98.56 38 SER B O 1
ATOM 3173 N N . ALA B 1 39 ? -25.172 20.875 8.711 1 98 39 ALA B N 1
ATOM 3174 C CA . ALA B 1 39 ? -25.016 21.578 7.438 1 98 39 ALA B CA 1
ATOM 3175 C C . ALA B 1 39 ? -26.156 22.562 7.215 1 98 39 ALA B C 1
ATOM 3177 O O . ALA B 1 39 ? -27.297 22.281 7.578 1 98 39 ALA B O 1
ATOM 3178 N N . SER B 1 40 ? -25.828 23.672 6.719 1 97 40 SER B N 1
ATOM 3179 C CA . SER B 1 40 ? -26.75 24.703 6.234 1 97 40 SER B CA 1
ATOM 3180 C C . SER B 1 40 ? -26.25 25.328 4.941 1 97 40 SER B C 1
ATOM 3182 O O . SER B 1 40 ? -25.297 24.844 4.34 1 97 40 SER B O 1
ATOM 3184 N N . ASP B 1 41 ? -26.953 26.391 4.492 1 95.31 41 ASP B N 1
ATOM 3185 C CA . ASP B 1 41 ? -26.547 27.078 3.275 1 95.31 41 ASP B CA 1
ATOM 3186 C C . ASP B 1 41 ? -25.266 27.875 3.502 1 95.31 41 ASP B C 1
ATOM 3188 O O . ASP B 1 41 ? -24.578 28.25 2.547 1 95.31 41 ASP B O 1
ATOM 3192 N N . SER B 1 42 ? -24.906 28.094 4.742 1 95.44 42 SER B N 1
ATOM 3193 C CA . SER B 1 42 ? -23.797 29 4.996 1 95.44 42 SER B CA 1
ATOM 3194 C C . SER B 1 42 ? -22.688 28.297 5.777 1 95.44 42 SER B C 1
ATOM 3196 O O . SER B 1 42 ? -21.625 28.875 6.004 1 95.44 42 SER B O 1
ATOM 3198 N N . GLU B 1 43 ? -22.969 27.016 6.152 1 97.81 43 GLU B N 1
ATOM 3199 C CA . GLU B 1 43 ? -22 26.344 7.004 1 97.81 43 GLU B CA 1
ATOM 3200 C C . GLU B 1 43 ? -22.141 24.828 6.914 1 97.81 43 GLU B C 1
ATOM 3202 O O . GLU B 1 43 ? -23.25 24.312 6.766 1 97.81 43 GLU B O 1
ATOM 3207 N N . ALA B 1 44 ? -21.047 24.156 6.961 1 98.81 44 ALA B N 1
ATOM 3208 C CA . ALA B 1 44 ? -21.016 22.719 7.223 1 98.81 44 ALA B CA 1
ATOM 3209 C C . ALA B 1 44 ? -19.953 22.375 8.266 1 98.81 44 ALA B C 1
ATOM 3211 O O . ALA B 1 44 ? -18.859 22.922 8.25 1 98.81 44 ALA B O 1
ATOM 3212 N N . VAL B 1 45 ? -20.297 21.547 9.234 1 98.94 45 VAL B N 1
ATOM 3213 C CA . VAL B 1 45 ? -19.375 21.125 10.281 1 98.94 45 VAL B CA 1
ATOM 3214 C C . VAL B 1 45 ? -19.234 19.609 10.273 1 98.94 45 VAL B C 1
ATOM 3216 O O . VAL B 1 45 ? -20.25 18.891 10.281 1 98.94 45 VAL B O 1
ATOM 3219 N N . PHE B 1 46 ? -18.062 19.156 10.219 1 98.94 46 PHE B N 1
ATOM 3220 C CA . PHE B 1 46 ? -17.719 17.734 10.336 1 98.94 46 PHE B CA 1
ATOM 3221 C C . PHE B 1 46 ? -16.938 17.484 11.617 1 98.94 46 PHE B C 1
ATOM 3223 O O . PHE B 1 46 ? -16.062 18.266 11.992 1 98.94 46 PHE B O 1
ATOM 3230 N N . ARG B 1 47 ? -17.25 16.406 12.305 1 98.81 47 ARG B N 1
ATOM 3231 C CA . ARG B 1 47 ? -16.562 16.062 13.539 1 98.81 47 ARG B CA 1
ATOM 3232 C C . ARG B 1 47 ? -15.992 14.648 13.484 1 98.81 47 ARG B C 1
ATOM 3234 O O . ARG B 1 47 ? -16.734 13.68 13.297 1 98.81 47 ARG B O 1
ATOM 3241 N N . LEU B 1 48 ? -14.703 14.562 13.68 1 98.62 48 LEU B N 1
ATOM 3242 C CA . LEU B 1 48 ? -14.008 13.281 13.648 1 98.62 48 LEU B CA 1
ATOM 3243 C C . LEU B 1 48 ? -14.07 12.594 15 1 98.62 48 LEU B C 1
ATOM 3245 O O . LEU B 1 48 ? -14.547 13.172 15.977 1 98.62 48 LEU B O 1
ATOM 3249 N N . GLN B 1 49 ? -13.641 11.336 15.055 1 97.94 49 GLN B N 1
ATOM 3250 C CA . GLN B 1 49 ? -13.672 10.539 16.266 1 97.94 49 GLN B CA 1
ATOM 3251 C C . GLN B 1 49 ? -12.867 11.195 17.391 1 97.94 49 GLN B C 1
ATOM 3253 O O . GLN B 1 49 ? -13.258 11.133 18.562 1 97.94 49 GLN B O 1
ATOM 3258 N N . SER B 1 50 ? -11.789 11.836 17.078 1 98.25 50 SER B N 1
ATOM 3259 C CA . SER B 1 50 ? -10.914 12.484 18.062 1 98.25 50 SER B CA 1
ATOM 3260 C C . SER B 1 50 ? -11.586 13.703 18.672 1 98.25 50 SER B C 1
ATOM 3262 O O . SER B 1 50 ? -11.117 14.227 19.688 1 98.25 50 SER B O 1
ATOM 3264 N N . GLY B 1 51 ? -12.586 14.188 18.031 1 98.56 51 GLY B N 1
ATOM 3265 C CA . GLY B 1 51 ? -13.227 15.438 18.406 1 98.56 51 GLY B CA 1
ATOM 3266 C C . GLY B 1 51 ? -12.82 16.609 17.531 1 98.56 51 GLY B C 1
ATOM 3267 O O . GLY B 1 51 ? -13.398 17.688 17.625 1 98.56 51 GLY B O 1
ATOM 3268 N N . SER B 1 52 ? -11.844 16.422 16.719 1 98.81 52 SER B N 1
ATOM 3269 C CA . SER B 1 52 ? -11.445 17.469 15.781 1 98.81 52 SER B CA 1
ATOM 3270 C C . SER B 1 52 ? -12.586 17.812 14.828 1 98.81 52 SER B C 1
ATOM 3272 O O . SER B 1 52 ? -13.438 16.969 14.531 1 98.81 52 SER B O 1
ATOM 3274 N N . ARG B 1 53 ? -12.516 19.062 14.32 1 98.88 53 ARG B N 1
ATOM 3275 C CA . ARG B 1 53 ? -13.602 19.469 13.438 1 98.88 53 ARG B CA 1
ATOM 3276 C C . ARG B 1 53 ? -13.062 20.156 12.188 1 98.88 53 ARG B C 1
ATOM 3278 O O . ARG B 1 53 ? -12.023 20.812 12.234 1 98.88 53 ARG B O 1
ATOM 3285 N N . VAL B 1 54 ? -13.727 19.891 11.141 1 98.94 54 VAL B N 1
ATOM 3286 C CA . VAL B 1 54 ? -13.633 20.688 9.93 1 98.94 54 VAL B CA 1
ATOM 3287 C C . VAL B 1 54 ? -14.867 21.578 9.805 1 98.94 54 VAL B C 1
ATOM 3289 O O . VAL B 1 54 ? -15.992 21.094 9.727 1 98.94 54 VAL B O 1
ATOM 3292 N N . ILE B 1 55 ? -14.609 22.859 9.836 1 98.94 55 ILE B N 1
ATOM 3293 C CA . ILE B 1 55 ? -15.68 23.844 9.75 1 98.94 55 ILE B CA 1
ATOM 3294 C C . ILE B 1 55 ? -15.578 24.594 8.422 1 98.94 55 ILE B C 1
ATOM 3296 O O . ILE B 1 55 ? -14.57 25.266 8.156 1 98.94 55 ILE B O 1
ATOM 3300 N N . VAL B 1 56 ? -16.625 24.453 7.613 1 98.88 56 VAL B N 1
ATOM 3301 C CA . VAL B 1 56 ? -16.672 25.078 6.297 1 98.88 56 VAL B CA 1
ATOM 3302 C C . VAL B 1 56 ? -17.609 26.281 6.336 1 98.88 56 VAL B C 1
ATOM 3304 O O . VAL B 1 56 ? -18.797 26.141 6.629 1 98.88 56 VAL B O 1
ATOM 3307 N N . LEU B 1 57 ? -17.031 27.438 6.012 1 98.69 57 LEU B N 1
ATOM 3308 C CA . LEU B 1 57 ? -17.766 28.703 6.055 1 98.69 57 LEU B CA 1
ATOM 3309 C C . LEU B 1 57 ? -17.688 29.422 4.711 1 98.69 57 LEU B C 1
ATOM 3311 O O . LEU B 1 57 ? -16.734 29.234 3.957 1 98.69 57 LEU B O 1
ATOM 3315 N N . ARG B 1 58 ? -18.703 30.281 4.535 1 97.44 58 ARG B N 1
ATOM 3316 C CA . ARG B 1 58 ? -18.656 31.141 3.359 1 97.44 58 ARG B CA 1
ATOM 3317 C C . ARG B 1 58 ? -17.656 32.281 3.545 1 97.44 58 ARG B C 1
ATOM 3319 O O . ARG B 1 58 ? -17.5 32.812 4.645 1 97.44 58 ARG B O 1
ATOM 3326 N N . HIS B 1 59 ? -17.047 32.625 2.352 1 96.56 59 HIS B N 1
ATOM 3327 C CA . HIS B 1 59 ? -16.188 33.812 2.42 1 96.56 59 HIS B CA 1
ATOM 3328 C C . HIS B 1 59 ? -16.906 34.969 3.068 1 96.56 59 HIS B C 1
ATOM 3330 O O . HIS B 1 59 ? -18.094 35.188 2.826 1 96.56 59 HIS B O 1
ATOM 3336 N N . GLY B 1 60 ? -16.203 35.719 3.914 1 94.31 60 GLY B N 1
ATOM 3337 C CA . GLY B 1 60 ? -16.781 36.906 4.535 1 94.31 60 GLY B CA 1
ATOM 3338 C C . GLY B 1 60 ? -17.469 36.625 5.852 1 94.31 60 GLY B C 1
ATOM 3339 O O . GLY B 1 60 ? -17.859 37.531 6.574 1 94.31 60 GLY B O 1
ATOM 3340 N N . ASP B 1 61 ? -17.688 35.344 6.137 1 96.81 61 ASP B N 1
ATOM 3341 C CA . ASP B 1 61 ? -18.219 35.031 7.449 1 96.81 61 ASP B CA 1
ATOM 3342 C C . ASP B 1 61 ? -17.422 35.688 8.562 1 96.81 61 ASP B C 1
ATOM 3344 O O . ASP B 1 61 ? -16.188 35.719 8.523 1 96.81 61 ASP B O 1
ATOM 3348 N N . PRO B 1 62 ? -18.078 36.25 9.609 1 95 62 PRO B N 1
ATOM 3349 C CA . PRO B 1 62 ? -17.391 37 10.656 1 95 62 PRO B CA 1
ATOM 3350 C C . PRO B 1 62 ? -16.469 36.156 11.508 1 95 62 PRO B C 1
ATOM 3352 O O . PRO B 1 62 ? -15.617 36.656 12.234 1 95 62 PRO B O 1
ATOM 3355 N N . ARG B 1 63 ? -16.641 34.875 11.445 1 95.25 63 ARG B N 1
ATOM 3356 C CA . ARG B 1 63 ? -15.805 33.969 12.219 1 95.25 63 ARG B CA 1
ATOM 3357 C C . ARG B 1 63 ? -14.461 33.75 11.531 1 95.25 63 ARG B C 1
ATOM 3359 O O . ARG B 1 63 ? -13.516 33.25 12.148 1 95.25 63 ARG B O 1
ATOM 3366 N N . LEU B 1 64 ? -14.375 34.125 10.281 1 97.25 64 LEU B N 1
ATOM 3367 C CA . LEU B 1 64 ? -13.117 34 9.539 1 97.25 64 LEU B CA 1
ATOM 3368 C C . LEU B 1 64 ? -12.211 35.188 9.82 1 97.25 64 LEU B C 1
ATOM 3370 O O . LEU B 1 64 ? -12.695 36.281 10.094 1 97.25 64 LEU B O 1
ATOM 3374 N N . PRO B 1 65 ? -10.898 34.906 9.727 1 95.69 65 PRO B N 1
ATOM 3375 C CA . PRO B 1 65 ? -9.977 36 9.906 1 95.69 65 PRO B CA 1
ATOM 3376 C C . PRO B 1 65 ? -10.219 37.156 8.922 1 95.69 65 PRO B C 1
ATOM 3378 O O . PRO B 1 65 ? -10.539 36.906 7.754 1 95.69 65 PRO B O 1
ATOM 3381 N N . SER B 1 66 ? -10.047 38.375 9.445 1 92.06 66 SER B N 1
ATOM 3382 C CA . SER B 1 66 ? -10.094 39.594 8.641 1 92.06 66 SER B CA 1
ATOM 3383 C C . SER B 1 66 ? -8.883 40.469 8.906 1 92.06 66 SER B C 1
ATOM 3385 O O . SER B 1 66 ? -8.617 40.844 10.055 1 92.06 66 SER B O 1
ATOM 3387 N N . PRO B 1 67 ? -8.133 40.844 7.957 1 91.12 67 PRO B N 1
ATOM 3388 C CA . PRO B 1 67 ? -8.352 40.531 6.543 1 91.12 67 PRO B CA 1
ATOM 3389 C C . PRO B 1 67 ? -8.039 39.094 6.207 1 91.12 67 PRO B C 1
ATOM 3391 O O . PRO B 1 67 ? -7.359 38.406 6.973 1 91.12 67 PRO B O 1
ATOM 3394 N N . ASP B 1 68 ? -8.547 38.688 5.051 1 92.75 68 ASP B N 1
ATOM 3395 C CA . ASP B 1 68 ? -8.297 37.344 4.543 1 92.75 68 ASP B CA 1
ATOM 3396 C C . ASP B 1 68 ? -6.797 37.094 4.379 1 92.75 68 ASP B C 1
ATOM 3398 O O . ASP B 1 68 ? -6.094 37.875 3.754 1 92.75 68 ASP B O 1
ATOM 3402 N N . PRO B 1 69 ? -6.32 36 5.031 1 92.25 69 PRO B N 1
ATOM 3403 C CA . PRO B 1 69 ? -4.875 35.75 4.996 1 92.25 69 PRO B CA 1
ATOM 3404 C C . PRO B 1 69 ? -4.355 35.469 3.59 1 92.25 69 PRO B C 1
ATOM 3406 O O . PRO B 1 69 ? -3.156 35.594 3.332 1 92.25 69 PRO B O 1
ATOM 3409 N N . PHE B 1 70 ? -5.129 34.969 2.689 1 92.56 70 PHE B N 1
ATOM 3410 C CA . PHE B 1 70 ? -4.812 34.781 1.276 1 92.56 70 PHE B CA 1
ATOM 3411 C C . PHE B 1 70 ? -6.086 34.688 0.447 1 92.56 70 PHE B C 1
ATOM 3413 O O . PHE B 1 70 ? -7.137 34.281 0.96 1 92.56 70 PHE B O 1
ATOM 3420 N N . ALA B 1 71 ? -5.945 34.906 -0.825 1 92.88 71 ALA B N 1
ATOM 3421 C CA . ALA B 1 71 ? -7.09 34.875 -1.729 1 92.88 71 ALA B CA 1
ATOM 3422 C C . ALA B 1 71 ? -7.508 33.438 -2.059 1 92.88 71 ALA B C 1
ATOM 3424 O O . ALA B 1 71 ? -6.668 32.562 -2.115 1 92.88 71 ALA B O 1
ATOM 3425 N N . GLY B 1 72 ? -8.867 33.25 -2.277 1 96 72 GLY B N 1
ATOM 3426 C CA . GLY B 1 72 ? -9.383 31.969 -2.736 1 96 72 GLY B CA 1
ATOM 3427 C C . GLY B 1 72 ? -9.812 31.062 -1.604 1 96 72 GLY B C 1
ATOM 3428 O O . GLY B 1 72 ? -9.891 31.5 -0.45 1 96 72 GLY B O 1
ATOM 3429 N N . ASP B 1 73 ? -10.25 29.844 -1.977 1 97.62 73 ASP B N 1
ATOM 3430 C CA . ASP B 1 73 ? -10.758 28.859 -1.021 1 97.62 73 ASP B CA 1
ATOM 3431 C C . ASP B 1 73 ? -9.609 28.172 -0.286 1 97.62 73 ASP B C 1
ATOM 3433 O O . ASP B 1 73 ? -8.531 27.969 -0.851 1 97.62 73 ASP B O 1
ATOM 3437 N N . GLY B 1 74 ? -9.82 27.797 0.993 1 97.56 74 GLY B N 1
ATOM 3438 C CA . GLY B 1 74 ? -8.836 27.047 1.754 1 97.56 74 GLY B CA 1
ATOM 3439 C C . GLY B 1 74 ? -8.969 27.234 3.252 1 97.56 74 GLY B C 1
ATOM 3440 O O . GLY B 1 74 ? -9.953 27.797 3.729 1 97.56 74 GLY B O 1
ATOM 3441 N N . VAL B 1 75 ? -8.016 26.719 3.953 1 98.62 75 VAL B N 1
ATOM 3442 C CA . VAL B 1 75 ? -7.988 26.891 5.402 1 98.62 75 VAL B CA 1
ATOM 3443 C C . VAL B 1 75 ? -7.582 28.328 5.742 1 98.62 75 VAL B C 1
ATOM 3445 O O . VAL B 1 75 ? -6.496 28.781 5.367 1 98.62 75 VAL B O 1
ATOM 3448 N N . LYS B 1 76 ? -8.477 28.969 6.5 1 98.62 76 LYS B N 1
ATOM 3449 C CA . LYS B 1 76 ? -8.234 30.375 6.852 1 98.62 76 LYS B CA 1
ATOM 3450 C C . LYS B 1 76 ? -7.711 30.5 8.281 1 98.62 76 LYS B C 1
ATOM 3452 O O . LYS B 1 76 ? -7.102 31.5 8.633 1 98.62 76 LYS B O 1
ATOM 3457 N N . GLU B 1 77 ? -7.965 29.5 9.031 1 98.81 77 GLU B N 1
ATOM 3458 C CA . GLU B 1 77 ? -7.516 29.516 10.422 1 98.81 77 GLU B CA 1
ATOM 3459 C C . GLU B 1 77 ? -7.359 28.094 10.961 1 98.81 77 GLU B C 1
ATOM 3461 O O . GLU B 1 77 ? -8.195 27.234 10.688 1 98.81 77 GLU B O 1
ATOM 3466 N N . THR B 1 78 ? -6.301 27.859 11.68 1 98.94 78 THR B N 1
ATOM 3467 C CA . THR B 1 78 ? -6.09 26.625 12.422 1 98.94 78 THR B CA 1
ATOM 3468 C C . THR B 1 78 ? -6.32 26.844 13.914 1 98.94 78 THR B C 1
ATOM 3470 O O . THR B 1 78 ? -5.75 27.766 14.508 1 98.94 78 THR B O 1
ATOM 3473 N N . VAL B 1 79 ? -7.137 26.062 14.492 1 98.94 79 VAL B N 1
ATOM 3474 C CA . VAL B 1 79 ? -7.375 26.125 15.93 1 98.94 79 VAL B CA 1
ATOM 3475 C C . VAL B 1 79 ? -6.656 24.984 16.625 1 98.94 79 VAL B C 1
ATOM 3477 O O . VAL B 1 79 ? -6.969 23.812 16.391 1 98.94 79 VAL B O 1
ATOM 3480 N N . TRP B 1 80 ? -5.746 25.328 17.469 1 98.88 80 TRP B N 1
ATOM 3481 C CA . TRP B 1 80 ? -5.027 24.328 18.281 1 98.88 80 TRP B CA 1
ATOM 3482 C C . TRP B 1 80 ? -5.754 24.062 19.594 1 98.88 80 TRP B C 1
ATOM 3484 O O . TRP B 1 80 ? -6.195 25 20.266 1 98.88 80 TRP B O 1
ATOM 3494 N N . GLY B 1 81 ? -5.859 22.766 19.953 1 98.81 81 GLY B N 1
ATOM 3495 C CA . GLY B 1 81 ? -6.473 22.391 21.219 1 98.81 81 GLY B CA 1
ATOM 3496 C C . GLY B 1 81 ? -5.488 22.391 22.375 1 98.81 81 GLY B C 1
ATOM 3497 O O . GLY B 1 81 ? -4.414 21.797 22.281 1 98.81 81 GLY B O 1
ATOM 3498 N N . VAL B 1 82 ? -5.906 23 23.469 1 98.56 82 VAL B N 1
ATOM 3499 C CA . VAL B 1 82 ? -5.07 23.078 24.656 1 98.56 82 VAL B CA 1
ATOM 3500 C C . VAL B 1 82 ? -5.695 22.25 25.781 1 98.56 82 VAL B C 1
ATOM 3502 O O . VAL B 1 82 ? -6.922 22.203 25.922 1 98.56 82 VAL B O 1
ATOM 3505 N N . ASP B 1 83 ? -4.883 21.641 26.641 1 97.62 83 ASP B N 1
ATOM 3506 C CA . ASP B 1 83 ? -5.34 20.641 27.594 1 97.62 83 ASP B CA 1
ATOM 3507 C C . ASP B 1 83 ? -6.098 21.281 28.75 1 97.62 83 ASP B C 1
ATOM 3509 O O . ASP B 1 83 ? -7.078 20.719 29.25 1 97.62 83 ASP B O 1
ATOM 3513 N N . THR B 1 84 ? -5.609 22.5 29.266 1 97.25 84 THR B N 1
ATOM 3514 C CA . THR B 1 84 ? -6.242 23.125 30.422 1 97.25 84 THR B CA 1
ATOM 3515 C C . THR B 1 84 ? -6.391 24.625 30.219 1 97.25 84 THR B C 1
ATOM 3517 O O . THR B 1 84 ? -5.66 25.234 29.422 1 97.25 84 THR B O 1
ATOM 3520 N N . ALA B 1 85 ? -7.281 25.203 30.984 1 97.19 85 ALA B N 1
ATOM 3521 C CA . ALA B 1 85 ? -7.484 26.641 30.969 1 97.19 85 ALA B CA 1
ATOM 3522 C C . ALA B 1 85 ? -6.227 27.375 31.422 1 97.19 85 ALA B C 1
ATOM 3524 O O . ALA B 1 85 ? -5.895 28.438 30.891 1 97.19 85 ALA B O 1
ATOM 3525 N N . ASP B 1 86 ? -5.555 26.812 32.406 1 97.06 86 ASP B N 1
ATOM 3526 C CA . ASP B 1 86 ? -4.336 27.422 32.906 1 97.06 86 ASP B CA 1
ATOM 3527 C C . ASP B 1 86 ? -3.264 27.5 31.828 1 97.06 86 ASP B C 1
ATOM 3529 O O . ASP B 1 86 ? -2.607 28.531 31.656 1 97.06 86 ASP B O 1
ATOM 3533 N N . ASN B 1 87 ? -3.115 26.422 31.141 1 97.44 87 ASN B N 1
ATOM 3534 C CA . ASN B 1 87 ? -2.127 26.406 30.062 1 97.44 87 ASN B CA 1
ATOM 353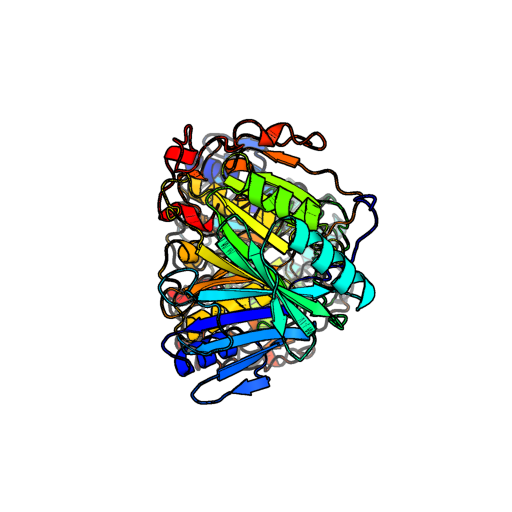5 C C . ASN B 1 87 ? -2.521 27.344 28.922 1 97.44 87 ASN B C 1
ATOM 3537 O O . ASN B 1 87 ? -1.658 27.953 28.297 1 97.44 87 ASN B O 1
ATOM 3541 N N . LEU B 1 88 ? -3.828 27.406 28.656 1 97.88 88 LEU B N 1
ATOM 3542 C CA . LEU B 1 88 ? -4.289 28.344 27.641 1 97.88 88 LEU B CA 1
ATOM 3543 C C . LEU B 1 88 ? -3.896 29.781 28.016 1 97.88 88 LEU B C 1
ATOM 3545 O O . LEU B 1 88 ? -3.41 30.531 27.172 1 97.88 88 LEU B O 1
ATOM 3549 N N . GLU B 1 89 ? -4.035 30.141 29.25 1 97.5 89 GLU B N 1
ATOM 3550 C CA . GLU B 1 89 ? -3.68 31.469 29.719 1 97.5 89 GLU B CA 1
ATOM 3551 C C . GLU B 1 89 ? -2.176 31.719 29.609 1 97.5 89 GLU B C 1
ATOM 3553 O O . GLU B 1 89 ? -1.74 32.812 29.234 1 97.5 89 GLU B O 1
ATOM 3558 N N . ARG B 1 90 ? -1.46 30.719 29.969 1 97.44 90 ARG B N 1
ATOM 3559 C CA . ARG B 1 90 ? -0.008 30.844 29.891 1 97.44 90 ARG B CA 1
ATOM 3560 C C . ARG B 1 90 ? 0.446 31.062 28.453 1 97.44 90 ARG B C 1
ATOM 3562 O O . ARG B 1 90 ? 1.297 31.922 28.188 1 97.44 90 ARG B O 1
ATOM 3569 N N . ILE B 1 91 ? -0.105 30.297 27.562 1 98 91 ILE B N 1
ATOM 3570 C CA . ILE B 1 91 ? 0.253 30.422 26.156 1 98 91 ILE B CA 1
ATOM 3571 C C . ILE B 1 91 ? -0.18 31.781 25.625 1 98 91 ILE B C 1
ATOM 3573 O O . ILE B 1 91 ? 0.58 32.469 24.922 1 98 91 ILE B O 1
ATOM 3577 N N . ALA B 1 92 ? -1.373 32.188 25.938 1 98.19 92 ALA B N 1
ATOM 3578 C CA . ALA B 1 92 ? -1.883 33.5 25.516 1 98.19 92 ALA B CA 1
ATOM 3579 C C . ALA B 1 92 ? -0.965 34.625 25.969 1 98.19 92 ALA B C 1
ATOM 3581 O O . ALA B 1 92 ? -0.673 35.531 25.203 1 98.19 92 ALA B O 1
ATOM 3582 N N . AL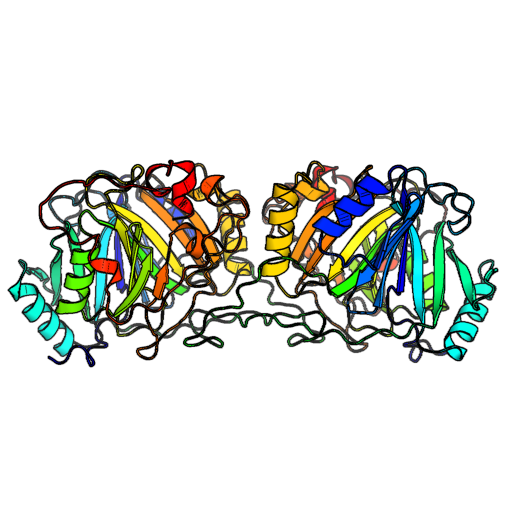A B 1 93 ? -0.541 34.531 27.203 1 98.06 93 ALA B N 1
ATOM 3583 C CA . ALA B 1 93 ? 0.358 35.531 27.75 1 98.06 93 ALA B CA 1
ATOM 3584 C C . ALA B 1 93 ? 1.692 35.531 27.016 1 98.06 93 ALA B C 1
ATOM 3586 O O . ALA B 1 93 ? 2.25 36.625 26.734 1 98.06 93 ALA B O 1
ATOM 3587 N N . SER B 1 94 ? 2.148 34.375 26.812 1 97.75 94 SER B N 1
ATOM 3588 C CA . SER B 1 94 ? 3.4 34.281 26.062 1 97.75 94 SER B CA 1
ATOM 3589 C C . SER B 1 94 ? 3.271 34.875 24.672 1 97.75 94 SER B C 1
ATOM 3591 O O . SER B 1 94 ? 4.121 35.688 24.266 1 97.75 94 SER B O 1
ATOM 3593 N N . LEU B 1 95 ? 2.215 34.531 23.938 1 98.19 95 LEU B N 1
ATOM 3594 C CA . LEU B 1 95 ? 1.968 35.062 22.594 1 98.19 95 LEU B CA 1
ATOM 3595 C C . LEU B 1 95 ? 1.876 36.594 22.625 1 98.19 95 LEU B C 1
ATOM 3597 O O . LEU B 1 95 ? 2.43 37.281 21.75 1 98.19 95 LEU B O 1
ATOM 3601 N N . ALA B 1 96 ? 1.255 37.125 23.609 1 98.25 96 ALA B N 1
ATOM 3602 C CA . ALA B 1 96 ? 1.027 38.562 23.719 1 98.25 96 ALA B CA 1
ATOM 3603 C C . ALA B 1 96 ? 2.348 39.312 23.844 1 98.25 96 ALA B C 1
ATOM 3605 O O . ALA B 1 96 ? 2.4 40.531 23.625 1 98.25 96 ALA B O 1
ATOM 3606 N N . GLY B 1 97 ? 3.314 38.625 24.203 1 98.06 97 GLY B N 1
ATOM 3607 C CA . GLY B 1 97 ? 4.633 39.219 24.281 1 98.06 97 GLY B CA 1
ATOM 3608 C C . GLY B 1 97 ? 5.238 39.531 22.922 1 98.06 97 GLY B C 1
ATOM 3609 O O . GLY B 1 97 ? 6.199 40.281 22.828 1 98.06 97 GLY B O 1
ATOM 3610 N N . GLU B 1 98 ? 4.703 38.969 21.859 1 98 98 GLU B N 1
ATOM 3611 C CA . GLU B 1 98 ? 5.336 39.125 20.547 1 98 98 GLU B CA 1
ATOM 3612 C C . GLU B 1 98 ? 4.32 39.562 19.5 1 98 98 GLU B C 1
ATOM 3614 O O . GLU B 1 98 ? 4.664 40.25 18.531 1 98 98 GLU B O 1
ATOM 3619 N N . VAL B 1 99 ? 3.066 39.125 19.641 1 98.31 99 VAL B N 1
ATOM 3620 C CA . VAL B 1 99 ? 2.049 39.469 18.641 1 98.31 99 VAL B CA 1
ATOM 3621 C C . VAL B 1 99 ? 0.778 39.938 19.344 1 98.31 99 VAL B C 1
ATOM 3623 O O . VAL B 1 99 ? 0.593 39.719 20.531 1 98.31 99 VAL B O 1
ATOM 3626 N N . ALA B 1 100 ? -0.127 40.625 18.531 1 98.25 100 ALA B N 1
ATOM 3627 C CA . ALA B 1 100 ? -1.427 41.031 19.062 1 98.25 100 ALA B CA 1
ATOM 3628 C C . ALA B 1 100 ? -2.32 39.812 19.297 1 98.25 100 ALA B C 1
ATOM 3630 O O . ALA B 1 100 ? -2.385 38.906 18.469 1 98.25 100 ALA B O 1
ATOM 3631 N N . VAL B 1 101 ? -2.943 39.812 20.516 1 98.44 101 VAL B N 1
ATOM 3632 C CA . VAL B 1 101 ? -3.822 38.688 20.891 1 98.44 101 VAL B CA 1
ATOM 3633 C C . VAL B 1 101 ? -5.23 39.219 21.172 1 98.44 101 VAL B C 1
ATOM 3635 O O . VAL B 1 101 ? -5.395 40.281 21.766 1 98.44 101 VAL B O 1
ATOM 3638 N N . THR B 1 102 ? -6.227 38.531 20.625 1 97.94 102 THR B N 1
ATOM 3639 C CA . THR B 1 102 ? -7.625 38.812 20.922 1 97.94 102 THR B CA 1
ATOM 3640 C C . THR B 1 102 ? -8.32 37.562 21.484 1 97.94 102 THR B C 1
ATOM 3642 O O . THR B 1 102 ? -7.801 36.469 21.391 1 97.94 102 THR B O 1
ATOM 3645 N N . ARG B 1 103 ? -9.5 37.812 22.094 1 97.5 103 ARG B N 1
ATOM 3646 C CA . ARG B 1 103 ? -10.227 36.719 22.734 1 97.5 103 ARG B CA 1
ATOM 3647 C C . ARG B 1 103 ? -11.719 36.781 22.422 1 97.5 103 ARG B C 1
ATOM 3649 O O . ARG B 1 103 ? -12.312 37.875 22.438 1 97.5 103 ARG B O 1
ATOM 3656 N N . ASP B 1 104 ? -12.164 35.688 22.125 1 97.06 104 ASP B N 1
ATOM 3657 C CA . ASP B 1 104 ? -13.617 35.562 21.969 1 97.06 104 ASP B CA 1
ATOM 3658 C C . ASP B 1 104 ? -14.305 35.469 23.312 1 97.06 104 ASP B C 1
ATOM 3660 O O . ASP B 1 104 ? -13.648 35.25 24.344 1 97.06 104 ASP B O 1
ATOM 3664 N N . ALA B 1 105 ? -15.68 35.562 23.25 1 95.88 105 ALA B N 1
ATOM 3665 C CA . ALA B 1 105 ? -16.484 35.469 24.453 1 95.88 105 ALA B CA 1
ATOM 3666 C C . ALA B 1 105 ? -16.344 34.094 25.109 1 95.88 105 ALA B C 1
ATOM 3668 O O . ALA B 1 105 ? -16.391 33.969 26.344 1 95.88 105 ALA B O 1
ATOM 3669 N N . ASP B 1 106 ? -16.078 33.156 24.312 1 95.06 106 ASP B N 1
ATOM 3670 C CA . ASP B 1 106 ? -16.016 31.781 24.844 1 95.06 106 ASP B CA 1
ATOM 3671 C C . ASP B 1 106 ? -14.594 31.438 25.312 1 95.06 106 ASP B C 1
ATOM 3673 O O . ASP B 1 106 ? -14.32 30.297 25.688 1 95.06 106 ASP B O 1
ATOM 3677 N N . GLY B 1 107 ? -13.734 32.375 25.188 1 96.25 107 GLY B N 1
ATOM 3678 C CA . GLY B 1 107 ? -12.391 32.219 25.719 1 96.25 107 GLY B CA 1
ATOM 3679 C C . GLY B 1 107 ? -11.367 31.859 24.641 1 96.25 107 GLY B C 1
ATOM 3680 O O . GLY B 1 107 ? -10.164 31.812 24.922 1 96.25 107 GLY B O 1
ATOM 3681 N N . THR B 1 108 ? -11.742 31.656 23.469 1 98.5 108 THR B N 1
ATOM 3682 C CA . THR B 1 108 ? -10.828 31.312 22.391 1 98.5 108 THR B CA 1
ATOM 3683 C C . THR B 1 108 ? -9.844 32.438 22.125 1 98.5 108 THR B C 1
ATOM 3685 O O . THR B 1 108 ? -10.25 33.594 22 1 98.5 108 THR B O 1
ATOM 3688 N N . VAL B 1 109 ? -8.602 32.125 22.078 1 98.62 109 VAL B N 1
ATOM 3689 C CA . VAL B 1 109 ? -7.539 33.094 21.844 1 98.62 109 VAL B CA 1
ATOM 3690 C C . VAL B 1 109 ? -7.172 33.125 20.359 1 98.62 109 VAL B C 1
ATOM 3692 O O . VAL B 1 109 ? -6.996 32.094 19.734 1 98.62 109 VAL B O 1
ATOM 3695 N N . HIS B 1 110 ? -7.059 34.312 19.812 1 98.62 110 HIS B N 1
ATOM 3696 C CA . HIS B 1 110 ? -6.684 34.469 18.422 1 98.62 110 HIS B CA 1
ATOM 3697 C C . HIS B 1 110 ? -5.402 35.281 18.266 1 98.62 110 HIS B C 1
ATOM 3699 O O . HIS B 1 110 ? -5.176 36.219 19.031 1 98.62 110 HIS B O 1
ATOM 3705 N N . CYS B 1 111 ? -4.621 34.969 17.297 1 98.44 111 CYS B N 1
ATOM 3706 C CA . CYS B 1 111 ? -3.504 35.812 16.891 1 98.44 111 CYS B CA 1
ATOM 3707 C C . CYS B 1 111 ? -3.061 35.5 15.469 1 98.44 111 CYS B C 1
ATOM 3709 O O . CYS B 1 111 ? -3.551 34.531 14.875 1 98.44 111 CYS B O 1
ATOM 3711 N N . VAL B 1 112 ? -2.277 36.281 14.875 1 98.44 112 VAL B N 1
ATOM 3712 C CA . VAL B 1 112 ? -1.616 36.062 13.594 1 98.44 112 VAL B CA 1
ATOM 3713 C C . VAL B 1 112 ? -0.115 35.875 13.812 1 98.44 112 VAL B C 1
ATOM 3715 O O . VAL B 1 112 ? 0.535 36.75 14.414 1 98.44 112 VAL B O 1
ATOM 3718 N N . CYS B 1 113 ? 0.382 34.781 13.367 1 97.94 113 CYS B N 1
ATOM 3719 C CA . CYS B 1 113 ? 1.808 34.5 13.492 1 97.94 113 CYS B CA 1
ATOM 3720 C C . CYS B 1 113 ? 2.629 35.438 12.625 1 97.94 113 CYS B C 1
ATOM 3722 O O . CYS B 1 113 ? 2.102 36.031 11.688 1 97.94 113 CYS B O 1
ATOM 3724 N N . PRO B 1 114 ? 3.912 35.562 12.938 1 96.06 114 PRO B N 1
ATOM 3725 C CA . PRO B 1 114 ? 4.75 36.5 12.188 1 96.06 114 PRO B CA 1
ATOM 3726 C C . PRO B 1 114 ? 4.809 36.188 10.695 1 96.06 114 PRO B C 1
ATOM 3728 O O . PRO B 1 114 ? 5.02 37.094 9.875 1 96.06 114 PRO B O 1
ATOM 3731 N N . ASP B 1 115 ? 4.621 34.938 10.359 1 95.25 115 ASP B N 1
ATOM 3732 C CA . ASP B 1 115 ? 4.691 34.562 8.945 1 95.25 115 ASP B CA 1
ATOM 3733 C C . ASP B 1 115 ? 3.355 34.812 8.25 1 95.25 115 ASP B C 1
ATOM 3735 O O . ASP B 1 115 ? 3.199 34.5 7.066 1 95.25 115 ASP B O 1
ATOM 3739 N N . GLY B 1 116 ? 2.346 35.219 8.984 1 95.75 116 GLY B N 1
ATOM 3740 C CA . GLY B 1 116 ? 1.057 35.562 8.391 1 95.75 116 GLY B CA 1
ATOM 3741 C C . GLY B 1 116 ? -0.019 34.531 8.703 1 95.75 116 GLY B C 1
ATOM 3742 O O . GLY B 1 116 ? -1.188 34.719 8.367 1 95.75 116 GLY B O 1
ATOM 3743 N N . GLN B 1 117 ? 0.244 33.469 9.383 1 97.75 117 GLN B N 1
ATOM 3744 C CA . GLN B 1 117 ? -0.722 32.406 9.68 1 97.75 117 GLN B CA 1
ATOM 3745 C C . GLN B 1 117 ? -1.689 32.844 10.773 1 97.75 117 GLN B C 1
ATOM 3747 O O . GLN B 1 117 ? -1.273 33.125 11.906 1 97.75 117 GLN B O 1
ATOM 3752 N N . PRO B 1 118 ? -2.949 32.875 10.484 1 98.69 118 PRO B N 1
ATOM 3753 C CA . PRO B 1 118 ? -3.916 33.031 11.578 1 98.69 118 PRO B CA 1
ATOM 3754 C C . PRO B 1 118 ? -4.102 31.75 12.375 1 98.69 118 PRO B C 1
ATOM 3756 O O . PRO B 1 118 ? -4.34 30.688 11.797 1 98.69 118 PRO B O 1
ATOM 3759 N N . ILE B 1 119 ? -4.027 31.828 13.68 1 98.88 119 ILE B N 1
ATOM 3760 C CA . ILE B 1 119 ? -4.285 30.656 14.531 1 98.88 119 ILE B CA 1
ATOM 3761 C C . ILE B 1 119 ? -5.199 31.062 15.688 1 98.88 119 ILE B C 1
ATOM 3763 O O . ILE B 1 119 ? -5.332 32.25 16 1 98.88 119 ILE B O 1
ATOM 3767 N N . ALA B 1 120 ? -5.809 30.094 16.219 1 98.88 120 ALA B N 1
ATOM 3768 C CA . ALA B 1 120 ? -6.566 30.219 17.453 1 98.88 120 ALA B CA 1
ATOM 3769 C C . ALA B 1 120 ? -6.254 29.078 18.406 1 98.88 120 ALA B C 1
ATOM 3771 O O . ALA B 1 120 ? -5.676 28.062 18 1 98.88 120 ALA B O 1
ATOM 3772 N N . LEU B 1 121 ? -6.535 29.281 19.688 1 98.81 121 LEU B N 1
ATOM 3773 C CA . LEU B 1 121 ? -6.34 28.281 20.734 1 98.81 121 LEU B CA 1
ATOM 3774 C C . LEU B 1 121 ? -7.543 28.234 21.656 1 98.81 121 LEU B C 1
ATOM 3776 O O . LEU B 1 121 ? -8.102 29.281 22.016 1 98.81 121 LEU B O 1
ATOM 3780 N N . ARG B 1 122 ? -7.883 27.094 22.047 1 98.69 122 ARG B N 1
ATOM 3781 C CA . ARG B 1 122 ? -8.922 26.922 23.047 1 98.69 122 ARG B CA 1
ATOM 3782 C C . ARG B 1 122 ? -8.758 25.594 23.781 1 98.69 122 ARG B C 1
ATOM 3784 O O . ARG B 1 122 ? -8.055 24.703 23.297 1 98.69 122 ARG B O 1
ATOM 3791 N N . VAL B 1 123 ? -9.406 25.531 24.922 1 98.38 123 VAL B N 1
ATOM 3792 C CA . VAL B 1 123 ? -9.391 24.281 25.672 1 98.38 123 VAL B CA 1
ATOM 3793 C C . VAL B 1 123 ? -10.156 23.203 24.906 1 98.38 123 VAL B C 1
ATOM 3795 O O . VAL B 1 123 ? -11.227 23.469 24.359 1 98.38 123 VAL B O 1
ATOM 3798 N N . TRP B 1 124 ? -9.531 22.062 24.844 1 98.31 124 TRP B N 1
ATOM 3799 C CA . TRP B 1 124 ? -10.078 20.969 24.047 1 98.31 124 TRP B CA 1
ATOM 3800 C C . TRP B 1 124 ? -10.039 19.656 24.812 1 98.31 124 TRP B C 1
ATOM 3802 O O . TRP B 1 124 ? -9.023 19.328 25.438 1 98.31 124 TRP B O 1
ATOM 3812 N N . ASP B 1 125 ? -11.18 19.016 24.828 1 97.5 125 ASP B N 1
ATOM 3813 C CA . ASP B 1 125 ? -11.25 17.672 25.391 1 97.5 125 ASP B CA 1
ATOM 3814 C C . ASP B 1 125 ? -11.086 16.625 24.281 1 97.5 125 ASP B C 1
ATOM 3816 O O . ASP B 1 125 ? -12.062 15.977 23.891 1 97.5 125 ASP B O 1
ATOM 3820 N N . LYS B 1 126 ? -9.859 16.516 23.859 1 97.69 126 LYS B N 1
ATOM 3821 C CA . LYS B 1 126 ? -9.562 15.531 22.812 1 97.69 126 LYS B CA 1
ATOM 3822 C C . LYS B 1 126 ? -9.992 14.125 23.25 1 97.69 126 LYS B C 1
ATOM 3824 O O . LYS B 1 126 ? -9.711 13.703 24.375 1 97.69 126 LYS B O 1
ATOM 3829 N N . ARG B 1 127 ? -10.602 13.398 22.359 1 97.88 127 ARG B N 1
ATOM 3830 C CA . ARG B 1 127 ? -11.102 12.062 22.672 1 97.88 127 ARG B CA 1
ATOM 3831 C C . ARG B 1 127 ? -10.125 10.992 22.188 1 97.88 127 ARG B C 1
ATOM 3833 O O . ARG B 1 127 ? -9.516 11.133 21.125 1 97.88 127 ARG B O 1
ATOM 3840 N N . PRO B 1 128 ? -10.062 9.93 23 1 95.75 128 PRO B N 1
ATOM 3841 C CA . PRO B 1 128 ? -9.297 8.797 22.469 1 95.75 128 PRO B CA 1
ATOM 3842 C C . PRO B 1 128 ? -9.961 8.156 21.25 1 95.75 128 PRO B C 1
ATOM 3844 O O . PRO B 1 128 ? -11.195 8.133 21.156 1 95.75 128 PRO B O 1
ATOM 3847 N N . VAL B 1 129 ? -9.109 7.73 20.375 1 95.81 129 VAL B N 1
ATOM 3848 C CA . VAL B 1 129 ? -9.617 7.078 19.172 1 95.81 129 VAL B CA 1
ATOM 3849 C C . VAL B 1 129 ? -9.312 5.582 19.219 1 95.81 129 VAL B C 1
ATOM 3851 O O . VAL B 1 129 ? -8.305 5.168 19.797 1 95.81 129 VAL B O 1
ATOM 3854 N N . VAL B 1 130 ? -10.258 4.781 18.672 1 92.62 130 VAL B N 1
ATOM 3855 C CA . VAL B 1 130 ? -10.023 3.355 18.453 1 92.62 130 VAL B CA 1
ATOM 3856 C C . VAL B 1 130 ? -9.633 3.1 17 1 92.62 130 VAL B C 1
ATOM 3858 O O . VAL B 1 130 ? -10.328 3.529 16.078 1 92.62 130 VAL B O 1
ATOM 3861 N N . SER B 1 131 ? -8.516 2.549 16.859 1 92.06 131 SER B N 1
ATOM 3862 C CA . SER B 1 131 ? -7.984 2.252 15.539 1 92.06 131 SER B CA 1
ATOM 3863 C C . SER B 1 131 ? -7.176 0.959 15.547 1 92.06 131 SER B C 1
ATOM 3865 O O . SER B 1 131 ? -6.457 0.673 16.5 1 92.06 131 SER B O 1
ATOM 3867 N N . GLU B 1 132 ? -7.383 0.163 14.484 1 90.88 132 GLU B N 1
ATOM 3868 C CA . GLU B 1 132 ? -6.656 -1.096 14.336 1 90.88 132 GLU B CA 1
ATOM 3869 C C . GLU B 1 132 ? -6.316 -1.368 12.875 1 90.88 132 GLU B C 1
ATOM 3871 O O . GLU B 1 132 ? -7.039 -0.941 11.969 1 90.88 132 GLU B O 1
ATOM 3876 N N . ALA B 1 133 ? -5.207 -1.95 12.688 1 93.88 133 ALA B N 1
ATOM 3877 C CA . ALA B 1 133 ? -4.828 -2.475 11.383 1 93.88 133 ALA B CA 1
ATOM 3878 C C . ALA B 1 133 ? -4.707 -3.996 11.414 1 93.88 133 ALA B C 1
ATOM 3880 O O . ALA B 1 133 ? -4.438 -4.582 12.469 1 93.88 133 ALA B O 1
ATOM 3881 N N . SER B 1 134 ? -5.066 -4.621 10.266 1 93.44 134 SER B N 1
ATOM 3882 C CA . SER B 1 134 ? -4.754 -6.047 10.188 1 93.44 134 SER B CA 1
ATOM 3883 C C . SER B 1 134 ? -3.25 -6.285 10.25 1 93.44 134 SER B C 1
ATOM 3885 O O . SER B 1 134 ? -2.479 -5.578 9.594 1 93.44 134 SER B O 1
ATOM 3887 N N . PRO B 1 135 ? -2.906 -7.285 11.086 1 94.12 135 PRO B N 1
ATOM 3888 C CA . PRO B 1 135 ? -1.485 -7.633 11.047 1 94.12 135 PRO B CA 1
ATOM 3889 C C . PRO B 1 135 ? -1.018 -8.078 9.664 1 94.12 135 PRO B C 1
ATOM 3891 O O . PRO B 1 135 ? -1.819 -8.57 8.867 1 94.12 135 PRO B O 1
ATOM 3894 N N . VAL B 1 136 ? 0.248 -7.871 9.422 1 96.38 136 VAL B N 1
ATOM 3895 C CA . VAL B 1 136 ? 0.805 -8.172 8.109 1 96.38 136 VAL B CA 1
ATOM 3896 C C . VAL B 1 136 ? 1.455 -9.555 8.125 1 96.38 136 VAL B C 1
ATOM 3898 O O . VAL B 1 136 ? 2.312 -9.836 8.969 1 96.38 136 VAL B O 1
ATOM 3901 N N . ASN B 1 137 ? 1.041 -10.43 7.219 1 97.5 137 ASN B N 1
ATOM 3902 C CA . ASN B 1 137 ? 1.71 -11.703 7.004 1 97.5 137 ASN B CA 1
ATOM 3903 C C . ASN B 1 137 ? 2.908 -11.562 6.07 1 97.5 137 ASN B C 1
ATOM 3905 O O . ASN B 1 137 ? 2.871 -10.773 5.121 1 97.5 137 ASN B O 1
ATOM 3909 N N . THR B 1 138 ? 3.959 -12.32 6.391 1 97.38 138 THR B N 1
ATOM 3910 C CA . THR B 1 138 ? 5.125 -12.453 5.523 1 97.38 138 THR B CA 1
ATOM 3911 C C . THR B 1 138 ? 5.391 -13.922 5.188 1 97.38 138 THR B C 1
ATOM 3913 O O . THR B 1 138 ? 4.703 -14.812 5.691 1 97.38 138 THR B O 1
ATOM 3916 N N . PRO B 1 139 ? 6.371 -14.164 4.328 1 96.81 139 PRO B N 1
ATOM 3917 C CA . PRO B 1 139 ? 6.66 -15.562 3.992 1 96.81 139 PRO B CA 1
ATOM 3918 C C . PRO B 1 139 ? 7.078 -16.391 5.207 1 96.81 139 PRO B C 1
ATOM 3920 O O . PRO B 1 139 ? 6.988 -17.609 5.18 1 96.81 139 PRO B O 1
ATOM 3923 N N . SER B 1 140 ? 7.449 -15.727 6.348 1 95.81 140 SER B N 1
ATOM 3924 C CA . SER B 1 140 ? 7.93 -16.531 7.469 1 95.81 140 SER B CA 1
ATOM 3925 C C . SER B 1 140 ? 7.234 -16.125 8.766 1 95.81 140 SER B C 1
ATOM 3927 O O . SER B 1 140 ? 7.547 -16.656 9.836 1 95.81 140 SER B O 1
ATOM 3929 N N . SER B 1 141 ? 6.359 -15.203 8.781 1 95.94 141 SER B N 1
ATOM 3930 C CA . SER B 1 141 ? 5.617 -14.734 9.953 1 95.94 141 SER B CA 1
ATOM 3931 C C . SER B 1 141 ? 4.141 -14.531 9.625 1 95.94 141 SER B C 1
ATOM 3933 O O . SER B 1 141 ? 3.799 -13.727 8.75 1 95.94 141 SER B O 1
ATOM 3935 N N . TRP B 1 142 ? 3.273 -15.211 10.414 1 96.56 142 TRP B N 1
ATOM 3936 C CA . TRP B 1 142 ? 1.868 -15.258 10.023 1 96.56 142 TRP B CA 1
ATOM 3937 C C . TRP B 1 142 ? 0.969 -14.867 11.188 1 96.56 142 TRP B C 1
ATOM 3939 O O . TRP B 1 142 ? 0.184 -15.68 11.68 1 96.56 142 TRP B O 1
ATOM 3949 N N . PRO B 1 143 ? 0.938 -13.625 11.562 1 96.06 143 PRO B N 1
ATOM 3950 C CA . PRO B 1 143 ? 0.101 -13.195 12.688 1 96.06 143 PRO B CA 1
ATOM 3951 C C . PRO B 1 143 ? -1.392 -13.336 12.398 1 96.06 143 PRO B C 1
ATOM 3953 O O . PRO B 1 143 ? -2.209 -13.305 13.32 1 96.06 143 PRO B O 1
ATOM 3956 N N . ARG B 1 144 ? -1.824 -13.555 11.141 1 96.56 144 ARG B N 1
ATOM 3957 C CA . ARG B 1 144 ? -3.219 -13.789 10.781 1 96.56 144 ARG B CA 1
ATOM 3958 C C . ARG B 1 144 ? -3.434 -15.234 10.336 1 96.56 144 ARG B C 1
ATOM 3960 O O . ARG B 1 144 ? -4.199 -15.5 9.406 1 96.56 144 ARG B O 1
ATOM 3967 N N . PHE B 1 145 ? -2.775 -16.156 10.969 1 97.69 145 PHE B N 1
ATOM 3968 C CA . PHE B 1 145 ? -2.861 -17.562 10.586 1 97.69 145 PHE B CA 1
ATOM 3969 C C . PHE B 1 145 ? -4.301 -18.047 10.648 1 97.69 145 PHE B C 1
ATOM 3971 O O . PHE B 1 145 ? -4.992 -17.844 11.648 1 97.69 145 PHE B O 1
ATOM 3978 N N . ASN B 1 146 ? -4.789 -18.594 9.539 1 97.69 146 ASN B N 1
ATOM 3979 C CA . ASN B 1 146 ? -6.145 -19.094 9.344 1 97.69 146 ASN B CA 1
ATOM 3980 C C . ASN B 1 146 ? -7.184 -17.984 9.516 1 97.69 146 ASN B C 1
ATOM 3982 O O . ASN B 1 146 ? -8.281 -18.234 10.016 1 97.69 146 ASN B O 1
ATOM 3986 N N . GLN B 1 147 ? -6.828 -16.812 9.219 1 94.94 147 GLN B N 1
ATOM 3987 C CA . GLN B 1 147 ? -7.707 -15.641 9.289 1 94.94 147 GLN B CA 1
ATOM 3988 C C . GLN B 1 147 ? -7.496 -14.719 8.094 1 94.94 147 GLN B C 1
ATOM 3990 O O . GLN B 1 147 ? -6.363 -14.5 7.664 1 94.94 147 GLN B O 1
ATOM 3995 N N . HIS B 1 148 ? -8.617 -14.227 7.57 1 92.38 148 HIS B N 1
ATOM 3996 C CA . HIS B 1 148 ? -8.484 -13.18 6.562 1 92.38 148 HIS B CA 1
ATOM 3997 C C . HIS B 1 148 ? -8.344 -11.812 7.215 1 92.38 148 HIS B C 1
ATOM 3999 O O . HIS B 1 148 ? -8.555 -11.664 8.422 1 92.38 148 HIS B O 1
ATOM 4005 N N . ARG B 1 149 ? -7.992 -10.883 6.441 1 95.31 149 ARG B N 1
ATOM 4006 C CA . ARG B 1 149 ? -7.875 -9.508 6.93 1 95.31 149 ARG B CA 1
ATOM 4007 C C . ARG B 1 149 ? -9.25 -8.883 7.133 1 95.31 149 ARG B C 1
ATOM 4009 O O . ARG B 1 149 ? -10.266 -9.461 6.742 1 95.31 149 ARG B O 1
ATOM 4016 N N . ILE B 1 150 ? -9.242 -7.695 7.73 1 93.75 150 ILE B N 1
ATOM 4017 C CA . ILE B 1 150 ? -10.469 -6.918 7.863 1 93.75 150 ILE B CA 1
ATOM 4018 C C . ILE B 1 150 ? -10.93 -6.441 6.484 1 93.75 150 ILE B C 1
ATOM 4020 O O . ILE B 1 150 ? -10.148 -5.855 5.73 1 93.75 150 ILE B O 1
ATOM 4024 N N . TRP B 1 151 ? -12.141 -6.797 6.16 1 94.31 151 TRP B N 1
ATOM 4025 C CA . TRP B 1 151 ? -12.703 -6.316 4.902 1 94.31 151 TRP B CA 1
ATOM 4026 C C . TRP B 1 151 ? -13.375 -4.961 5.094 1 94.31 151 TRP B C 1
ATOM 4028 O O . TRP B 1 151 ? -14.586 -4.883 5.312 1 94.31 151 TRP B O 1
ATOM 4038 N N . ARG B 1 152 ? -12.594 -3.945 4.914 1 93.94 152 ARG B N 1
ATOM 4039 C CA . ARG B 1 152 ? -13.102 -2.584 5.047 1 93.94 152 ARG B CA 1
ATOM 4040 C C . ARG B 1 152 ? -13.93 -2.188 3.83 1 93.94 152 ARG B C 1
ATOM 4042 O O . ARG B 1 152 ? -13.758 -2.754 2.746 1 93.94 152 ARG B O 1
ATOM 4049 N N . ARG B 1 153 ? -14.805 -1.171 4.047 1 92.62 153 ARG B N 1
ATOM 4050 C CA . ARG B 1 153 ? -15.703 -0.8 2.963 1 92.62 153 ARG B CA 1
ATOM 4051 C C . ARG B 1 153 ? -15.5 0.653 2.551 1 92.62 153 ARG B C 1
ATOM 4053 O O . ARG B 1 153 ? -15.945 1.069 1.479 1 92.62 153 ARG B O 1
ATOM 4060 N N . LYS B 1 154 ? -14.875 1.41 3.398 1 94.69 154 LYS B N 1
ATOM 4061 C CA . LYS B 1 154 ? -14.641 2.83 3.15 1 94.69 154 LYS B CA 1
ATOM 4062 C C . LYS B 1 154 ? -13.555 3.377 4.066 1 94.69 154 LYS B C 1
ATOM 4064 O O . LYS B 1 154 ? -13.055 2.666 4.945 1 94.69 154 LYS B O 1
ATOM 4069 N N . ALA B 1 155 ? -13.164 4.566 3.766 1 96.69 155 ALA B N 1
ATOM 4070 C CA . ALA B 1 155 ? -12.289 5.281 4.691 1 96.69 155 ALA B CA 1
ATOM 4071 C C . ALA B 1 155 ? -13.094 5.969 5.789 1 96.69 155 ALA B C 1
ATOM 4073 O O . ALA B 1 155 ? -14.164 6.531 5.523 1 96.69 155 ALA B O 1
ATOM 4074 N N . THR B 1 156 ? -12.578 5.887 6.961 1 96.69 156 THR B N 1
ATOM 4075 C CA . THR B 1 156 ? -13.117 6.605 8.109 1 96.69 156 THR B CA 1
ATOM 4076 C C . THR B 1 156 ? -12.008 7.316 8.875 1 96.69 156 THR B C 1
ATOM 4078 O O . THR B 1 156 ? -11.57 6.844 9.93 1 96.69 156 THR B O 1
ATOM 4081 N N . PRO B 1 157 ? -11.602 8.453 8.312 1 98 157 PRO B N 1
ATOM 4082 C CA . PRO B 1 157 ? -10.539 9.188 9.008 1 98 157 PRO B CA 1
ATOM 4083 C C . PRO B 1 157 ? -10.875 9.461 10.477 1 98 157 PRO B C 1
ATOM 4085 O O . PRO B 1 157 ? -12.008 9.82 10.797 1 98 157 PRO B O 1
ATOM 4088 N N . LYS B 1 158 ? -9.883 9.359 11.359 1 98 158 LYS B N 1
ATOM 4089 C CA . LYS B 1 158 ? -10.125 9.406 12.797 1 98 158 LYS B CA 1
ATOM 4090 C C . LYS B 1 158 ? -9.656 10.742 13.383 1 98 158 LYS B C 1
ATOM 4092 O O . LYS B 1 158 ? -10.203 11.203 14.383 1 98 158 LYS B O 1
ATOM 4097 N N . THR B 1 159 ? -8.633 11.273 12.844 1 98.31 159 THR B N 1
ATOM 4098 C CA . THR B 1 159 ? -7.984 12.469 13.375 1 98.31 159 THR B CA 1
ATOM 4099 C C . THR B 1 159 ? -7.637 13.445 12.258 1 98.31 159 THR B C 1
ATOM 4101 O O . THR B 1 159 ? -7.617 13.062 11.078 1 98.31 159 THR B O 1
ATOM 4104 N N . ILE B 1 160 ? -7.527 14.711 12.555 1 98.81 160 ILE B N 1
ATOM 4105 C CA . ILE B 1 160 ? -6.68 15.594 11.758 1 98.81 160 ILE B CA 1
ATOM 4106 C C . ILE B 1 160 ? -5.227 15.461 12.211 1 98.81 160 ILE B C 1
ATOM 4108 O O . ILE B 1 160 ? -4.871 15.898 13.305 1 98.81 160 ILE B O 1
ATOM 4112 N N . ASN B 1 161 ? -4.496 14.836 11.352 1 98.44 161 ASN B N 1
ATOM 4113 C CA . ASN B 1 161 ? -3.123 14.508 11.727 1 98.44 161 ASN B CA 1
ATOM 4114 C C . ASN B 1 161 ? -2.219 15.734 11.672 1 98.44 161 ASN B C 1
ATOM 4116 O O . ASN B 1 161 ? -1.489 16.016 12.625 1 98.44 161 ASN B O 1
ATOM 4120 N N . HIS B 1 162 ? -2.262 16.438 10.539 1 98.75 162 HIS B N 1
ATOM 4121 C CA . HIS B 1 162 ? -1.429 17.625 10.43 1 98.75 162 HIS B CA 1
ATOM 4122 C C . HIS B 1 162 ? -1.973 18.594 9.375 1 98.75 162 HIS B C 1
ATOM 4124 O O . HIS B 1 162 ? -2.865 18.234 8.602 1 98.75 162 HIS B O 1
ATOM 4130 N N . VAL B 1 163 ? -1.4 19.766 9.438 1 98.81 163 VAL B N 1
ATOM 4131 C CA . VAL B 1 163 ? -1.636 20.797 8.438 1 98.81 163 VAL B CA 1
ATOM 4132 C C . VAL B 1 163 ? -0.303 21.281 7.875 1 98.81 163 VAL B C 1
ATOM 4134 O O . VAL B 1 163 ? 0.708 21.297 8.586 1 98.81 163 VAL B O 1
ATOM 4137 N N . VAL B 1 164 ? -0.369 21.656 6.637 1 97.81 164 VAL B N 1
ATOM 4138 C CA . VAL B 1 164 ? 0.842 22.109 5.961 1 97.81 164 VAL B CA 1
ATOM 4139 C C . VAL B 1 164 ? 0.592 23.469 5.301 1 97.81 164 VAL B C 1
ATOM 4141 O O . VAL B 1 164 ? -0.434 23.656 4.645 1 97.81 164 VAL B O 1
ATOM 4144 N N . PHE B 1 165 ? 1.552 24.391 5.469 1 97.69 165 PHE B N 1
ATOM 4145 C CA . PHE B 1 165 ? 1.469 25.734 4.91 1 97.69 165 PHE B CA 1
ATOM 4146 C C . PHE B 1 165 ? 2.781 26.125 4.242 1 97.69 165 PHE B C 1
ATOM 4148 O O . PHE B 1 165 ? 3.854 25.688 4.664 1 97.69 165 PHE B O 1
ATOM 4155 N N . PHE B 1 166 ? 2.623 26.938 3.26 1 96.69 166 PHE B N 1
ATOM 4156 C CA . PHE B 1 166 ? 3.771 27.703 2.773 1 96.69 166 PHE B CA 1
ATOM 4157 C C . PHE B 1 166 ? 4.098 28.859 3.713 1 96.69 166 PHE B C 1
ATOM 4159 O O . PHE B 1 166 ? 3.195 29.547 4.18 1 96.69 166 PHE B O 1
ATOM 4166 N N . SER B 1 167 ? 5.348 29.016 3.939 1 97 167 SER B N 1
ATOM 4167 C CA . SER B 1 167 ? 5.773 30.078 4.828 1 97 167 SER B CA 1
ATOM 4168 C C . SER B 1 167 ? 6.945 30.859 4.23 1 97 167 SER B C 1
ATOM 4170 O O . SER B 1 167 ? 7.902 30.266 3.73 1 97 167 SER B O 1
ATOM 4172 N N . PRO B 1 168 ? 6.914 32.219 4.32 1 96.25 168 PRO B N 1
ATOM 4173 C CA . PRO B 1 168 ? 8.039 33.031 3.848 1 96.25 168 PRO B CA 1
ATOM 4174 C C . PRO B 1 168 ? 9.258 32.938 4.762 1 96.25 168 PRO B C 1
ATOM 4176 O O . PRO B 1 168 ? 10.344 33.406 4.402 1 96.25 168 PRO B O 1
ATOM 4179 N N . ASP B 1 169 ? 9.125 32.375 5.918 1 97.06 169 ASP B N 1
ATOM 4180 C CA . ASP B 1 169 ? 10.188 32.156 6.887 1 97.06 169 ASP B CA 1
ATOM 4181 C C . ASP B 1 169 ? 9.922 30.922 7.734 1 97.06 169 ASP B C 1
ATOM 4183 O O . ASP B 1 169 ? 9.586 31.031 8.914 1 97.06 169 ASP B O 1
ATOM 4187 N N . TYR B 1 170 ? 10.203 29.75 7.121 1 97.12 170 TYR B N 1
ATOM 4188 C CA . TYR B 1 170 ? 9.781 28.516 7.766 1 97.12 170 TYR B CA 1
ATOM 4189 C C . TYR B 1 170 ? 10.594 28.25 9.031 1 97.12 170 TYR B C 1
ATOM 4191 O O . TYR B 1 170 ? 10.094 27.625 9.977 1 97.12 170 TYR B O 1
ATOM 4199 N N . VAL B 1 171 ? 11.891 28.75 9.102 1 98.12 171 VAL B N 1
ATOM 4200 C CA . VAL B 1 171 ? 12.68 28.562 10.312 1 98.12 171 VAL B CA 1
ATOM 4201 C C . VAL B 1 171 ? 12.102 29.406 11.438 1 98.12 171 VAL B C 1
ATOM 4203 O O . VAL B 1 171 ? 11.867 28.922 12.547 1 98.12 171 VAL B O 1
ATOM 4206 N N . GLY B 1 172 ? 11.836 30.656 11.109 1 97.62 172 GLY B N 1
ATOM 4207 C CA . GLY B 1 172 ? 11.227 31.531 12.086 1 97.62 172 GLY B CA 1
ATOM 4208 C C . GLY B 1 172 ? 9.859 31.078 12.547 1 97.62 172 GLY B C 1
ATOM 4209 O O . GLY B 1 172 ? 9.492 31.25 13.711 1 97.62 172 GLY B O 1
ATOM 4210 N N . SER B 1 173 ? 9.117 30.531 11.617 1 98 173 SER B N 1
ATOM 4211 C CA . SER B 1 173 ? 7.793 30.016 11.945 1 98 173 SER B CA 1
ATOM 4212 C C . SER B 1 173 ? 7.875 28.891 12.984 1 98 173 SER B C 1
ATOM 4214 O O . SER B 1 173 ? 7.137 28.891 13.969 1 98 173 SER B O 1
ATOM 4216 N N . PHE B 1 174 ? 8.82 27.984 12.781 1 98.44 174 PHE B N 1
ATOM 4217 C CA . PHE B 1 174 ? 9.008 26.922 13.75 1 98.44 174 PHE B CA 1
ATOM 4218 C C . PHE B 1 174 ? 9.414 27.484 15.102 1 98.44 174 PHE B C 1
ATOM 4220 O O . PHE B 1 174 ? 8.844 27.109 16.141 1 98.44 174 PHE B O 1
ATOM 4227 N N . GLU B 1 175 ? 10.352 28.312 15.086 1 97.94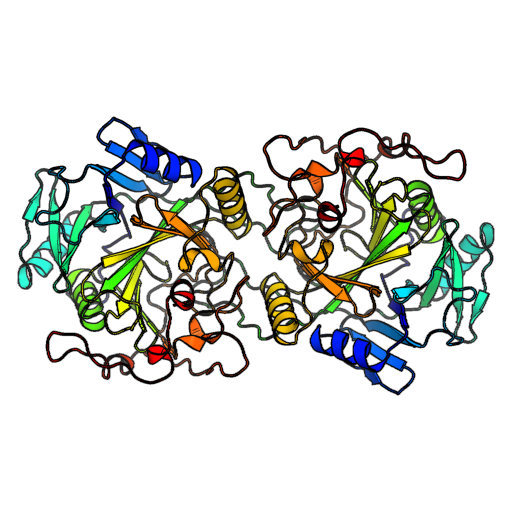 175 GLU B N 1
ATOM 4228 C CA . GLU B 1 175 ? 10.883 28.844 16.344 1 97.94 175 GLU B CA 1
ATOM 4229 C C . GLU B 1 175 ? 9.812 29.609 17.109 1 97.94 175 GLU B C 1
ATOM 4231 O O . GLU B 1 175 ? 9.789 29.594 18.344 1 97.94 175 GLU B O 1
ATOM 4236 N N . PHE B 1 176 ? 8.953 30.359 16.391 1 97.75 176 PHE B N 1
ATOM 4237 C CA . PHE B 1 176 ? 7.82 31.031 17.016 1 97.75 176 PHE B CA 1
ATOM 4238 C C . PHE B 1 176 ? 6.922 30.016 17.734 1 97.75 176 PHE B C 1
ATOM 4240 O O . PHE B 1 176 ? 6.562 30.219 18.891 1 97.75 176 PHE B O 1
ATOM 4247 N N . TYR B 1 177 ? 6.547 28.875 17.062 1 98.44 177 TYR B N 1
ATOM 4248 C CA . TYR B 1 177 ? 5.699 27.844 17.641 1 98.44 177 TYR B CA 1
ATOM 4249 C C . TYR B 1 177 ? 6.375 27.172 18.828 1 98.44 177 TYR B C 1
ATOM 4251 O O . TYR B 1 177 ? 5.715 26.828 19.812 1 98.44 177 TYR B O 1
ATOM 4259 N N . GLU B 1 178 ? 7.66 26.984 18.656 1 97.62 178 GLU B N 1
ATOM 4260 C CA . GLU B 1 178 ? 8.414 26.391 19.75 1 97.62 178 GLU B CA 1
ATOM 4261 C C . GLU B 1 178 ? 8.398 27.266 20.984 1 97.62 178 GLU B C 1
ATOM 4263 O O . GLU B 1 178 ? 8.117 26.797 22.094 1 97.62 178 GLU B O 1
ATOM 4268 N N . ARG B 1 179 ? 8.617 28.531 20.781 1 96.5 179 ARG B N 1
ATOM 4269 C CA . ARG B 1 179 ? 8.734 29.469 21.891 1 96.5 179 ARG B CA 1
ATOM 4270 C C . ARG B 1 179 ? 7.395 29.672 22.594 1 96.5 179 ARG B C 1
ATOM 4272 O O . ARG B 1 179 ? 7.328 29.688 23.812 1 96.5 179 ARG B O 1
ATOM 4279 N N . HIS B 1 180 ? 6.355 29.734 21.844 1 97.75 180 HIS B N 1
ATOM 4280 C CA . HIS B 1 180 ? 5.109 30.203 22.438 1 97.75 180 HIS B CA 1
ATOM 4281 C C . HIS B 1 180 ? 4.125 29.062 22.625 1 97.75 180 HIS B C 1
ATOM 4283 O O . HIS B 1 180 ? 3.295 29.094 23.547 1 97.75 180 HIS B O 1
ATOM 4289 N N . LEU B 1 181 ? 4.199 28.047 21.797 1 98 181 LEU B N 1
ATOM 4290 C CA . LEU B 1 181 ? 3.205 26.969 21.844 1 98 181 LEU B CA 1
ATOM 4291 C C . LEU B 1 181 ? 3.834 25.672 22.312 1 98 181 LEU B C 1
ATOM 4293 O O . LEU B 1 181 ? 3.125 24.688 22.578 1 98 181 LEU B O 1
ATOM 4297 N N . GLY B 1 182 ? 5.141 25.594 22.391 1 97.38 182 GLY B N 1
ATOM 4298 C CA . GLY B 1 182 ? 5.824 24.438 22.906 1 97.38 182 GLY B CA 1
ATOM 4299 C C . GLY B 1 182 ? 5.941 23.297 21.906 1 97.38 182 GLY B C 1
ATOM 4300 O O . GLY B 1 182 ? 6.078 22.141 22.281 1 97.38 182 GLY B O 1
ATOM 4301 N N . PHE B 1 183 ? 5.828 23.609 20.641 1 98.06 183 PHE B N 1
ATOM 4302 C CA . PHE B 1 183 ? 6.004 22.578 19.609 1 98.06 183 PHE B CA 1
ATOM 4303 C C . PHE B 1 183 ? 7.438 22.062 19.609 1 98.06 183 PHE B C 1
ATOM 4305 O O . PHE B 1 183 ? 8.367 22.766 20 1 98.06 183 PHE B O 1
ATOM 4312 N N . ARG B 1 184 ? 7.566 20.828 19.156 1 97.62 184 ARG B N 1
ATOM 4313 C CA . ARG B 1 184 ? 8.859 20.141 19.141 1 97.62 184 ARG B CA 1
ATOM 4314 C C . ARG B 1 184 ? 9.406 20.062 17.719 1 97.62 184 ARG B C 1
ATOM 4316 O O . ARG B 1 184 ? 8.664 19.797 16.781 1 97.62 184 ARG B O 1
ATOM 4323 N N . TYR B 1 185 ? 10.727 20.281 17.641 1 98.12 185 TYR B N 1
ATOM 4324 C CA . TYR B 1 185 ? 11.445 20.016 16.406 1 98.12 185 TYR B CA 1
ATOM 4325 C C . TYR B 1 185 ? 11.562 18.531 16.141 1 98.12 185 TYR B C 1
ATOM 4327 O O . TYR B 1 185 ? 12.109 17.781 16.969 1 98.12 185 TYR B O 1
ATOM 4335 N N . VAL B 1 186 ? 11.07 18.094 14.984 1 98.19 186 VAL B N 1
ATOM 4336 C CA . VAL B 1 186 ? 11.094 16.672 14.688 1 98.19 186 VAL B CA 1
ATOM 4337 C C . VAL B 1 186 ? 12.125 16.391 13.602 1 98.19 186 VAL B C 1
ATOM 4339 O O . VAL B 1 186 ? 13.016 15.547 13.773 1 98.19 186 VAL B O 1
ATOM 4342 N N . ASP B 1 187 ? 11.969 17.078 12.453 1 98.5 187 ASP B N 1
ATOM 4343 C CA . ASP B 1 187 ? 12.844 16.828 11.312 1 98.5 187 ASP B CA 1
ATOM 4344 C C . ASP B 1 187 ? 12.938 18.062 10.414 1 98.5 187 ASP B C 1
ATOM 4346 O O . ASP B 1 187 ? 12.047 18.922 10.43 1 98.5 187 ASP B O 1
ATOM 4350 N N . HIS B 1 188 ? 14.055 18.125 9.695 1 98.69 188 HIS B N 1
ATOM 4351 C CA . HIS B 1 188 ? 14.289 19.203 8.758 1 98.69 188 HIS B CA 1
ATOM 4352 C C . HIS B 1 188 ? 14.672 18.672 7.379 1 98.69 188 HIS B C 1
ATOM 4354 O O . HIS B 1 188 ? 15.711 18.031 7.223 1 98.69 188 HIS B O 1
ATOM 4360 N N . SER B 1 189 ? 13.773 18.875 6.422 1 97.88 189 SER B N 1
ATOM 4361 C CA . SER B 1 189 ? 14.18 18.75 5.027 1 97.88 189 SER B CA 1
ATOM 4362 C C . SER B 1 189 ? 14.906 20 4.551 1 97.88 189 SER B C 1
ATOM 4364 O O . SER B 1 189 ? 14.273 21 4.23 1 97.88 189 SER B O 1
ATOM 4366 N N . ARG B 1 190 ? 16.156 19.922 4.461 1 96.88 190 ARG B N 1
ATOM 4367 C CA . ARG B 1 190 ? 17 21.109 4.297 1 96.88 190 ARG B CA 1
ATOM 4368 C C . ARG B 1 190 ? 16.547 21.938 3.094 1 96.88 190 ARG B C 1
ATOM 4370 O O . ARG B 1 190 ? 16.484 21.422 1.972 1 96.88 190 ARG B O 1
ATOM 4377 N N . GLY B 1 191 ? 16.156 23.125 3.402 1 96 191 GLY B N 1
ATOM 4378 C CA . GLY B 1 191 ? 15.773 24.062 2.354 1 96 191 GLY B CA 1
ATOM 4379 C C . GLY B 1 191 ? 14.328 23.906 1.928 1 96 191 GLY B C 1
ATOM 4380 O O . GLY B 1 191 ? 13.781 24.781 1.25 1 96 191 GLY B O 1
ATOM 4381 N N . THR B 1 192 ? 13.711 22.828 2.305 1 96.69 192 THR B N 1
ATOM 4382 C CA . THR B 1 192 ? 12.328 22.562 1.918 1 96.69 192 THR B CA 1
ATOM 4383 C C . THR B 1 192 ? 11.367 22.969 3.031 1 96.69 192 THR B C 1
ATOM 4385 O O . THR B 1 192 ? 10.336 23.594 2.771 1 96.69 192 THR B O 1
ATOM 4388 N N . GLY B 1 193 ? 11.68 22.5 4.211 1 97.81 193 GLY B N 1
ATOM 4389 C CA . GLY B 1 193 ? 10.781 22.859 5.305 1 97.81 193 GLY B CA 1
ATOM 4390 C C . GLY B 1 193 ? 11.094 22.125 6.594 1 97.81 193 GLY B C 1
ATOM 4391 O O . GLY B 1 193 ? 12.023 21.312 6.641 1 97.81 193 GLY B O 1
ATOM 4392 N N . ILE B 1 194 ? 10.359 22.469 7.672 1 98.69 194 ILE B N 1
ATOM 4393 C CA . ILE B 1 194 ? 10.562 21.891 8.992 1 98.69 194 ILE B CA 1
ATOM 4394 C C . ILE B 1 194 ? 9.266 21.219 9.461 1 98.69 194 ILE B C 1
ATOM 4396 O O . ILE B 1 194 ? 8.188 21.797 9.352 1 98.69 194 ILE B O 1
ATOM 4400 N N . PHE B 1 195 ? 9.414 19.984 10 1 98.69 195 PHE B N 1
ATOM 4401 C CA . PHE B 1 195 ? 8.344 19.234 10.648 1 98.69 195 PHE B CA 1
ATOM 4402 C C . PHE B 1 195 ? 8.352 19.484 12.156 1 98.69 195 PHE B C 1
ATOM 4404 O O . PHE B 1 195 ? 9.383 19.328 12.812 1 98.69 195 PHE B O 1
ATOM 4411 N N . ALA B 1 196 ? 7.141 19.797 12.648 1 98.69 196 ALA B N 1
ATOM 4412 C CA . ALA B 1 196 ? 7.051 20.031 14.094 1 98.69 196 ALA B CA 1
ATOM 4413 C C . ALA B 1 196 ? 5.828 19.328 14.68 1 98.69 196 ALA B C 1
ATOM 4415 O O . ALA B 1 196 ? 4.781 19.25 14.031 1 98.69 196 ALA B O 1
ATOM 4416 N N . ARG B 1 197 ? 5.977 18.922 15.906 1 98 197 ARG B N 1
ATOM 4417 C CA . ARG B 1 197 ? 4.957 18.172 16.625 1 98 197 ARG B CA 1
ATOM 4418 C C . ARG B 1 197 ? 4.418 18.984 17.812 1 98 197 ARG B C 1
ATOM 4420 O O . ARG B 1 197 ? 5.191 19.578 18.562 1 98 197 ARG B O 1
ATOM 4427 N N . ALA B 1 198 ? 3.092 19 17.953 1 98.19 198 ALA B N 1
ATOM 4428 C CA . ALA B 1 198 ? 2.525 19.516 19.203 1 98.19 198 ALA B CA 1
ATOM 4429 C C . ALA B 1 198 ? 2.961 18.688 20.391 1 98.19 198 ALA B C 1
ATOM 4431 O O . ALA B 1 198 ? 3 17.453 20.312 1 98.19 198 ALA B O 1
ATOM 4432 N N . GLY B 1 199 ? 3.238 19.281 21.5 1 96.69 199 GLY B N 1
ATOM 4433 C CA . GLY B 1 199 ? 3.801 18.609 22.656 1 96.69 199 GLY B CA 1
ATOM 4434 C C . GLY B 1 199 ? 2.871 17.562 23.25 1 96.69 199 GLY B C 1
ATOM 4435 O O . GLY B 1 199 ? 3.324 16.594 23.859 1 96.69 199 GLY B O 1
ATOM 4436 N N . GLY B 1 200 ? 1.624 17.734 23.047 1 96.81 200 GLY B N 1
ATOM 4437 C CA . GLY B 1 200 ? 0.645 16.844 23.672 1 96.81 200 GLY B CA 1
ATOM 4438 C C . GLY B 1 200 ? 0.243 15.695 22.766 1 96.81 200 GLY B C 1
ATOM 4439 O O . GLY B 1 200 ? -0.679 14.945 23.094 1 96.81 200 GLY B O 1
ATOM 4440 N N . THR B 1 201 ? 0.879 15.539 21.656 1 96.25 201 THR B N 1
ATOM 4441 C CA . THR B 1 201 ? 0.616 14.414 20.766 1 96.25 201 THR B CA 1
ATOM 4442 C C . THR B 1 201 ? 1.884 13.594 20.547 1 96.25 201 THR B C 1
ATOM 4444 O O . THR B 1 201 ? 2.975 14.008 20.938 1 96.25 201 THR B O 1
ATOM 4447 N N . PHE B 1 202 ? 1.707 12.414 19.984 1 96.62 202 PHE B N 1
ATOM 4448 C CA . PHE B 1 202 ? 2.848 11.578 19.641 1 96.62 202 PHE B CA 1
ATOM 4449 C C . PHE B 1 202 ? 3.018 11.492 18.125 1 96.62 202 PHE B C 1
ATOM 4451 O O . PHE B 1 202 ? 3.895 10.781 17.625 1 96.62 202 PHE B O 1
ATOM 4458 N N . GLU B 1 203 ? 2.172 12.172 17.391 1 96.25 203 GLU B N 1
ATOM 4459 C CA . GLU B 1 203 ? 2.287 12.18 15.93 1 96.25 203 GLU B CA 1
ATOM 4460 C C . GLU B 1 203 ? 3.652 12.703 15.492 1 96.25 203 GLU B C 1
ATOM 4462 O O . GLU B 1 203 ? 4.27 13.508 16.188 1 96.25 203 GLU B O 1
ATOM 4467 N N . HIS B 1 204 ? 4.098 12.141 14.367 1 98.19 204 HIS B N 1
ATOM 4468 C CA . HIS B 1 204 ? 5.371 12.633 13.859 1 98.19 204 HIS B CA 1
ATOM 4469 C C . HIS B 1 204 ? 5.375 14.156 13.75 1 98.19 204 HIS B C 1
ATOM 4471 O O . HIS B 1 204 ? 6.316 14.812 14.195 1 98.19 204 HIS B O 1
ATOM 4477 N N . HIS B 1 205 ? 4.383 14.703 13.18 1 98.5 205 HIS B N 1
ATOM 4478 C CA . HIS B 1 205 ? 4.25 16.156 13.094 1 98.5 205 HIS B CA 1
ATOM 4479 C C . HIS B 1 205 ? 2.781 16.562 13.062 1 98.5 205 HIS B C 1
ATOM 4481 O O . HIS B 1 205 ? 1.924 15.805 12.617 1 98.5 205 HIS B O 1
ATOM 4487 N N . SER B 1 206 ? 2.559 17.734 13.57 1 98.69 206 SER B N 1
ATOM 4488 C CA . SER B 1 206 ? 1.245 18.359 13.539 1 98.69 206 SER B CA 1
ATOM 4489 C C . SER B 1 206 ? 1.193 19.484 12.5 1 98.69 206 SER B C 1
ATOM 4491 O O . SER B 1 206 ? 0.111 19.891 12.078 1 98.69 206 SER B O 1
ATOM 4493 N N . ILE B 1 207 ? 2.367 19.922 12.18 1 98.88 207 ILE B N 1
ATOM 4494 C CA . ILE B 1 207 ? 2.463 21 11.188 1 98.88 207 ILE B CA 1
ATOM 4495 C C . ILE B 1 207 ? 3.785 20.875 10.43 1 98.88 207 ILE B C 1
ATOM 4497 O O . ILE B 1 207 ? 4.785 20.406 10.984 1 98.88 207 ILE B O 1
ATOM 4501 N N . PHE B 1 208 ? 3.783 21.188 9.188 1 98.56 208 PHE B N 1
ATOM 4502 C CA . PHE B 1 208 ? 4.934 21.344 8.305 1 98.56 208 PHE B CA 1
ATOM 4503 C C . PHE B 1 208 ? 4.891 22.688 7.578 1 98.56 208 PHE B C 1
ATOM 4505 O O . PHE B 1 208 ? 3.857 23.062 7.023 1 98.56 208 PHE B O 1
ATOM 4512 N N . TRP B 1 209 ? 5.98 23.453 7.652 1 98.31 209 TRP B N 1
ATOM 4513 C CA . TRP B 1 209 ? 6.105 24.703 6.898 1 98.31 209 TRP B CA 1
ATOM 4514 C C . TRP B 1 209 ? 6.973 24.5 5.66 1 98.31 209 TRP B C 1
ATOM 4516 O O . TRP B 1 209 ? 8.156 24.156 5.77 1 98.31 209 TRP B O 1
ATOM 4526 N N . VAL B 1 210 ? 6.387 24.734 4.551 1 97.19 210 VAL B N 1
ATOM 4527 C CA . VAL B 1 210 ? 7.117 24.625 3.295 1 97.19 210 VAL B CA 1
ATOM 4528 C C . VAL B 1 210 ? 7.719 25.969 2.92 1 97.19 210 VAL B C 1
ATOM 4530 O O . VAL B 1 210 ? 7.035 27 2.982 1 97.19 210 VAL B O 1
ATOM 4533 N N . ASN B 1 211 ? 8.891 25.969 2.406 1 97 211 ASN B N 1
ATOM 4534 C CA . ASN B 1 211 ? 9.68 27.156 2.086 1 97 211 ASN B CA 1
ATOM 4535 C C . ASN B 1 211 ? 9.141 27.875 0.86 1 97 211 ASN B C 1
ATOM 4537 O O . ASN B 1 211 ? 9.164 27.344 -0.249 1 97 211 ASN B O 1
ATOM 4541 N N . CYS B 1 212 ? 8.859 29.156 1.017 1 95.75 212 CYS B N 1
ATOM 4542 C CA . CYS B 1 212 ? 8.328 29.969 -0.077 1 95.75 212 CYS B CA 1
ATOM 4543 C C . CYS B 1 212 ? 9.414 30.297 -1.091 1 95.75 212 CYS B C 1
ATOM 4545 O O . CYS 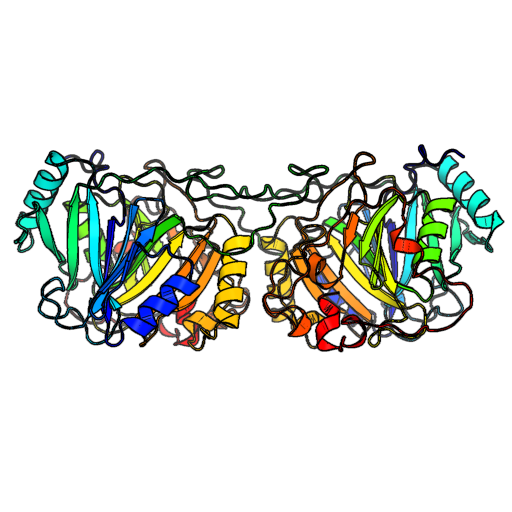B 1 212 ? 9.117 30.75 -2.197 1 95.75 212 CYS B O 1
ATOM 4547 N N . ASP B 1 213 ? 10.648 30 -0.759 1 95.38 213 ASP B N 1
ATOM 4548 C CA . ASP B 1 213 ? 11.742 30.281 -1.685 1 95.38 213 ASP B CA 1
ATOM 4549 C C . ASP B 1 213 ? 11.75 29.281 -2.842 1 95.38 213 ASP B C 1
ATOM 4551 O O . ASP B 1 213 ? 12.414 29.5 -3.857 1 95.38 213 ASP B O 1
ATOM 4555 N N . LEU B 1 214 ? 11.062 28.172 -2.652 1 94.69 214 LEU B N 1
ATOM 4556 C CA . LEU B 1 214 ? 11.023 27.156 -3.699 1 94.69 214 LEU B CA 1
ATOM 4557 C C . LEU B 1 214 ? 10.352 27.703 -4.953 1 94.69 214 LEU B C 1
ATOM 4559 O O . LEU B 1 214 ? 9.391 28.484 -4.863 1 94.69 214 LEU B O 1
ATOM 4563 N N . PRO B 1 215 ? 10.797 27.281 -6.156 1 92 215 PRO B N 1
ATOM 4564 C CA . PRO B 1 215 ? 10.25 27.828 -7.402 1 92 215 PRO B CA 1
ATOM 4565 C C . PRO B 1 215 ? 8.758 27.547 -7.562 1 92 215 PRO B C 1
ATOM 4567 O O . PRO B 1 215 ? 8.055 28.312 -8.234 1 92 215 PRO B O 1
ATOM 4570 N N . ILE B 1 216 ? 8.258 26.562 -6.957 1 87.5 216 ILE B N 1
ATOM 4571 C CA . ILE B 1 216 ? 6.867 26.156 -7.152 1 87.5 216 ILE B CA 1
ATOM 4572 C C . ILE B 1 216 ? 5.992 26.781 -6.07 1 87.5 216 ILE B C 1
ATOM 4574 O O . ILE B 1 216 ? 4.77 26.625 -6.082 1 87.5 216 ILE B O 1
ATOM 4578 N N . ALA B 1 217 ? 6.605 27.422 -5.125 1 92.25 217 ALA B N 1
ATOM 4579 C CA . ALA B 1 217 ? 5.879 27.938 -3.965 1 92.25 217 ALA B CA 1
ATOM 4580 C C . ALA B 1 217 ? 5.375 29.359 -4.219 1 92.25 217 ALA B C 1
ATOM 4582 O O . ALA B 1 217 ? 5.949 30.094 -5.027 1 92.25 217 ALA B O 1
ATOM 4583 N N . PRO B 1 218 ? 4.254 29.703 -3.621 1 92.12 218 PRO B N 1
ATOM 4584 C CA . PRO B 1 218 ? 3.857 31.125 -3.639 1 92.12 218 PRO B CA 1
ATOM 4585 C C . PRO B 1 218 ? 4.848 32.031 -2.902 1 92.12 218 PRO B C 1
ATOM 4587 O O . PRO B 1 218 ? 5.711 31.531 -2.17 1 92.12 218 PRO B O 1
ATOM 4590 N N . ASP B 1 219 ? 4.633 33.344 -3.062 1 90.56 219 ASP B N 1
ATOM 4591 C CA . ASP B 1 219 ? 5.555 34.312 -2.463 1 90.56 219 ASP B CA 1
ATOM 4592 C C . ASP B 1 219 ? 5.113 34.688 -1.05 1 90.56 219 ASP B C 1
ATOM 4594 O O . ASP B 1 219 ? 5.789 35.469 -0.37 1 90.56 219 ASP B O 1
ATOM 4598 N N . HIS B 1 220 ? 4.031 34.188 -0.673 1 91.81 220 HIS B N 1
ATOM 4599 C CA . HIS B 1 220 ? 3.445 34.531 0.616 1 91.81 220 HIS B CA 1
ATOM 4600 C C . HIS B 1 220 ? 2.865 33.312 1.309 1 91.81 220 HIS B C 1
ATOM 4602 O O . HIS B 1 220 ? 2.846 32.219 0.734 1 91.81 220 HIS B O 1
ATOM 4608 N N . PHE B 1 221 ? 2.492 33.5 2.566 1 94.88 221 PHE B N 1
ATOM 4609 C CA . PHE B 1 221 ? 1.838 32.469 3.344 1 94.88 221 PHE B CA 1
ATOM 4610 C C . PHE B 1 221 ? 0.62 31.922 2.605 1 94.88 221 PHE B C 1
ATOM 4612 O O . PHE B 1 221 ? -0.16 32.688 2.037 1 94.88 221 PHE B O 1
ATOM 4619 N N . LYS B 1 222 ? 0.52 30.609 2.609 1 96.44 222 LYS B N 1
ATOM 4620 C CA . LYS B 1 222 ? -0.645 30 1.98 1 96.44 222 LYS B CA 1
ATOM 4621 C C . LYS B 1 222 ? -0.844 28.562 2.477 1 96.44 222 LYS B C 1
ATOM 4623 O O . LYS B 1 222 ? 0.126 27.859 2.766 1 96.44 222 LYS B O 1
ATOM 4628 N N . PHE B 1 223 ? -2.104 28.203 2.484 1 96.75 223 PHE B N 1
ATOM 4629 C CA . PHE B 1 223 ? -2.461 26.828 2.812 1 96.75 223 PHE B CA 1
ATOM 4630 C C . PHE B 1 223 ? -2.045 25.875 1.696 1 96.75 223 PHE B C 1
ATOM 4632 O O . PHE B 1 223 ? -2.219 26.188 0.515 1 96.75 223 PHE B O 1
ATOM 4639 N N . MET B 1 224 ? -1.485 24.703 2.102 1 95 224 MET B N 1
ATOM 4640 C CA . MET B 1 224 ? -1.111 23.672 1.137 1 95 224 MET B CA 1
ATOM 4641 C C . MET B 1 224 ? -2.035 22.453 1.248 1 95 224 MET B C 1
ATOM 4643 O O . MET B 1 224 ? -2.896 22.25 0.391 1 95 224 MET B O 1
ATOM 4647 N N . HIS B 1 225 ? -1.884 21.688 2.398 1 95.56 225 HIS B N 1
ATOM 4648 C CA . HIS B 1 225 ? -2.791 20.547 2.523 1 95.56 225 HIS B CA 1
ATOM 4649 C C . HIS B 1 225 ? -3.072 20.234 3.986 1 95.56 225 HIS B C 1
ATOM 4651 O O . HIS B 1 225 ? -2.422 20.766 4.883 1 95.56 225 HIS B O 1
ATOM 4657 N N . ILE B 1 226 ? -4.094 19.406 4.148 1 98.06 226 ILE B N 1
ATOM 4658 C CA . ILE B 1 226 ? -4.516 18.891 5.441 1 98.06 226 ILE B CA 1
ATOM 4659 C C . ILE B 1 226 ? -4.578 17.359 5.387 1 98.06 226 ILE B C 1
ATOM 4661 O O . ILE B 1 226 ? -5.027 16.797 4.391 1 98.06 226 ILE B O 1
ATOM 4665 N N . ALA B 1 227 ? -4.055 16.781 6.453 1 98.12 227 ALA B N 1
ATOM 4666 C CA . ALA B 1 227 ? -3.959 15.328 6.453 1 98.12 227 ALA B CA 1
ATOM 4667 C C . ALA B 1 227 ? -4.875 1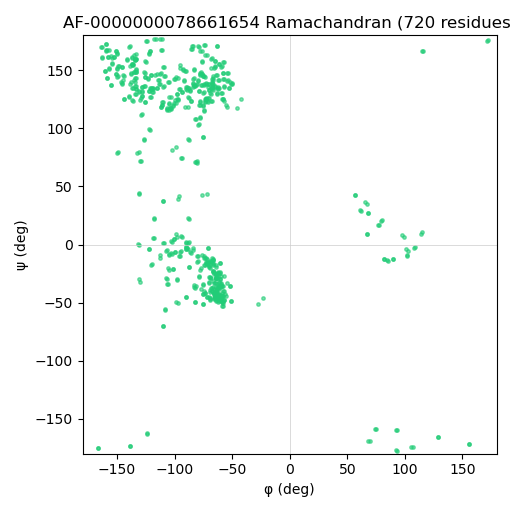4.719 7.512 1 98.12 227 ALA B C 1
ATOM 4669 O O . ALA B 1 227 ? -4.969 15.227 8.625 1 98.12 227 ALA B O 1
ATOM 4670 N N . PHE B 1 228 ? -5.477 13.602 7.141 1 98.81 228 PHE B N 1
ATOM 4671 C CA . PHE B 1 228 ? -6.395 12.891 8.023 1 98.81 228 PHE B CA 1
ATOM 4672 C C . PHE B 1 228 ? -5.887 11.477 8.305 1 98.81 228 PHE B C 1
ATOM 4674 O O . PHE B 1 228 ? -5.539 10.742 7.383 1 98.81 228 PHE B O 1
ATOM 4681 N N . GLY B 1 229 ? -5.879 11.117 9.617 1 98.25 229 GLY B N 1
ATOM 4682 C CA . GLY B 1 229 ? -5.332 9.836 10.031 1 98.25 229 GLY B CA 1
ATOM 4683 C C . GLY B 1 229 ? -6.273 8.672 9.781 1 98.25 229 GLY B C 1
ATOM 4684 O O . GLY B 1 229 ? -7.395 8.648 10.297 1 98.25 229 GLY B O 1
ATOM 4685 N N . CYS B 1 230 ? -5.793 7.676 9.016 1 98.06 230 CYS B N 1
ATOM 4686 C CA . CYS B 1 230 ? -6.52 6.445 8.719 1 98.06 230 CYS B CA 1
ATOM 4687 C C . CYS B 1 230 ? -5.859 5.246 9.391 1 98.06 230 CYS B C 1
ATOM 4689 O O . CYS B 1 230 ? -4.711 5.332 9.828 1 98.06 230 CYS B O 1
ATOM 4691 N N . ASP B 1 231 ? -6.566 4.164 9.398 1 97 231 ASP B N 1
ATOM 4692 C CA . ASP B 1 231 ? -6.09 2.969 10.086 1 97 231 ASP B CA 1
ATOM 4693 C C . ASP B 1 231 ? -4.891 2.357 9.367 1 97 231 ASP B C 1
ATOM 4695 O O . ASP B 1 231 ? -3.939 1.904 10.008 1 97 231 ASP B O 1
ATOM 4699 N N . ASP B 1 232 ? -5.039 2.264 8.094 1 96.75 232 ASP B N 1
ATOM 4700 C CA . ASP B 1 232 ? -4.035 1.537 7.316 1 96.75 232 ASP B CA 1
ATOM 4701 C C . ASP B 1 232 ? -4.195 1.809 5.824 1 96.75 232 ASP B C 1
ATOM 4703 O O . ASP B 1 232 ? -4.973 2.678 5.426 1 96.75 232 ASP B O 1
ATOM 4707 N N . ILE B 1 233 ? -3.418 1.143 5.027 1 97.19 233 ILE B N 1
ATOM 4708 C CA . ILE B 1 233 ? -3.375 1.374 3.586 1 97.19 233 ILE B CA 1
ATOM 4709 C C . ILE B 1 233 ? -4.727 1.016 2.967 1 97.19 233 ILE B C 1
ATOM 4711 O O . ILE B 1 233 ? -5.141 1.619 1.976 1 97.19 233 ILE B O 1
ATOM 4715 N N . ASP B 1 234 ? -5.469 0.067 3.568 1 97.38 234 ASP B N 1
ATOM 4716 C CA . ASP B 1 234 ? -6.766 -0.314 3.023 1 97.38 234 ASP B CA 1
ATOM 4717 C C . ASP B 1 234 ? -7.754 0.847 3.098 1 97.38 234 ASP B C 1
ATOM 4719 O O . ASP B 1 234 ? -8.461 1.13 2.129 1 97.38 234 ASP B O 1
ATOM 4723 N N . GLU B 1 235 ? -7.77 1.554 4.168 1 96.94 235 GLU B N 1
ATOM 4724 C CA . GLU B 1 235 ? -8.641 2.721 4.273 1 96.94 235 GLU B CA 1
ATOM 4725 C C . GLU B 1 235 ? -8.227 3.809 3.287 1 96.94 235 GLU B C 1
ATOM 4727 O O . GLU B 1 235 ? -9.078 4.441 2.662 1 96.94 235 GLU B O 1
ATOM 4732 N N . VAL B 1 236 ? -6.93 3.975 3.209 1 97.06 236 VAL B N 1
ATOM 4733 C CA . VAL B 1 236 ? -6.426 4.996 2.299 1 97.06 236 VAL B CA 1
ATOM 4734 C C . VAL B 1 236 ? -6.883 4.695 0.874 1 97.06 236 VAL B C 1
ATOM 4736 O O . VAL B 1 236 ? -7.473 5.551 0.21 1 97.06 236 VAL B O 1
ATOM 4739 N N . MET B 1 237 ? -6.691 3.496 0.448 1 96.06 237 MET B N 1
ATOM 4740 C CA . MET B 1 237 ? -6.957 3.16 -0.947 1 96.06 237 MET B CA 1
ATOM 4741 C C . MET B 1 237 ? -8.453 3.041 -1.202 1 96.06 237 MET B C 1
ATOM 4743 O O . MET B 1 237 ? -8.938 3.375 -2.287 1 96.06 237 MET B O 1
ATOM 4747 N N . LEU B 1 238 ? -9.188 2.572 -0.26 1 95.69 238 LEU B N 1
ATOM 4748 C CA . LEU B 1 238 ? -10.641 2.551 -0.418 1 95.69 238 LEU B CA 1
ATOM 4749 C C . LEU B 1 238 ? -11.195 3.967 -0.513 1 95.69 238 LEU B C 1
ATOM 4751 O O . LEU B 1 238 ? -12.094 4.234 -1.319 1 95.69 238 LEU B O 1
ATOM 4755 N N . GLY B 1 239 ? -10.648 4.824 0.35 1 95.88 239 GLY B N 1
ATOM 4756 C CA . GLY B 1 239 ? -11.023 6.227 0.217 1 95.88 239 GLY B CA 1
ATOM 4757 C C . GLY B 1 239 ? -10.734 6.793 -1.16 1 95.88 239 GLY B C 1
ATOM 4758 O O . GLY B 1 239 ? -11.609 7.414 -1.775 1 95.88 239 GLY B O 1
ATOM 4759 N N . ALA B 1 240 ? -9.555 6.535 -1.613 1 93.62 240 ALA B N 1
ATOM 4760 C CA . ALA B 1 240 ? -9.148 7.008 -2.934 1 93.62 240 ALA B CA 1
ATOM 4761 C C . ALA B 1 240 ? -10.078 6.469 -4.02 1 93.62 240 ALA B C 1
ATOM 4763 O O . ALA B 1 240 ? -10.492 7.207 -4.914 1 93.62 240 ALA B O 1
ATOM 4764 N N . ASN B 1 241 ? -10.398 5.18 -3.938 1 93.06 241 ASN B N 1
ATOM 4765 C CA . ASN B 1 241 ? -11.281 4.566 -4.926 1 93.06 241 ASN B CA 1
ATOM 4766 C C . ASN B 1 241 ? -12.672 5.191 -4.898 1 93.06 241 ASN B C 1
ATOM 4768 O O . ASN B 1 241 ? -13.258 5.469 -5.945 1 93.06 241 ASN B O 1
ATOM 4772 N N . ILE B 1 242 ? -13.188 5.402 -3.758 1 94.06 242 ILE B N 1
ATOM 4773 C CA . ILE B 1 242 ? -14.516 5.984 -3.613 1 94.06 242 ILE B CA 1
ATOM 4774 C C . ILE B 1 242 ? -14.516 7.41 -4.156 1 94.06 242 ILE B C 1
ATOM 4776 O O . ILE B 1 242 ? -15.43 7.801 -4.891 1 94.06 242 ILE B O 1
ATOM 4780 N N . MET B 1 243 ? -13.523 8.172 -3.826 1 94.62 243 MET B N 1
ATOM 4781 C CA . MET B 1 243 ? -13.438 9.547 -4.316 1 94.62 243 MET B CA 1
ATOM 4782 C C . MET B 1 243 ? -13.383 9.57 -5.84 1 94.62 243 MET B C 1
ATOM 4784 O O . MET B 1 243 ? -14.062 10.383 -6.477 1 94.62 243 MET B O 1
ATOM 4788 N N . ASP B 1 244 ? -12.594 8.695 -6.371 1 90 244 ASP B N 1
ATOM 4789 C CA . ASP B 1 244 ? -12.492 8.594 -7.82 1 90 244 ASP B CA 1
ATOM 4790 C C . ASP B 1 244 ? -13.844 8.25 -8.445 1 90 244 ASP B C 1
ATOM 4792 O O . ASP B 1 244 ? -14.281 8.898 -9.398 1 90 244 ASP B O 1
ATOM 4796 N N . ASN B 1 245 ? -14.5 7.293 -7.891 1 89.94 245 ASN B N 1
ATOM 4797 C CA . ASN B 1 245 ? -15.781 6.832 -8.406 1 89.94 245 ASN B CA 1
ATOM 4798 C C . ASN B 1 245 ? -16.844 7.926 -8.32 1 89.94 245 ASN B C 1
ATOM 4800 O O . ASN B 1 245 ? -17.766 7.973 -9.141 1 89.94 245 ASN B O 1
ATOM 4804 N N . LYS B 1 246 ? -16.641 8.734 -7.371 1 92.62 246 LYS B N 1
ATOM 4805 C CA . LYS B 1 246 ? -17.625 9.797 -7.16 1 92.62 246 LYS B CA 1
ATOM 4806 C C . LYS B 1 246 ? -17.297 11.031 -7.984 1 92.62 246 LYS B C 1
ATOM 4808 O O . LYS B 1 246 ? -17.969 12.055 -7.887 1 92.62 246 LYS B O 1
ATOM 4813 N N . GLY B 1 247 ? -16.172 10.977 -8.672 1 89 247 GLY B N 1
ATOM 4814 C CA . GLY B 1 247 ? -15.867 12.023 -9.633 1 89 247 GLY B CA 1
ATOM 4815 C C . GLY B 1 247 ? -14.914 13.07 -9.094 1 89 247 GLY B C 1
ATOM 4816 O O . GLY B 1 247 ? -14.688 14.102 -9.734 1 89 247 GLY B O 1
ATOM 4817 N N . TRP B 1 248 ? -14.398 12.836 -7.902 1 91.31 248 TRP B N 1
ATOM 4818 C CA . TRP B 1 248 ? -13.414 13.766 -7.371 1 91.31 248 TRP B CA 1
ATOM 4819 C C . TRP B 1 248 ? -12.031 13.492 -7.957 1 91.31 248 TRP B C 1
ATOM 4821 O O . TRP B 1 248 ? -11.273 12.688 -7.414 1 91.31 248 TRP B O 1
ATOM 4831 N N . LYS B 1 249 ? -11.898 13.789 -9.211 1 73.06 249 LYS B N 1
ATOM 4832 C CA . LYS B 1 249 ? -10.703 13.383 -9.945 1 73.06 249 LYS B CA 1
ATOM 4833 C C . LYS B 1 249 ? -9.484 14.188 -9.5 1 73.06 249 LYS B C 1
ATOM 4835 O O . LYS B 1 249 ? -9.594 15.383 -9.219 1 73.06 249 LYS B O 1
ATOM 4840 N N . ASN B 1 250 ? -8.438 13.383 -9.344 1 68.25 250 ASN B N 1
ATOM 4841 C CA . ASN B 1 250 ? -7.133 13.984 -9.086 1 68.25 250 ASN B CA 1
ATOM 4842 C C . ASN B 1 250 ? -6.531 14.586 -10.352 1 68.25 250 ASN B C 1
ATOM 4844 O O . ASN B 1 250 ? -6.074 13.859 -11.234 1 68.25 250 ASN B O 1
ATOM 4848 N N . THR B 1 251 ? -6.746 15.781 -10.57 1 63.38 251 THR B N 1
ATOM 4849 C CA . THR B 1 251 ? -6.309 16.391 -11.828 1 63.38 251 THR B CA 1
ATOM 4850 C C . THR B 1 251 ? -5.074 17.25 -11.609 1 63.38 251 THR B C 1
ATOM 4852 O O . THR B 1 251 ? -4.477 17.75 -12.562 1 63.38 251 THR B O 1
ATOM 4855 N N . THR B 1 252 ? -4.789 17.391 -10.391 1 60.97 252 THR B N 1
ATOM 4856 C CA . THR B 1 252 ? -3.637 18.266 -10.164 1 60.97 252 THR B CA 1
ATOM 4857 C C . THR B 1 252 ? -2.359 17.438 -10.031 1 60.97 252 THR B C 1
ATOM 4859 O O . THR B 1 252 ? -2.414 16.234 -9.789 1 60.97 252 THR B O 1
ATOM 4862 N N . MET B 1 253 ? -1.346 18.078 -10.391 1 54.47 253 MET B N 1
ATOM 4863 C CA . MET B 1 253 ? -0.039 17.422 -10.328 1 54.47 253 MET B CA 1
ATOM 4864 C C . MET B 1 253 ? 0.203 16.812 -8.945 1 54.47 253 MET B C 1
ATOM 4866 O O . MET B 1 253 ? 0.811 15.75 -8.836 1 54.47 253 MET B O 1
ATOM 4870 N N . ASN B 1 254 ? -0.285 17.5 -8.023 1 55.62 254 ASN B N 1
ATOM 4871 C CA . ASN B 1 254 ? -0.076 17.016 -6.66 1 55.62 254 ASN B CA 1
ATOM 4872 C C . ASN B 1 254 ? -0.803 15.695 -6.418 1 55.62 254 ASN B C 1
ATOM 4874 O O . ASN B 1 254 ? -0.255 14.789 -5.793 1 55.62 254 ASN B O 1
ATOM 4878 N N . THR B 1 255 ? -1.918 15.633 -7.09 1 55.44 255 THR B N 1
ATOM 4879 C CA . THR B 1 255 ? -2.762 14.469 -6.848 1 55.44 255 THR B CA 1
ATOM 4880 C C . THR B 1 255 ? -2.406 13.336 -7.805 1 55.44 255 THR B C 1
ATOM 4882 O O . THR B 1 255 ? -2.803 12.188 -7.59 1 55.44 255 THR B O 1
ATOM 4885 N N . SER B 1 256 ? -1.498 13.672 -8.609 1 62.16 256 SER B N 1
ATOM 4886 C CA . SER B 1 256 ? -1.29 12.695 -9.672 1 62.16 256 SER B CA 1
ATOM 4887 C C . SER B 1 256 ? -0.252 11.648 -9.273 1 62.16 256 SER B C 1
ATOM 4889 O O . SER B 1 256 ? -0.032 10.68 -9.992 1 62.16 256 SER B O 1
ATOM 4891 N N . GLY B 1 257 ? 0.178 11.789 -8.156 1 74.94 257 GLY B N 1
ATOM 4892 C CA . GLY B 1 257 ? 1.222 10.867 -7.734 1 74.94 257 GLY B CA 1
ATOM 4893 C C . GLY B 1 257 ? 0.695 9.492 -7.375 1 74.94 257 GLY B C 1
ATOM 4894 O O . GLY B 1 257 ? 1.446 8.516 -7.379 1 74.94 257 GLY B O 1
ATOM 4895 N N . GLY B 1 258 ? -0.653 9.484 -7.094 1 87.69 258 GLY B N 1
ATOM 4896 C CA . GLY B 1 258 ? -1.21 8.227 -6.625 1 87.69 258 GLY B CA 1
ATOM 4897 C C . GLY B 1 258 ? -0.722 7.836 -5.242 1 87.69 258 GLY B C 1
ATOM 4898 O O . GLY B 1 258 ? -0.193 8.672 -4.504 1 87.69 258 GLY B O 1
ATOM 4899 N N . ILE B 1 259 ? -1.009 6.617 -4.859 1 93.19 259 ILE B N 1
ATOM 4900 C CA . ILE B 1 259 ? -0.565 6.16 -3.549 1 93.19 259 ILE B CA 1
ATOM 4901 C C . ILE B 1 259 ? 0.96 6.188 -3.48 1 93.19 259 ILE B C 1
ATOM 4903 O O . ILE B 1 259 ? 1.638 5.82 -4.441 1 93.19 259 ILE B O 1
ATOM 4907 N N . SER B 1 260 ? 1.501 6.691 -2.42 1 94.56 260 SER B N 1
ATOM 4908 C CA . SER B 1 260 ? 2.939 6.824 -2.221 1 94.56 260 SER B CA 1
ATOM 4909 C C . SER B 1 260 ? 3.305 6.723 -0.743 1 94.56 260 SER B C 1
ATOM 4911 O O . SER B 1 260 ? 2.428 6.75 0.122 1 94.56 260 SER B O 1
ATOM 4913 N N . ARG B 1 261 ? 4.594 6.508 -0.521 1 95.94 261 ARG B N 1
ATOM 4914 C CA . ARG B 1 261 ? 5.109 6.48 0.845 1 95.94 261 ARG B CA 1
ATOM 4915 C C . ARG B 1 261 ? 6.34 7.367 0.985 1 95.94 261 ARG B C 1
ATOM 4917 O O . ARG B 1 261 ? 7.27 7.277 0.181 1 95.94 261 ARG B O 1
ATOM 4924 N N . HIS B 1 262 ? 6.297 8.18 2.027 1 95.56 262 HIS B N 1
ATOM 4925 C CA . HIS B 1 262 ? 7.488 8.938 2.406 1 95.56 262 HIS B CA 1
ATOM 4926 C C . HIS B 1 262 ? 8.516 8.031 3.088 1 95.56 262 HIS B C 1
ATOM 4928 O O . HIS B 1 262 ? 8.156 7.188 3.912 1 95.56 262 HIS B O 1
ATOM 4934 N N . ARG B 1 263 ? 9.773 8.234 2.719 1 95.19 263 ARG B N 1
ATOM 4935 C CA . ARG B 1 263 ? 10.805 7.57 3.504 1 95.19 263 ARG B CA 1
ATOM 4936 C C . ARG B 1 263 ? 10.844 8.117 4.93 1 95.19 263 ARG B C 1
ATOM 4938 O O . ARG B 1 263 ? 10.859 7.348 5.891 1 95.19 263 ARG B O 1
ATOM 4945 N N . ILE B 1 264 ? 10.82 9.484 4.875 1 94.19 264 ILE B N 1
ATOM 4946 C CA . ILE B 1 264 ? 10.789 10.141 6.18 1 94.19 264 ILE B CA 1
ATOM 4947 C C . ILE B 1 264 ? 9.344 10.289 6.652 1 94.19 264 ILE B C 1
ATOM 4949 O O . ILE B 1 264 ? 8.469 10.664 5.875 1 94.19 264 ILE B O 1
ATOM 4953 N N . SER B 1 265 ? 9.07 9.953 7.938 1 95.69 265 SER B N 1
ATOM 4954 C CA . SER B 1 265 ? 7.781 9.867 8.625 1 95.69 265 SER B CA 1
ATOM 4955 C C . SER B 1 265 ? 7.086 8.539 8.328 1 95.69 265 SER B C 1
ATOM 4957 O O . SER B 1 265 ? 6.078 8.211 8.961 1 95.69 265 SER B O 1
ATOM 4959 N N . SER B 1 266 ? 7.555 7.781 7.355 1 97.31 266 SER B N 1
ATOM 4960 C CA . SER B 1 266 ? 7.055 6.453 7.023 1 97.31 266 SER B CA 1
ATOM 4961 C C . SER B 1 266 ? 5.629 6.516 6.477 1 97.31 266 SER B C 1
ATOM 4963 O O . SER B 1 266 ? 5.023 5.484 6.184 1 97.31 266 SER B O 1
ATOM 4965 N N . ALA B 1 267 ? 5.105 7.625 6.199 1 96.44 267 ALA B N 1
ATOM 4966 C CA . ALA B 1 267 ? 3.672 7.801 5.969 1 96.44 267 ALA B CA 1
ATOM 4967 C C . ALA B 1 267 ? 3.281 7.344 4.566 1 96.44 267 ALA B C 1
ATOM 4969 O O . ALA B 1 267 ? 3.934 7.707 3.586 1 96.44 267 ALA B O 1
ATOM 4970 N N . ILE B 1 268 ? 2.232 6.566 4.523 1 96.69 268 ILE B N 1
ATOM 4971 C CA . ILE B 1 268 ? 1.484 6.352 3.287 1 96.69 268 ILE B CA 1
ATOM 4972 C C . ILE B 1 268 ? 0.525 7.52 3.057 1 96.69 268 ILE B C 1
ATOM 4974 O O . ILE B 1 268 ? -0.118 7.996 3.994 1 96.69 268 ILE B O 1
ATOM 4978 N N . TYR B 1 269 ? 0.514 7.906 1.785 1 95 269 TYR B N 1
ATOM 4979 C CA . TYR B 1 269 ? -0.366 9.047 1.551 1 95 269 TYR B CA 1
ATOM 4980 C C . TYR B 1 269 ? -1.023 8.953 0.179 1 95 269 TYR B C 1
ATOM 4982 O O . TYR B 1 269 ? -0.493 8.312 -0.729 1 95 269 TYR B O 1
ATOM 4990 N N . TYR B 1 270 ? -2.178 9.555 0.131 1 94.62 270 TYR B N 1
ATOM 4991 C CA . TYR B 1 270 ? -2.939 9.789 -1.09 1 94.62 270 TYR B CA 1
ATOM 4992 C C . TYR B 1 270 ? -3.662 11.133 -1.032 1 94.62 270 TYR B C 1
ATOM 4994 O O . TYR B 1 270 ? -4.457 11.375 -0.123 1 94.62 270 TYR B O 1
ATOM 5002 N N . TYR B 1 271 ? -3.406 11.977 -2.072 1 93.88 2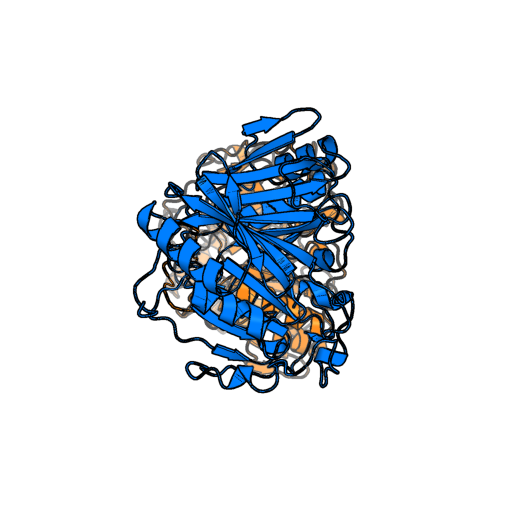71 TYR B N 1
ATOM 5003 C CA . TYR B 1 271 ? -3.965 13.32 -2.064 1 93.88 271 TYR B CA 1
ATOM 5004 C C . TYR B 1 271 ? -5.203 13.406 -2.945 1 93.88 271 TYR B C 1
ATOM 5006 O O . TYR B 1 271 ? -5.258 12.789 -4.012 1 93.88 271 TYR B O 1
ATOM 5014 N N . CYS B 1 272 ? -6.172 14.18 -2.482 1 93.31 272 CYS B N 1
ATOM 5015 C CA . CYS B 1 272 ? -7.324 14.609 -3.264 1 93.31 272 CYS B CA 1
ATOM 5016 C C . CYS B 1 272 ? -7.402 16.141 -3.32 1 93.31 272 CYS B C 1
ATOM 5018 O O . CYS B 1 272 ? -7.301 16.797 -2.291 1 93.31 272 CYS B O 1
ATOM 5020 N N . GLU B 1 273 ? -7.586 16.594 -4.469 1 93.06 273 GLU B N 1
ATOM 5021 C CA . GLU B 1 273 ? -7.766 18.047 -4.578 1 93.06 273 GLU B CA 1
ATOM 5022 C C . GLU B 1 273 ? -9.094 18.484 -3.971 1 93.06 273 GLU B C 1
ATOM 5024 O O . GLU B 1 273 ? -10.148 17.922 -4.293 1 93.06 273 GLU B O 1
ATOM 5029 N N . ILE B 1 274 ? -8.977 19.469 -3.145 1 95.31 274 ILE B N 1
ATOM 5030 C CA . ILE B 1 274 ? -10.195 20.031 -2.572 1 95.31 274 ILE B CA 1
ATOM 5031 C C . ILE B 1 274 ? -10.852 20.984 -3.576 1 95.31 274 ILE B C 1
ATOM 5033 O O . ILE B 1 274 ? -10.164 21.734 -4.273 1 95.31 274 ILE B O 1
ATOM 5037 N N . PRO B 1 275 ? -12.156 21 -3.68 1 94.25 275 PRO B N 1
ATOM 5038 C CA . PRO B 1 275 ? -12.836 21.859 -4.648 1 94.25 275 PRO B CA 1
ATOM 5039 C C . PRO B 1 275 ? -12.438 23.328 -4.516 1 94.25 275 PRO B C 1
ATOM 5041 O O . PRO B 1 275 ? -12.156 23.797 -3.408 1 94.25 275 PRO B O 1
ATOM 5044 N N . GLY B 1 276 ? -12.453 23.984 -5.711 1 92.88 276 GLY B N 1
ATOM 5045 C CA . GLY B 1 276 ? -12.141 25.406 -5.715 1 92.88 276 GLY B CA 1
ATOM 5046 C C . GLY B 1 276 ? -10.656 25.688 -5.586 1 92.88 276 GLY B C 1
ATOM 5047 O O . GLY B 1 276 ? -10.258 26.797 -5.203 1 92.88 276 GLY B O 1
ATOM 5048 N N . HIS B 1 277 ? -9.891 24.719 -5.824 1 90.56 277 HIS B N 1
ATOM 5049 C CA . HIS B 1 277 ? -8.445 24.828 -5.656 1 90.56 277 HIS B CA 1
ATOM 5050 C C . HIS B 1 277 ? -8.086 25.25 -4.234 1 90.56 277 HIS B C 1
ATOM 5052 O O . HIS B 1 277 ? -7.273 26.156 -4.035 1 90.56 277 HIS B O 1
ATOM 5058 N N . ALA B 1 278 ? -8.758 24.656 -3.307 1 93.75 278 ALA B N 1
ATOM 5059 C CA . ALA B 1 278 ? -8.641 25.016 -1.896 1 93.75 278 ALA B CA 1
ATOM 5060 C C . ALA B 1 278 ? -7.512 24.234 -1.228 1 93.75 278 ALA B C 1
ATOM 5062 O O . ALA B 1 278 ? -7.527 24.016 -0.013 1 93.75 278 ALA B O 1
ATOM 5063 N N . GLY B 1 279 ? -6.508 23.719 -2.004 1 92.94 279 GLY B N 1
ATOM 5064 C CA . GLY B 1 279 ? -5.48 22.828 -1.473 1 92.94 279 GLY B CA 1
ATOM 5065 C C . GLY B 1 279 ? -5.828 21.359 -1.599 1 92.94 279 GLY B C 1
ATOM 5066 O O . GLY B 1 279 ? -6.629 20.984 -2.453 1 92.94 279 GLY B O 1
ATOM 5067 N N . GLU B 1 280 ? -5.129 20.547 -0.743 1 93.75 280 GLU B N 1
ATOM 5068 C CA . GLU B 1 280 ? -5.336 19.109 -0.868 1 93.75 280 GLU B CA 1
ATOM 5069 C C . GLU B 1 280 ? -5.746 18.484 0.466 1 93.75 280 GLU B C 1
ATOM 5071 O O . GLU B 1 280 ? -5.344 18.969 1.527 1 93.75 280 GLU B O 1
ATOM 5076 N N . ALA B 1 281 ? -6.602 17.516 0.338 1 96.12 281 ALA B N 1
ATOM 5077 C CA . ALA B 1 281 ? -6.898 16.609 1.446 1 96.12 281 ALA B CA 1
ATOM 5078 C C . ALA B 1 281 ? -6.098 15.312 1.328 1 96.12 281 ALA B C 1
ATOM 5080 O O . ALA B 1 281 ? -6.09 14.68 0.273 1 96.12 281 ALA B O 1
ATOM 5081 N N . GLU B 1 282 ? -5.48 15 2.377 1 95.94 282 GLU B N 1
ATOM 5082 C CA . GLU B 1 282 ? -4.594 13.836 2.371 1 95.94 282 GLU B CA 1
ATOM 5083 C C . GLU B 1 282 ? -5.16 12.711 3.229 1 95.94 282 GLU B C 1
ATOM 5085 O O . GLU B 1 282 ? -5.391 12.891 4.426 1 95.94 282 GLU B O 1
ATOM 5090 N N . TYR B 1 283 ? -5.406 11.508 2.559 1 96.81 283 TYR B N 1
ATOM 5091 C CA . TYR B 1 283 ? -5.469 10.281 3.344 1 96.81 283 TYR B CA 1
ATOM 5092 C C . TYR B 1 283 ? -4.082 9.867 3.824 1 96.81 283 TYR B C 1
ATOM 5094 O O . TYR B 1 283 ? -3.16 9.719 3.021 1 96.81 283 TYR B O 1
ATOM 5102 N N . HIS B 1 284 ? -4.035 9.703 5.098 1 95.31 284 HIS B N 1
ATOM 5103 C CA . HIS B 1 284 ? -2.746 9.5 5.746 1 95.31 284 HIS B CA 1
ATOM 5104 C C . HIS B 1 284 ? -2.76 8.258 6.629 1 95.31 284 HIS B C 1
ATOM 5106 O O . HIS B 1 284 ? -3.688 8.062 7.418 1 95.31 284 HIS B O 1
ATOM 5112 N N . ALA B 1 285 ? -1.684 7.375 6.461 1 97.75 285 ALA B N 1
ATOM 5113 C CA . ALA B 1 285 ? -1.641 6.195 7.32 1 97.75 285 ALA B CA 1
ATOM 5114 C C . ALA B 1 285 ? -0.201 5.785 7.617 1 97.75 285 ALA B C 1
ATOM 5116 O O . ALA B 1 285 ? 0.718 6.141 6.875 1 97.75 285 ALA B O 1
ATOM 5117 N N . ASP B 1 286 ? 0.01 5.133 8.734 1 97.81 286 ASP B N 1
ATOM 5118 C CA . ASP B 1 286 ? 1.215 4.402 9.117 1 97.81 286 ASP B CA 1
ATOM 5119 C C . ASP B 1 286 ? 2.4 5.352 9.289 1 97.81 286 ASP B C 1
ATOM 5121 O O . ASP B 1 286 ? 3.525 5.02 8.906 1 97.81 286 ASP B O 1
ATOM 5125 N N . THR B 1 287 ? 2.182 6.484 9.781 1 97.5 287 THR B N 1
ATOM 5126 C CA . THR B 1 287 ? 3.24 7.445 10.078 1 97.5 287 THR B CA 1
ATOM 5127 C C . THR B 1 287 ? 3.965 7.066 11.367 1 97.5 287 THR B C 1
ATOM 5129 O O . THR B 1 287 ? 3.52 6.184 12.102 1 97.5 287 THR B O 1
ATOM 5132 N N . ASP B 1 288 ? 5.121 7.684 11.609 1 98.19 288 ASP B N 1
ATOM 5133 C CA . ASP B 1 288 ? 5.863 7.492 12.852 1 98.19 288 ASP B CA 1
ATOM 5134 C C . ASP B 1 288 ? 5.203 8.242 14.008 1 98.19 288 ASP B C 1
ATOM 5136 O O . ASP B 1 288 ? 4.637 9.32 13.812 1 98.19 288 ASP B O 1
ATOM 5140 N N . TYR B 1 289 ? 5.238 7.711 15.156 1 97.81 289 TYR B N 1
ATOM 5141 C CA . TYR B 1 289 ? 4.805 8.328 16.406 1 97.81 289 TYR B CA 1
ATOM 5142 C C . TYR B 1 289 ? 5.965 8.445 17.391 1 97.81 289 TYR B C 1
ATOM 5144 O O . TYR B 1 289 ? 6.773 7.523 17.516 1 97.81 289 TYR B O 1
ATOM 5152 N N . LEU B 1 290 ? 6.027 9.602 17.938 1 96.88 290 LEU B N 1
ATOM 5153 C CA . LEU B 1 290 ? 7.227 9.977 18.688 1 96.88 290 LEU B CA 1
ATOM 5154 C C . LEU B 1 290 ? 6.859 10.68 19.984 1 96.88 290 LEU B C 1
ATOM 5156 O O . LEU B 1 290 ? 5.777 11.266 20.094 1 96.88 290 LEU B O 1
ATOM 5160 N N . ASP B 1 291 ? 7.781 10.586 20.922 1 96.31 291 ASP B N 1
ATOM 5161 C CA . ASP B 1 291 ? 7.742 11.469 22.078 1 96.31 291 ASP B CA 1
ATOM 5162 C C . ASP B 1 291 ? 9.055 12.242 22.234 1 96.31 291 ASP B C 1
ATOM 5164 O O . ASP B 1 291 ? 9.766 12.453 21.25 1 96.31 291 ASP B O 1
ATOM 5168 N N . ASP B 1 292 ? 9.273 12.766 23.344 1 95.69 292 ASP B N 1
ATOM 5169 C CA . ASP B 1 292 ? 10.422 13.648 23.547 1 95.69 292 ASP B CA 1
ATOM 5170 C C . ASP B 1 292 ? 11.727 12.867 23.531 1 95.69 292 ASP B C 1
ATOM 5172 O O . ASP B 1 292 ? 12.812 13.453 23.562 1 95.69 292 ASP B O 1
ATOM 5176 N N . GLY B 1 293 ? 11.664 11.578 23.406 1 95.56 293 GLY B N 1
ATOM 5177 C CA . GLY B 1 293 ? 12.852 10.758 23.234 1 95.56 293 GLY B CA 1
ATOM 5178 C C . GLY B 1 293 ? 13.359 10.742 21.797 1 95.56 293 GLY B C 1
ATOM 5179 O O . GLY B 1 293 ? 14.477 10.297 21.531 1 95.56 293 GLY B O 1
ATOM 5180 N N . TRP B 1 294 ? 12.617 11.258 20.922 1 95.94 294 TRP B N 1
ATOM 5181 C CA . TRP B 1 294 ? 13 11.336 19.516 1 95.94 294 TRP B CA 1
ATOM 5182 C C . TRP B 1 294 ? 14.18 12.281 19.328 1 95.94 294 TRP B C 1
ATOM 5184 O O . TRP B 1 294 ? 14.25 13.336 19.969 1 95.94 294 TRP B O 1
ATOM 5194 N N . VAL B 1 295 ? 15.094 11.906 18.422 1 96 295 VAL B N 1
ATOM 5195 C CA . VAL B 1 295 ? 16.203 12.773 18.016 1 96 295 VAL B CA 1
ATOM 5196 C C . VAL B 1 295 ? 15.938 13.344 16.625 1 96 295 VAL B C 1
ATOM 5198 O O . VAL B 1 295 ? 15.875 12.602 15.648 1 96 295 VAL B O 1
ATOM 5201 N N . PRO B 1 296 ? 15.797 14.617 16.547 1 97.62 296 PRO B N 1
ATOM 5202 C CA . PRO B 1 296 ? 15.508 15.227 15.242 1 97.62 296 PRO B CA 1
ATOM 5203 C C . PRO B 1 296 ? 16.562 14.898 14.188 1 97.62 296 PRO B C 1
ATOM 5205 O O . PRO B 1 296 ? 17.719 14.656 14.523 1 97.62 296 PRO B O 1
ATOM 5208 N N . ARG B 1 297 ? 16.219 14.969 12.914 1 97.94 297 ARG B N 1
ATOM 5209 C CA . ARG B 1 297 ? 17.078 14.617 11.789 1 97.94 297 ARG B CA 1
ATOM 5210 C C . ARG B 1 297 ? 17.016 15.68 10.703 1 97.94 297 ARG B C 1
ATOM 5212 O O . ARG B 1 297 ? 16.062 16.469 10.641 1 97.94 297 ARG B O 1
ATOM 5219 N N . ALA B 1 298 ? 17.969 15.711 9.898 1 98.5 298 ALA B N 1
ATOM 5220 C CA . ALA B 1 298 ? 18.031 16.578 8.719 1 98.5 298 ALA B CA 1
ATOM 5221 C C . ALA B 1 298 ? 18.594 15.82 7.52 1 98.5 298 ALA B C 1
ATOM 5223 O O . ALA B 1 298 ? 19.484 14.977 7.668 1 98.5 298 ALA B O 1
ATOM 5224 N N . TRP B 1 299 ? 18.125 16.156 6.328 1 97 299 TRP B N 1
ATOM 5225 C CA . TRP B 1 299 ? 18.531 15.461 5.113 1 97 299 TRP B CA 1
ATOM 5226 C C . TRP B 1 299 ? 18.266 16.312 3.879 1 97 299 TRP B C 1
ATOM 5228 O O . TRP B 1 299 ? 17.656 17.391 3.973 1 97 299 TRP B O 1
ATOM 5238 N N . ASP B 1 300 ? 18.75 15.82 2.73 1 94.62 300 ASP B N 1
ATOM 5239 C CA . ASP B 1 300 ? 18.375 16.328 1.412 1 94.62 300 ASP B CA 1
ATOM 5240 C C . ASP B 1 300 ? 16.969 15.883 1.036 1 94.62 300 ASP B C 1
ATOM 5242 O O . ASP B 1 300 ? 16.594 14.734 1.277 1 94.62 300 ASP B O 1
ATOM 5246 N N . PHE B 1 301 ? 16.234 16.75 0.318 1 94.12 301 PHE B N 1
ATOM 5247 C CA . PHE B 1 301 ? 14.812 16.5 0.078 1 94.12 301 PHE B CA 1
ATOM 5248 C C . PHE B 1 301 ? 14.617 15.219 -0.712 1 94.12 301 PHE B C 1
ATOM 5250 O O . PHE B 1 301 ? 13.594 14.547 -0.574 1 94.12 301 PHE B O 1
ATOM 5257 N N . LYS B 1 302 ? 15.516 14.828 -1.514 1 93.19 302 LYS B N 1
ATOM 5258 C CA . LYS B 1 302 ? 15.352 13.641 -2.344 1 93.19 302 LYS B CA 1
ATOM 5259 C C . LYS B 1 302 ? 15.359 12.375 -1.496 1 93.19 302 LYS B C 1
ATOM 5261 O O . LYS B 1 302 ? 14.719 11.375 -1.85 1 93.19 302 LYS B O 1
ATOM 5266 N N . PHE B 1 303 ? 16.062 12.453 -0.378 1 94.12 303 PHE B N 1
ATOM 5267 C CA . PHE B 1 303 ? 16.141 11.289 0.497 1 94.12 303 PHE B CA 1
ATOM 5268 C C . PHE B 1 303 ? 14.812 11.047 1.201 1 94.12 303 PHE B C 1
ATOM 5270 O O . PHE B 1 303 ? 14.312 9.922 1.225 1 94.12 303 PHE B O 1
ATOM 5277 N N . GLY B 1 304 ? 14.219 12.039 1.709 1 93.88 304 GLY B N 1
ATOM 5278 C CA . GLY B 1 304 ? 13.078 11.906 2.605 1 93.88 304 GLY B CA 1
ATOM 5279 C C . GLY B 1 304 ? 11.75 11.828 1.879 1 93.88 304 GLY B C 1
ATOM 5280 O O . GLY B 1 304 ? 10.781 11.273 2.398 1 93.88 304 GLY B O 1
ATOM 5281 N N . SER B 1 305 ? 11.672 12.258 0.656 1 92.56 305 SER B N 1
ATOM 5282 C CA . SER B 1 305 ? 10.406 12.516 -0.017 1 92.56 305 SER B CA 1
ATOM 5283 C C . SER B 1 305 ? 9.703 11.211 -0.391 1 92.56 305 SER B C 1
ATOM 5285 O O . SER B 1 305 ? 8.5 11.078 -0.2 1 92.56 305 SER B O 1
ATOM 5287 N N . LEU B 1 306 ? 10.523 10.258 -0.884 1 92.75 306 LEU B N 1
ATOM 5288 C CA . LEU B 1 306 ? 9.852 9.055 -1.362 1 92.75 306 LEU B CA 1
ATOM 5289 C C . LEU B 1 306 ? 10.633 7.805 -0.977 1 92.75 306 LEU B C 1
ATOM 5291 O O . LEU B 1 306 ? 11.844 7.734 -1.196 1 92.75 306 LEU B O 1
ATOM 5295 N N . LEU B 1 307 ? 9.922 6.938 -0.376 1 94.38 307 LEU B N 1
ATOM 5296 C CA . LEU B 1 307 ? 10.391 5.559 -0.399 1 94.38 307 LEU B CA 1
ATOM 5297 C C . LEU B 1 307 ? 9.984 4.863 -1.693 1 94.38 307 LEU B C 1
ATOM 5299 O O . LEU B 1 307 ? 10.82 4.277 -2.379 1 94.38 307 LEU B O 1
ATOM 5303 N N . TRP B 1 308 ? 8.766 4.988 -2.014 1 94.19 308 TRP B N 1
ATOM 5304 C CA . TRP B 1 308 ? 8.219 4.531 -3.287 1 94.19 308 TRP B CA 1
ATOM 5305 C C . TRP B 1 308 ? 7 5.359 -3.682 1 94.19 308 TRP B C 1
ATOM 5307 O O . TRP B 1 308 ? 6.449 6.094 -2.859 1 94.19 308 TRP B O 1
ATOM 5317 N N . SER B 1 309 ? 6.645 5.305 -4.988 1 92.31 309 SER B N 1
ATOM 5318 C CA . SER B 1 309 ? 5.488 6.031 -5.5 1 92.31 309 SER B CA 1
ATOM 5319 C C . SER B 1 309 ? 4.871 5.316 -6.699 1 92.31 309 SER B C 1
ATOM 5321 O O . SER B 1 309 ? 5.574 4.652 -7.461 1 92.31 309 SER B O 1
ATOM 5323 N N . HIS B 1 310 ? 3.574 5.445 -6.777 1 88.69 310 HIS B N 1
ATOM 5324 C CA . HIS B 1 310 ? 2.939 4.941 -7.988 1 88.69 310 HIS B CA 1
ATOM 5325 C C . HIS B 1 310 ? 3.375 5.742 -9.211 1 88.69 310 HIS B C 1
ATOM 5327 O O . HIS B 1 310 ? 3.674 5.168 -10.258 1 88.69 310 HIS B O 1
ATOM 5333 N N . ASN B 1 311 ? 3.355 7.023 -9.047 1 84.38 311 ASN B N 1
ATOM 5334 C CA . ASN B 1 311 ? 3.832 7.91 -10.102 1 84.38 311 ASN B CA 1
ATOM 5335 C C . ASN B 1 311 ? 4.883 8.891 -9.578 1 84.38 311 ASN B C 1
ATOM 5337 O O . ASN B 1 311 ? 4.562 10.031 -9.258 1 84.38 311 ASN B O 1
ATOM 5341 N N . ALA B 1 312 ? 6.137 8.484 -9.641 1 82.94 312 ALA B N 1
ATOM 5342 C CA . ALA B 1 312 ? 7.191 9.352 -9.117 1 82.94 312 ALA B CA 1
ATOM 5343 C C . ALA B 1 312 ? 7.605 10.391 -10.156 1 82.94 312 ALA B C 1
ATOM 5345 O O . ALA B 1 312 ? 7.832 10.062 -11.32 1 82.94 312 ALA B O 1
ATOM 5346 N N . PRO B 1 313 ? 7.754 11.609 -9.664 1 83.94 313 PRO B N 1
ATOM 5347 C CA . PRO B 1 313 ? 8.359 12.586 -10.578 1 83.94 313 PRO B CA 1
ATOM 5348 C C . PRO B 1 313 ? 9.805 12.234 -10.93 1 83.94 313 PRO B C 1
ATOM 5350 O O . PRO B 1 313 ? 10.484 11.547 -10.164 1 83.94 313 PRO B O 1
ATOM 5353 N N . ALA B 1 314 ? 10.211 12.766 -12.023 1 83.88 314 ALA B N 1
ATOM 5354 C CA . ALA B 1 314 ? 11.516 12.43 -12.57 1 83.88 314 ALA B CA 1
ATOM 5355 C C . ALA B 1 314 ? 12.633 12.773 -11.586 1 83.88 314 ALA B C 1
ATOM 5357 O O . ALA B 1 314 ? 13.594 12.016 -11.445 1 83.88 314 ALA B O 1
ATOM 5358 N N . ILE B 1 315 ? 12.469 13.797 -10.922 1 87.75 315 ILE B N 1
ATOM 5359 C CA . ILE B 1 315 ? 13.539 14.297 -10.07 1 87.75 315 ILE B CA 1
ATOM 5360 C C . ILE B 1 315 ? 13.75 13.352 -8.891 1 87.75 315 ILE B C 1
ATOM 5362 O O . ILE B 1 315 ? 14.805 13.375 -8.25 1 87.75 315 ILE B O 1
ATOM 5366 N N . PHE B 1 316 ? 12.781 12.586 -8.617 1 87.44 316 PHE B N 1
ATOM 5367 C CA . PHE B 1 316 ? 12.883 11.68 -7.48 1 87.44 316 PHE B CA 1
ATOM 5368 C C . PHE B 1 316 ? 13.18 10.258 -7.941 1 87.44 316 PHE B C 1
ATOM 5370 O O . PHE B 1 316 ? 13.219 9.336 -7.129 1 87.44 316 PHE B O 1
ATOM 5377 N N . ARG B 1 317 ? 13.32 10.18 -9.227 1 80.81 317 ARG B N 1
ATOM 5378 C CA . ARG B 1 317 ? 13.609 8.859 -9.781 1 80.81 317 ARG B CA 1
ATOM 5379 C C . ARG B 1 317 ? 15.117 8.633 -9.906 1 80.81 317 ARG B C 1
ATOM 5381 O O . ARG B 1 317 ? 15.883 9.594 -9.992 1 80.81 317 ARG B O 1
ATOM 5388 N N . GLY B 1 318 ? 15.625 7.434 -9.805 1 75.19 318 GLY B N 1
ATOM 5389 C CA . GLY B 1 318 ? 17.016 7.102 -10.109 1 75.19 318 GLY B CA 1
ATOM 5390 C C . GLY B 1 318 ? 17.844 6.816 -8.875 1 75.19 318 GLY B C 1
ATOM 5391 O O . GLY B 1 318 ? 17.312 6.77 -7.762 1 75.19 318 GLY B O 1
ATOM 5392 N N . ASP B 1 319 ? 19.031 6.648 -9.109 1 76.19 319 ASP B N 1
ATOM 5393 C CA . ASP B 1 319 ? 19.938 6.16 -8.07 1 76.19 319 ASP B CA 1
ATOM 5394 C C . ASP B 1 319 ? 20.688 7.312 -7.418 1 76.19 319 ASP B C 1
ATOM 5396 O O . ASP B 1 319 ? 21.484 7.102 -6.488 1 76.19 319 ASP B O 1
ATOM 5400 N N . ASP B 1 320 ? 20.312 8.508 -7.777 1 84.56 320 ASP B N 1
ATOM 5401 C CA . ASP B 1 320 ? 21.094 9.633 -7.266 1 84.56 320 ASP B CA 1
ATOM 5402 C C . ASP B 1 320 ? 20.438 10.219 -6.012 1 84.56 320 ASP B C 1
ATOM 5404 O O . ASP B 1 320 ? 20.406 11.438 -5.844 1 84.56 320 ASP B O 1
ATOM 5408 N N . ILE B 1 321 ? 19.984 9.391 -5.18 1 89 321 ILE B N 1
ATOM 5409 C CA . ILE B 1 321 ? 19.406 9.82 -3.908 1 89 321 ILE B CA 1
ATOM 5410 C C . ILE B 1 321 ? 20.5 9.867 -2.842 1 89 321 ILE B C 1
ATOM 5412 O O . ILE B 1 321 ? 21.109 8.844 -2.523 1 89 321 ILE B O 1
ATOM 5416 N N . PRO B 1 322 ? 20.719 11.07 -2.311 1 91.56 322 PRO B N 1
ATOM 5417 C CA . PRO B 1 322 ? 21.75 11.148 -1.271 1 91.56 322 PRO B CA 1
ATOM 5418 C C . PRO B 1 322 ? 21.281 10.562 0.063 1 91.56 322 PRO B C 1
ATOM 5420 O O . PRO B 1 322 ? 20.328 11.062 0.663 1 91.56 322 PRO B O 1
ATOM 5423 N N . TRP B 1 323 ? 21.875 9.516 0.498 1 92.31 323 TRP B N 1
ATOM 5424 C CA . TRP B 1 323 ? 21.609 8.961 1.82 1 92.31 323 TRP B CA 1
ATOM 5425 C C . TRP B 1 323 ? 22.391 9.711 2.895 1 92.31 323 TRP B C 1
ATOM 5427 O O . TRP B 1 323 ? 23.266 9.141 3.545 1 92.31 323 TRP B O 1
ATOM 5437 N N . ASP B 1 324 ? 21.938 10.977 3.133 1 94.56 324 ASP B N 1
ATOM 5438 C CA . ASP B 1 324 ? 22.75 11.891 3.93 1 94.56 324 ASP B CA 1
ATOM 5439 C C . ASP B 1 324 ? 22.016 12.305 5.207 1 94.56 324 ASP B C 1
ATOM 5441 O O . ASP B 1 324 ? 22.297 13.352 5.785 1 94.56 324 ASP B O 1
ATOM 5445 N N . MET B 1 325 ? 21.078 11.477 5.594 1 95.25 325 MET B N 1
ATOM 5446 C CA . MET B 1 325 ? 20.359 11.789 6.82 1 95.25 325 MET B CA 1
ATOM 5447 C C . MET B 1 325 ? 21.312 11.875 8.008 1 95.25 325 MET B C 1
ATOM 5449 O O . MET B 1 325 ? 22.156 11 8.203 1 95.25 325 MET B O 1
ATOM 5453 N N . ALA B 1 326 ? 21.203 12.969 8.789 1 96.69 326 ALA B N 1
ATOM 5454 C CA . ALA B 1 326 ? 22.016 13.156 9.992 1 96.69 326 ALA B CA 1
ATOM 5455 C C . ALA B 1 326 ? 21.156 13.617 11.172 1 96.69 326 ALA B C 1
ATOM 5457 O O . ALA B 1 326 ? 20.141 14.289 10.977 1 96.69 326 ALA B O 1
ATOM 5458 N N . PHE B 1 327 ? 21.562 13.219 12.32 1 96.75 327 PHE B N 1
ATOM 5459 C CA . PHE B 1 327 ? 20.906 13.75 13.516 1 96.75 327 PHE B CA 1
ATOM 5460 C C . PHE B 1 327 ? 21.203 15.242 13.664 1 96.75 327 PHE B C 1
ATOM 5462 O O . PHE B 1 327 ? 22.297 15.695 13.375 1 96.75 327 PHE B O 1
ATOM 5469 N N . ASP B 1 328 ? 20.188 15.969 14.023 1 98 328 ASP B N 1
ATOM 5470 C CA . ASP B 1 328 ? 20.281 17.422 14.016 1 98 328 ASP B CA 1
ATOM 5471 C C . ASP B 1 328 ? 19.781 18.016 15.328 1 98 328 ASP B C 1
ATOM 5473 O O . ASP B 1 328 ? 19.062 19.016 15.328 1 98 328 ASP B O 1
ATOM 5477 N N . HIS B 1 329 ? 20.172 17.422 16.375 1 94.75 329 HIS B N 1
ATOM 5478 C CA . HIS B 1 329 ? 19.781 17.891 17.688 1 94.75 329 HIS B CA 1
ATOM 5479 C C . HIS B 1 329 ? 20.25 19.328 17.922 1 94.75 329 HIS B C 1
ATOM 5481 O O . HIS B 1 329 ? 19.562 20.109 18.594 1 94.75 329 HIS B O 1
ATOM 5487 N N . ASP B 1 330 ? 21.375 19.719 17.375 1 95.81 330 ASP B N 1
ATOM 5488 C CA . ASP B 1 330 ? 21.953 21.047 17.578 1 95.81 330 ASP B CA 1
ATOM 5489 C C . ASP B 1 330 ? 21.375 22.047 16.594 1 95.81 330 ASP B C 1
ATOM 5491 O O . ASP B 1 330 ? 21.703 23.234 16.641 1 95.81 330 ASP B O 1
ATOM 5495 N N . ARG B 1 331 ? 20.578 21.656 15.617 1 97.19 331 ARG B N 1
ATOM 5496 C CA . ARG B 1 331 ? 19.812 22.484 14.688 1 97.19 331 ARG B CA 1
ATOM 5497 C C . ARG B 1 331 ? 20.75 23.25 13.742 1 97.19 331 ARG B C 1
ATOM 5499 O O . ARG B 1 331 ? 20.438 24.359 13.312 1 97.19 331 ARG B O 1
ATOM 5506 N N . LYS B 1 332 ? 21.875 22.703 13.523 1 97.12 332 LYS B N 1
ATOM 5507 C CA . LYS B 1 332 ? 22.828 23.344 12.625 1 97.12 332 LYS B CA 1
ATOM 5508 C C . LYS B 1 332 ? 22.25 23.453 11.211 1 97.12 332 LYS B C 1
ATOM 5510 O O . LYS B 1 332 ? 22.609 24.359 10.461 1 97.12 332 LYS B O 1
ATOM 5515 N N . SER B 1 333 ? 21.359 22.609 10.922 1 97.69 333 SER B N 1
ATOM 5516 C CA . SER B 1 333 ? 20.766 22.562 9.586 1 97.69 333 SER B CA 1
ATOM 5517 C C . SER B 1 333 ? 19.953 23.812 9.305 1 97.69 333 SER B C 1
ATOM 5519 O O . SER B 1 333 ? 19.625 24.109 8.148 1 97.69 333 SER B O 1
ATOM 5521 N N . PHE B 1 334 ? 19.609 24.594 10.336 1 97.62 334 PHE B N 1
ATOM 5522 C CA . PHE B 1 334 ? 18.75 25.766 10.18 1 97.62 334 PHE B CA 1
ATOM 5523 C C . PHE B 1 334 ? 19.531 26.953 9.633 1 97.62 334 PHE B C 1
ATOM 5525 O O . PHE B 1 334 ? 18.969 27.828 8.969 1 97.62 334 PHE B O 1
ATOM 5532 N N . GLU B 1 335 ? 20.766 26.984 9.875 1 96 335 GLU B N 1
ATOM 5533 C CA . GLU B 1 335 ? 21.562 28.203 9.812 1 96 335 GLU B CA 1
ATOM 5534 C C . GLU B 1 335 ? 21.594 28.75 8.391 1 96 335 GLU B C 1
ATOM 5536 O O . GLU B 1 335 ? 21.406 29.953 8.18 1 96 335 GLU B O 1
ATOM 5541 N N . PRO B 1 336 ? 21.734 27.891 7.406 1 93.88 336 PRO B N 1
ATOM 5542 C CA . PRO B 1 336 ? 21.766 28.422 6.047 1 93.88 336 PRO B CA 1
ATOM 5543 C C . PRO B 1 336 ? 20.438 29.031 5.613 1 93.88 336 PRO B C 1
ATOM 5545 O O . PRO B 1 336 ? 20.375 29.734 4.605 1 93.88 336 PRO B O 1
ATOM 5548 N N . TYR B 1 337 ? 19.422 28.766 6.391 1 94.62 337 TYR B N 1
ATOM 5549 C CA . TYR B 1 337 ? 18.094 29.125 5.918 1 94.62 337 TYR B CA 1
ATOM 5550 C C . TYR B 1 337 ? 17.438 30.156 6.844 1 94.62 337 TYR B C 1
ATOM 5552 O O . TYR B 1 337 ? 16.266 30.484 6.684 1 94.62 337 TYR B O 1
ATOM 5560 N N . ARG B 1 338 ? 18.141 30.625 7.793 1 93.94 338 ARG B N 1
ATOM 5561 C CA . ARG B 1 338 ? 17.656 31.688 8.656 1 93.94 338 ARG B CA 1
ATOM 5562 C C . ARG B 1 338 ? 17.516 33 7.883 1 93.94 338 ARG B C 1
ATOM 5564 O O . ARG B 1 338 ? 18.406 33.344 7.094 1 93.94 338 ARG B O 1
ATOM 5571 N N . ARG B 1 339 ? 16.406 33.625 8.125 1 89.38 339 ARG B N 1
ATOM 5572 C CA . ARG B 1 339 ? 16.141 34.875 7.402 1 89.38 339 ARG B CA 1
ATOM 5573 C C . ARG B 1 339 ? 16.734 36.062 8.133 1 89.38 339 ARG B C 1
ATOM 5575 O O . ARG B 1 339 ? 16.484 36.25 9.32 1 89.38 339 ARG B O 1
ATOM 5582 N N . ALA B 1 340 ? 17.516 36.781 7.383 1 79.25 340 ALA B N 1
ATOM 5583 C CA . ALA B 1 340 ? 18.031 38.031 7.906 1 79.25 340 ALA B CA 1
ATOM 5584 C C . ALA B 1 340 ? 17.203 39.219 7.43 1 79.25 340 ALA B C 1
ATOM 5586 O O . ALA B 1 340 ? 17.094 40.25 8.125 1 79.25 340 ALA B O 1
ATOM 5587 N N . ARG B 1 341 ? 16.594 39.094 6.199 1 77 341 ARG B N 1
ATOM 5588 C CA . ARG B 1 341 ? 15.773 40.156 5.594 1 77 341 ARG B CA 1
ATOM 5589 C C . ARG B 1 341 ? 14.531 39.531 4.941 1 77 341 ARG B C 1
ATOM 5591 O O . ARG B 1 341 ? 14.531 38.375 4.555 1 77 341 ARG B O 1
ATOM 5598 N N . PRO B 1 342 ? 13.547 40.375 4.883 1 76.81 342 PRO B N 1
ATOM 5599 C CA . PRO B 1 342 ? 12.344 39.906 4.207 1 76.81 342 PRO B CA 1
ATOM 5600 C C . PRO B 1 342 ? 12.562 39.656 2.711 1 76.81 342 PRO B C 1
ATOM 5602 O O . PRO B 1 342 ? 13.484 40.219 2.125 1 76.81 342 PRO B O 1
ATOM 5605 N N . GLY B 1 343 ? 11.766 38.719 2.16 1 80.88 343 GLY B N 1
ATOM 5606 C CA . GLY B 1 343 ? 11.781 38.5 0.721 1 80.88 343 GLY B CA 1
ATOM 5607 C C . GLY B 1 343 ? 12.297 37.125 0.327 1 80.88 343 GLY B C 1
ATOM 5608 O O . GLY B 1 343 ? 12.922 36.438 1.136 1 80.88 343 GLY B O 1
ATOM 5609 N N . LYS B 1 344 ? 12.062 36.812 -0.892 1 87.69 344 LYS B N 1
ATOM 5610 C CA . LYS B 1 344 ? 12.461 35.531 -1.439 1 87.69 344 LYS B CA 1
ATOM 5611 C C . LYS B 1 344 ? 13.969 35.469 -1.649 1 87.69 344 LYS B C 1
ATOM 5613 O O . LYS B 1 344 ? 14.586 36.438 -2.1 1 87.69 344 LYS B O 1
ATOM 5618 N N . ARG B 1 345 ? 14.516 34.375 -1.325 1 88.44 345 ARG B N 1
ATOM 5619 C CA . ARG B 1 345 ? 15.938 34.125 -1.533 1 88.44 345 ARG B CA 1
ATOM 5620 C C . ARG B 1 345 ? 16.156 33.125 -2.639 1 88.44 345 ARG B C 1
ATOM 5622 O O . ARG B 1 345 ? 15.312 32.25 -2.859 1 88.44 345 ARG B O 1
ATOM 5629 N N . PRO B 1 346 ? 17.344 33.281 -3.248 1 87.31 346 PRO B N 1
ATOM 5630 C CA . PRO B 1 346 ? 17.656 32.281 -4.273 1 87.31 346 PRO B CA 1
ATOM 5631 C C . PRO B 1 346 ? 17.875 30.875 -3.689 1 87.31 346 PRO B C 1
ATOM 5633 O O . PRO B 1 346 ? 18.453 30.75 -2.602 1 87.31 346 PRO B O 1
ATOM 5636 N N . ILE B 1 347 ? 17.375 29.938 -4.383 1 88.62 347 ILE B N 1
ATOM 5637 C CA . ILE B 1 347 ? 17.578 28.547 -4.004 1 88.62 347 ILE B CA 1
ATOM 5638 C C . ILE B 1 347 ? 18.5 27.859 -5.012 1 88.62 347 ILE B C 1
ATOM 5640 O O . ILE B 1 347 ? 18.406 28.125 -6.215 1 88.62 347 ILE B O 1
ATOM 5644 N N . GLY B 1 348 ? 19.422 27.109 -4.496 1 88.44 348 GLY B N 1
ATOM 5645 C CA . GLY B 1 348 ? 20.344 26.391 -5.355 1 88.44 348 GLY B CA 1
ATOM 5646 C C . GLY B 1 348 ? 20.141 24.875 -5.324 1 88.44 348 GLY B C 1
ATOM 5647 O O . GLY B 1 348 ? 19.172 24.391 -4.742 1 88.44 348 GLY B O 1
ATOM 5648 N N . GLY B 1 349 ? 20.953 24.156 -6.191 1 88.25 349 GLY B N 1
ATOM 5649 C CA . GLY B 1 349 ? 20.906 22.703 -6.215 1 88.25 349 GLY B CA 1
ATOM 5650 C C . GLY B 1 349 ? 19.672 22.156 -6.898 1 88.25 349 GLY B C 1
ATOM 5651 O O . GLY B 1 349 ? 19.062 22.828 -7.738 1 88.25 349 GLY B O 1
ATOM 5652 N N . ASP B 1 350 ? 19.344 20.922 -6.59 1 89.88 350 ASP B N 1
ATOM 5653 C CA . ASP B 1 350 ? 18.219 20.25 -7.227 1 89.88 350 ASP B CA 1
ATOM 5654 C C . ASP B 1 350 ? 16.891 20.906 -6.844 1 89.88 350 ASP B C 1
ATOM 5656 O O . ASP B 1 350 ? 15.906 20.781 -7.566 1 89.88 350 ASP B O 1
ATOM 5660 N N . LEU B 1 351 ? 16.875 21.578 -5.742 1 92.62 351 LEU B N 1
ATOM 5661 C CA . LEU B 1 351 ? 15.656 22.266 -5.32 1 92.62 351 LEU B CA 1
ATOM 5662 C C . LEU B 1 351 ? 15.25 23.328 -6.34 1 92.62 351 LEU B C 1
ATOM 5664 O O . LEU B 1 351 ? 14.062 23.578 -6.531 1 92.62 351 LEU B O 1
ATOM 5668 N N . ALA B 1 352 ? 16.25 23.891 -6.949 1 92.81 352 ALA B N 1
ATOM 5669 C CA . ALA B 1 352 ? 16 24.953 -7.926 1 92.81 352 ALA B CA 1
ATOM 5670 C C . ALA B 1 352 ? 15.336 24.391 -9.18 1 92.81 352 ALA B C 1
ATOM 5672 O O . ALA B 1 352 ? 14.805 25.141 -10 1 92.81 352 ALA B O 1
ATOM 5673 N N . ASN B 1 353 ? 15.352 23.094 -9.32 1 90.44 353 ASN B N 1
ATOM 5674 C CA . ASN B 1 353 ? 14.844 22.453 -10.523 1 90.44 353 ASN B CA 1
ATOM 5675 C C . ASN B 1 353 ? 13.438 21.891 -10.312 1 90.44 353 ASN B C 1
ATOM 5677 O O . ASN B 1 353 ? 12.875 21.25 -11.203 1 90.44 353 ASN B O 1
ATOM 5681 N N . LEU B 1 354 ? 12.875 22.156 -9.148 1 90.94 354 LEU B N 1
ATOM 5682 C CA . LEU B 1 354 ? 11.531 21.656 -8.867 1 90.94 354 LEU B CA 1
ATOM 5683 C C . LEU B 1 354 ? 10.508 22.297 -9.797 1 90.94 354 LEU B C 1
ATOM 5685 O O . LEU B 1 354 ? 10.586 23.484 -10.094 1 90.94 354 LEU B O 1
ATOM 5689 N N . THR B 1 355 ? 9.625 21.469 -10.297 1 86.94 355 THR B N 1
ATOM 5690 C CA . THR B 1 355 ? 8.492 21.906 -11.117 1 86.94 355 THR B CA 1
ATOM 5691 C C . THR B 1 355 ? 7.172 21.562 -10.445 1 86.94 355 THR B C 1
ATOM 5693 O O . THR B 1 355 ? 7.152 20.906 -9.398 1 86.94 355 THR B O 1
ATOM 5696 N N . ASP B 1 356 ? 6.105 21.953 -11.031 1 81.62 356 ASP B N 1
ATOM 5697 C CA . ASP B 1 356 ? 4.773 21.688 -10.5 1 81.62 356 ASP B CA 1
ATOM 5698 C C . ASP B 1 356 ? 4.512 20.188 -10.391 1 81.62 356 ASP B C 1
ATOM 5700 O O . ASP B 1 356 ? 3.764 19.734 -9.516 1 81.62 356 ASP B O 1
ATOM 5704 N N . GLU B 1 357 ? 5.23 19.453 -11.195 1 78.19 357 GLU B N 1
ATOM 5705 C CA . GLU B 1 357 ? 5.047 18 -11.203 1 78.19 357 GLU B CA 1
ATOM 5706 C C . GLU B 1 357 ? 5.66 17.359 -9.969 1 78.19 357 GLU B C 1
ATOM 5708 O O . GLU B 1 357 ? 5.348 16.219 -9.633 1 78.19 357 GLU B O 1
ATOM 5713 N N . ASP B 1 358 ? 6.43 18.156 -9.25 1 84.12 358 ASP B N 1
ATOM 5714 C CA . ASP B 1 358 ? 7.191 17.594 -8.141 1 84.12 358 ASP B CA 1
ATOM 5715 C C . ASP B 1 358 ? 6.527 17.938 -6.805 1 84.12 358 ASP B C 1
ATOM 5717 O O . ASP B 1 358 ? 6.883 17.359 -5.77 1 84.12 358 ASP B O 1
ATOM 5721 N N . GLU B 1 359 ? 5.559 18.719 -6.801 1 79.25 359 GLU B N 1
ATOM 5722 C CA . GLU B 1 359 ? 5.039 19.328 -5.578 1 79.25 359 GLU B CA 1
ATOM 5723 C C . GLU B 1 359 ? 4.516 18.266 -4.613 1 79.25 359 GLU B C 1
ATOM 5725 O O . GLU B 1 359 ? 4.762 18.344 -3.406 1 79.25 359 GLU B O 1
ATOM 5730 N N . HIS B 1 360 ? 3.934 17.219 -5.102 1 75.56 360 HIS B N 1
ATOM 5731 C CA . HIS B 1 360 ? 3.291 16.234 -4.234 1 75.56 360 HIS B CA 1
ATOM 5732 C C . HIS B 1 360 ? 4.324 15.422 -3.469 1 75.56 360 HIS B C 1
ATOM 5734 O O . HIS B 1 360 ? 3.998 14.781 -2.467 1 75.56 360 HIS B O 1
ATOM 5740 N N . ALA B 1 361 ? 5.492 15.523 -3.979 1 78.12 361 ALA B N 1
ATOM 5741 C CA . ALA B 1 361 ? 6.504 14.641 -3.408 1 78.12 361 ALA B CA 1
ATOM 5742 C C . ALA B 1 361 ? 7.371 15.383 -2.395 1 78.12 361 ALA B C 1
ATOM 5744 O O . ALA B 1 361 ? 8.195 14.773 -1.71 1 78.12 361 ALA B O 1
ATOM 5745 N N . ILE B 1 362 ? 7.156 16.719 -2.309 1 81.38 362 ILE B N 1
ATOM 5746 C CA . ILE B 1 362 ? 8.031 17.484 -1.42 1 81.38 362 ILE B CA 1
ATOM 5747 C C . ILE B 1 362 ? 7.434 17.531 -0.016 1 81.38 362 ILE B C 1
ATOM 5749 O O . ILE B 1 362 ? 8.156 17.719 0.967 1 81.38 362 ILE B O 1
#

Secondary structure (DSSP, 8-state):
--GGG---EEEEEEEEEEES-HHHHHHHHHHHTPPEEEE-SSEEEEE-TTS-EEEEEETT-TTS-SS-SSSSSEEEEEEEEES-HHHHHHHHHHHHTTS-EEE-TT--EEEE-TTS-EEEEEE--PPP-----PPPP-SS--TTTT-PPP---S----EEEEEEEEETTHHHHHHHHHHHH--EEEEEETTTEEEEE-TT--BS-SEEEEETTSTTS-SS-EEEEEEEE-SSHHHHHHHHHHHHHTT----STTGGG-SEE-SSS--EEEEEEPTTT--EEEEEES--B--TT---EEE-HHHHH-SEESS--GGG-SS------EE-TT-GGGGGG--SSSS-----GGGGG--GGGGGG-/--GGG---EEEEEEEEEEES-HHHHHHHHHHHTPPEEEE-SSEEEEE-TTS-EEEEEETT-TTS-SS-SSSSSEEEEEEEEES-HHHHHHHHHHHHTTS-EEE-TT--EEEE-TTS-EEEEEE--PPP-----PPPP-SS--TTTT-PPP---S----EEEEEEEEETTHHHHHHHHHHHH--EEEEEETTTEEEEE-TT--BS-SEEEEETTSTTS-SS-EEEEEEEE-SSHHHHHHHHHHHHHTT----STTGGG-SEE-SSS--EEEEEEPTTT--EEEEEES--B--TT---EEE-HHHHH-SEESS--GGG-SS------EE-TT-GGGGGG--SSSS-----GGGGG--GGGGGG-

Organism: Novosphingobium aromaticivorans (strain ATCC 700278 / DSM 12444 / CCUG 56034 / CIP 105152 / NBRC 16084 / F199) (NCBI:txid279238)

Foldseek 3Di:
DPLPPFLFWQFFQEWEKEAAAQPQLQVLVVLLAFAWPDDDRAWTWTAFQQNHIYIYGYPPPPVFDPPQLDDWIATRETEIATADPVVLVQLLVQCVVPFDWDADPVGKIWTADPQSHTYIYDHDDTDDDDAAFFDDDDPVRCPQVVHDGDDDQAARFHDFQAWEKEGQAQPSVVVSCCRRQSWAFAEDQQQFWTFIDRQNFQQSGHYIYGHQLFPAHPFGIDTAEIETETRDVNNQVRSVVSCVVVPQDDPFLLQPFAWFAWPAQRKIWGWTQRPRNHHIYIYIYDGGTHHPPHFYKYDHLLNGQGPDIPHADPLNDDDPRDPDIDGQNVVPSCVVRGDPDGGHDHDDDCSRVDDSNHVNRD/DPLPPFLFWQFFQEWEKEAAAQVQLQVLVVLLAFAWPDDDRAWTWTAFQQNHIYIYGYPPPPVFDPPQLDDWIATRETEIATADPVVLVQLLVQVVVPFDWDADPVGKIWTADPQSHTYIYDHDDTDDDDAAFFDDDDPVRCPQVVHDGDDDQAARFHDFQAWEKEGQFQPSRVVSCSRRQSWAFAEAQQQFWTFIDRQNFQQSGHYIYGHQLFPAHPFGMDTAEIETETRDVVNQVSSVVSCVVVPQDDPFLLQPFAWFAWPAQRKIWGWTQRPGNHHIYIYIYDGGTHHPPHFYKYDHLLQGQGPDIPHADPLNDDDPRDPDIDGCNVVPSCVVRGDPDGGHDHDDDCSRVDDSNHVNRD

Nearest PDB structures (foldseek):
  1mpy-assembly1_D  TM=7.564E-01  e=2.680E-17  Pseudomonas putida
  1kwb-assembly1_B  TM=7.504E-01  e=5.141E-17  Pseudomonas sp. KKS102
  1dhy-assembly1_A  TM=7.735E-01  e=9.860E-17  Pseudomonas sp.
  1eil-assembly1_A  TM=7.669E-01  e=4.877E-16  Pseudomonas sp. KKS102
  6xck-assembly3_A  TM=7.609E-01  e=1.131E-04  Thermomonospora curvata DSM 43183

Sequence (724 aa):
MPRSQINAVLGVESVLFGVADIAEHTRFWTDFGLPLESASDSEAVFRLQSGSRVIVLRHGDPRLPSPDPFAGDGVKETVWGVDTADNLERIAASLAGEVAVTRDADGTVHCVCPDGQPIALRVWDKRPVVSEASPVNTPSSWPRFNQHRIWRRKATPKTINHVVFFSPDYVGSFEFYERHLGFRYVDHSRGTGIFARAGGTFEHHSIFWVNCDLPIAPDHFKFMHIAFGCDDIDEVMLGANIMDNKGWKNTTMNTSGGISRHRISSAIYYYCEIPGHAGEAEYHADTDYLDDGWVPRAWDFKFGSLLWSHNAPAIFRGDDIPWDMAFDHDRKSFEPYRRARPGKRPIGGDLANLTDEDEHAIMPRSQINAVLGVESVLFGVADIAEHTRFWTDFGLPLESASDSEAVFRLQSGSRVIVLRHGDPRLPSPDPFAGDGVKETVWGVDTADNLERIAASLAGEVAVTRDADGTVHCVCPDGQPIALRVWDKRPVVSEASPVNTPSSWPRFNQHRIWRRKATPKTINHVVFFSPDYVGSFEFYERHLGFRYVDHSRGTGIFARAGGTFEHHSIFWVNCDLPIAPDHFKFMHIAFGCDDIDEVMLGANIMDNKGWKNTTMNTSGGISRHRISSAIYYYCEIPGHAGEAEYHADTDYLDDGWVPRAWDFKFGSLLWSHNAPAIFRGDDIPWDMAFDHDRKSFEPYRRARPGKRPIGGDLANLTDEDEHAI

pLDDT: mean 93.59, std 9.25, range [33.94, 98.94]

Radius of gyration: 28.6 Å; Cα contacts (8 Å, |Δi|>4): 1839; chains: 2; bounding box: 52×86×61 Å